Protein AF-A0AAV6NVT3-F1 (afdb_monomer_lite)

InterPro domains:
  IPR000823 Plant peroxidase [PTHR31235] (463-742)
  IPR001969 Aspartic peptidase, active site [PS00141] (114-125)
  IPR002016 Haem peroxidase [PF00141] (477-721)
  IPR002016 Haem peroxidase [PS50873] (460-754)
  IPR019793 Peroxidases heam-ligand binding site [PS00435] (618-628)
  IPR032799 Xylanase inhibitor, C-terminal [PF14541] (305-409)
  IPR032861 Xylanase inhibitor, N-terminal [PF14543] (99-278)
  IPR033121 Peptidase family A1 domain [PS51767] (99-484)
  IPR033905 Secretory peroxidase [cd00693] (464-753)
  IPR034164 Pepsin-like domain [cd05471] (99-384)

Organism: NCBI:txid37648

Sequence (754 aa):
MASTFTSAAQMLLFLSIFFLAGEVVSLKFNIHRRFSDSIKGILNSDGLLEKHTPGYYAAMVHRDRLLHARRLATSKSETPLTFSYDNHTYRYGGLGDFYYANISVGTPELGFLVALDTGSDLSWLPCECSKCRTSVGTSDGEDLTLNHYSPNASTTSKSVACSNSLCELADQCPSNKSSCPYKIHDASPNTSSSGYLVEDILHLATNDSQSKPVDAKITFGCGKVQTGIFSSIAINGLLGLGMGKISVPSLLASQELTPDSFSMCFGYDGYGNIDFGDIGPSDQRETSLNPHSSSYNVTIIQITVAGKPNNVEFTTIFDSGFSYTYLSDPIYTFVTQNIDAAMELDRAIFDSDYPFEYCYQLPLGTLFQQPHLNFTMDSGYIFGVISMFVAIPTDDKGGYAICLTIAKSTDINLFGRFDNGADNSPPSNSPPADAPSPSGDSPPAPSTPRTSNSTQSSPGIGTDYYEKTCPGVDFIVNKAVKSAAYKDKTVPAGLLRMHFHDCFIRGCDASVLLNSVGNNKAEKDGPPNLSLHSFFVIDNAKKELESYCPGVVSCADIVALAARDAVVLSGGPTWDVPKGRKDGRISKASETIQLPSPRFNISQLQQSFSQRGLSLDDLVALSGAHTLGFAHCSSFEGRIRNFCPASNVDPEMNPSFAASLRNTCPVNNKAKNAGAYMDTSSTTFDNNYYRLILQKKALFSSDQALLNFPKTKNLVYKFASSKEAFNRAFVNSMIKMSSITGGQEIRKNCRAVN

Foldseek 3Di:
DDDDDPDPVVVVVVVVVVVVVPDDDDDDDDDDDCPDVVNCVVDPPPPDDDPPDPVVVVVVQVVCCVPQVAHDDDPDPDFWKAALVFFKWFADDFLFRFIWDWWWWAVVTDIFTFTEKQPFQAWAFAAVAPPADQWDQDPVRDTHGADHDYLVVGPFKDFDFLLDPPQPVSVVDPDRRDRRKDKDDDPDPFFIFIDGKMWTWIWMFGPDPVRHIDTFIAIHGNTHDGTDSCSRNRRGIHAHLWSDCRHPLNSCSSVVNAGSDKDWAADQARMIGITHNDPDDPPDDDFDADPPDRARKFWFQWKAWLNRIDGDIDIEGEISPDSFWEDEPPVLVVRQVSQVVVDPFAFDDDPDDDQFPGKGWDDPPDADDGIWIWTQTPSRDIDTQPDQWAWDFDPPPGTIMITGRYHYDHPHTYDNDRHYYDDPDDDDDDDDDDDDDDDDDDDDDDDDDDDDDDDDDDPAQALCLCCNQFVCLLVLLLVLLVVVCVVPLQLLLLLLVLQVLCLLQFHLALQQLACADDPAHFQCNAPVNVPRDNSVSLQSSLVVCCVRRNFRAASSQSSLSSNQSSQVQQVADHDRARGDFHHAQDGHSVSSVLDDALADAPVSLQVSQVVSVHHLLLSLLSVLSLLAHWDACVRQVCQLACVDPVDGHNPLADPVLSVVLCVQPPPPDPDPRGTGRQHPSHSHRFLVLLVCLVVNNGRGPSSVNLCVDPVSVVSSVVSNVDRVSSRVSNRVSSNSSNSRHDHDGGDSGSHHDD

Secondary structure (DSSP, 8-state):
-----SSHHHHHHHHHHHHTTT-----------TTSHHHHTTS-STT-PPTTSHHHHHHHHHHHHHHT-PPPPPSS-PPPEEESS-SEEEE-TTS-S-EEEEEEETTTTEEEEEEEESS-S--EEEBS-TTS--EEE-TTS-EEEPP-B-TTT-TT-EEPBTTSTT-TTGGG-SSTTSBPEEEEE-SSTT-EEEEEEEEEEEEEEESSTT--EEEEEEEEEEEEEEEGGGGTSSBTBEEE-SSSTTSHHHHHHHTTSS-S-EEEEE-TTSEEEEEET----TT-------TT-SS-EEEEEEEEETTEEEEEEEEEEE-TT-SSEEEETTHHHHHHHHHHTT--SPBP---SS---S-EEEE-TT----PPPEEEEETTS-EEE-S--EEEEE-TTTS-EEEEESEEEESS--EE---S-PPP------PPPPPPP-------------------------BTTTTTTT-TTHHHHHHHHHHHHHHH-TTHHHHHHHHHHHHHTTTSBSSGGGPPPBTTB--GGGSGGGTT---HHHHHHHHHHHHHHSTTTS-HHHHHHHHHHHHHHHTT-------B---B-S---GGGGGGSPPTT--HHHHHHHHHTTT--HHHHHHHHGGGGSSEEEHHHHHHHHSS-BTTBSS-TTS-HHHHHHHHHHS-TT---TT-EEESSTTTTS-SSHHHHHHHTT--SSHHHHGGGGSHHHHHHHHHHHH-HHHHHHHHHHHHHHHHT-B---B--SSTTS--

pLDDT: mean 80.85, std 18.52, range [25.62, 98.75]

Structure (mmCIF, N/CA/C/O backbone):
data_AF-A0AAV6NVT3-F1
#
_entry.id   AF-A0AAV6NVT3-F1
#
loop_
_atom_site.group_PDB
_atom_site.id
_atom_site.type_symbol
_atom_site.label_atom_id
_atom_site.label_alt_id
_atom_site.label_comp_id
_atom_site.label_asym_id
_atom_site.label_entity_id
_atom_site.label_seq_id
_atom_site.pdbx_PDB_ins_code
_atom_site.Cartn_x
_atom_site.Cartn_y
_atom_site.Cartn_z
_atom_site.occupancy
_atom_site.B_iso_or_equiv
_atom_site.auth_seq_id
_atom_site.auth_comp_id
_atom_site.auth_asym_id
_atom_site.auth_atom_id
_atom_site.pdbx_PDB_model_num
ATOM 1 N N . MET A 1 1 ? 70.838 7.601 16.237 1.00 35.97 1 MET A N 1
ATOM 2 C CA . MET A 1 1 ? 70.668 8.770 15.343 1.00 35.97 1 MET A CA 1
ATOM 3 C C . MET A 1 1 ? 69.208 8.839 14.930 1.00 35.97 1 MET A C 1
ATOM 5 O O . MET A 1 1 ? 68.647 7.786 14.661 1.00 35.97 1 MET A O 1
ATOM 9 N N . ALA A 1 2 ? 68.592 10.022 14.918 1.00 39.03 2 ALA A N 1
ATOM 10 C CA . ALA A 1 2 ? 67.266 10.208 14.330 1.00 39.03 2 ALA A CA 1
ATOM 11 C C . ALA A 1 2 ? 67.448 10.693 12.886 1.00 39.03 2 ALA A C 1
ATOM 13 O O . ALA A 1 2 ? 68.116 11.699 12.660 1.00 39.03 2 ALA A O 1
ATOM 14 N N . SER A 1 3 ? 66.890 9.961 11.925 1.00 49.59 3 SER A N 1
ATOM 15 C CA . SER A 1 3 ? 67.025 10.242 10.494 1.00 49.59 3 SER A CA 1
ATOM 16 C C . SER A 1 3 ? 65.638 10.269 9.866 1.00 49.59 3 SER A C 1
ATOM 18 O O . SER A 1 3 ? 64.881 9.308 9.991 1.00 49.59 3 SER A O 1
ATOM 20 N N . THR A 1 4 ? 65.291 11.378 9.219 1.00 51.81 4 THR A N 1
ATOM 21 C CA . THR A 1 4 ? 64.018 11.558 8.518 1.00 51.81 4 THR A CA 1
ATOM 22 C C . THR A 1 4 ? 64.193 11.233 7.037 1.00 51.81 4 THR A C 1
ATOM 24 O O . THR A 1 4 ? 64.993 11.854 6.341 1.00 51.81 4 THR A O 1
ATOM 27 N N . PHE A 1 5 ? 63.437 10.252 6.542 1.00 56.41 5 PHE A N 1
ATOM 28 C CA . PHE A 1 5 ? 63.439 9.854 5.132 1.00 56.41 5 PHE A CA 1
ATOM 29 C C . PHE A 1 5 ? 62.161 10.348 4.461 1.00 56.41 5 PHE A C 1
ATOM 31 O O . PHE A 1 5 ? 61.064 10.083 4.951 1.00 56.41 5 PHE A O 1
ATOM 38 N N . THR A 1 6 ? 62.288 11.057 3.339 1.00 49.19 6 THR A N 1
ATOM 39 C CA . THR A 1 6 ? 61.139 11.614 2.603 1.00 49.19 6 THR A CA 1
ATOM 40 C C . THR A 1 6 ? 60.706 10.737 1.426 1.00 49.19 6 THR A C 1
ATOM 42 O O . THR A 1 6 ? 59.693 11.016 0.790 1.00 49.19 6 THR A O 1
ATOM 45 N N . SER A 1 7 ? 61.433 9.649 1.145 1.00 56.41 7 SER A N 1
ATOM 46 C CA . SER A 1 7 ? 61.079 8.661 0.120 1.00 56.41 7 SER A CA 1
ATOM 47 C C . SER A 1 7 ? 61.540 7.243 0.477 1.00 56.41 7 SER A C 1
ATOM 49 O O . SER A 1 7 ? 62.537 7.048 1.178 1.00 56.41 7 SER A O 1
ATOM 51 N N . ALA A 1 8 ? 60.850 6.238 -0.072 1.00 54.34 8 ALA A N 1
ATOM 52 C CA . ALA A 1 8 ? 61.198 4.826 0.105 1.00 54.34 8 ALA A CA 1
ATOM 53 C C . ALA A 1 8 ? 62.606 4.481 -0.424 1.00 54.34 8 ALA A C 1
ATOM 55 O O . ALA A 1 8 ? 63.296 3.653 0.163 1.00 54.34 8 ALA A O 1
ATOM 56 N N . ALA A 1 9 ? 63.066 5.153 -1.487 1.00 63.44 9 ALA A N 1
ATOM 57 C CA . ALA A 1 9 ? 64.401 4.946 -2.051 1.00 63.44 9 ALA A CA 1
ATOM 58 C C . ALA A 1 9 ? 65.522 5.349 -1.074 1.00 63.44 9 ALA A C 1
ATOM 60 O O . ALA A 1 9 ? 66.502 4.622 -0.934 1.00 63.44 9 ALA A O 1
ATOM 61 N N . GLN A 1 10 ? 65.362 6.463 -0.348 1.00 63.03 10 GLN A N 1
ATOM 62 C CA . GLN A 1 10 ? 66.319 6.875 0.687 1.00 63.03 10 GLN A CA 1
ATOM 63 C C . GLN A 1 10 ? 66.351 5.885 1.858 1.00 63.03 10 GLN A C 1
ATOM 65 O O . GLN A 1 10 ? 67.428 5.546 2.341 1.00 63.03 10 GLN A O 1
ATOM 70 N N . MET A 1 11 ? 65.183 5.390 2.284 1.00 60.56 11 MET A N 1
ATOM 71 C CA . MET A 1 11 ? 65.074 4.393 3.352 1.00 60.56 11 MET A CA 1
ATOM 72 C C . MET A 1 11 ? 65.729 3.059 2.957 1.00 60.56 11 MET A C 1
ATOM 74 O O . MET A 1 11 ? 66.467 2.488 3.755 1.00 60.56 11 MET A O 1
ATOM 78 N N . LEU A 1 12 ? 65.525 2.593 1.719 1.00 63.75 12 LEU A N 1
ATOM 79 C CA . LEU A 1 12 ? 66.179 1.395 1.176 1.00 63.75 12 LEU A CA 1
ATOM 80 C C . LEU A 1 12 ? 67.702 1.551 1.090 1.00 63.75 12 LEU A C 1
ATOM 82 O O . LEU A 1 12 ? 68.429 0.637 1.479 1.00 63.75 12 LEU A O 1
ATOM 86 N N . LEU A 1 13 ? 68.195 2.714 0.647 1.00 64.88 13 LEU A N 1
ATOM 87 C CA . LEU A 1 13 ? 69.631 2.991 0.606 1.00 64.88 13 LEU A CA 1
ATOM 88 C C . LEU A 1 13 ? 70.238 2.952 2.019 1.00 64.88 13 LEU A C 1
ATOM 90 O O . LEU A 1 13 ? 71.252 2.292 2.239 1.00 64.88 13 LEU A O 1
ATOM 94 N N . PHE A 1 14 ? 69.581 3.585 2.995 1.00 64.75 14 PHE A N 1
ATOM 95 C CA . PHE A 1 14 ? 70.038 3.603 4.387 1.00 64.75 14 PHE A CA 1
ATOM 96 C C . PHE A 1 14 ? 70.020 2.201 5.017 1.00 64.75 14 PHE A C 1
ATOM 98 O O . PHE A 1 14 ? 70.991 1.805 5.657 1.00 64.75 14 PHE A O 1
ATOM 105 N N . LEU A 1 15 ? 68.968 1.412 4.769 1.00 61.19 15 LEU A N 1
ATOM 106 C CA . LEU A 1 15 ? 68.902 0.006 5.182 1.00 61.19 15 LEU A CA 1
ATOM 107 C C . LEU A 1 15 ? 70.042 -0.819 4.572 1.00 61.19 15 LEU A C 1
ATOM 109 O O . LEU A 1 15 ? 70.675 -1.586 5.291 1.00 61.19 15 LEU A O 1
ATOM 113 N N . SER A 1 16 ? 70.358 -0.635 3.285 1.00 62.25 16 SER A N 1
ATOM 114 C CA . SER A 1 16 ? 71.445 -1.381 2.632 1.00 62.25 16 SER A CA 1
ATOM 115 C C . SER A 1 16 ? 72.826 -1.088 3.236 1.00 62.25 16 SER A C 1
ATOM 117 O O . SER A 1 16 ? 73.641 -1.998 3.371 1.00 62.25 16 SER A O 1
ATOM 119 N N . ILE A 1 17 ? 73.061 0.152 3.683 1.00 62.22 17 ILE A N 1
ATOM 120 C CA . ILE A 1 17 ? 74.296 0.556 4.372 1.00 62.22 17 ILE A CA 1
ATOM 121 C C . ILE A 1 17 ? 74.388 -0.099 5.760 1.00 62.22 17 ILE A C 1
ATOM 123 O O . ILE A 1 17 ? 75.462 -0.548 6.151 1.00 62.22 17 ILE A O 1
ATOM 127 N N . PHE A 1 18 ? 73.273 -0.212 6.491 1.00 58.31 18 PHE A N 1
ATOM 128 C CA . PHE A 1 18 ? 73.256 -0.838 7.820 1.00 58.31 18 PHE A CA 1
ATOM 129 C C . PHE A 1 18 ? 73.329 -2.372 7.780 1.00 58.31 18 PHE A C 1
ATOM 131 O O . PHE A 1 18 ? 74.010 -2.964 8.615 1.00 58.31 18 PHE A O 1
ATOM 138 N N . PHE A 1 19 ? 72.721 -3.033 6.789 1.00 56.69 19 PHE A N 1
ATOM 139 C CA . PHE A 1 19 ? 72.842 -4.491 6.628 1.00 56.69 19 PHE A CA 1
ATOM 140 C C . PHE A 1 19 ? 74.278 -4.949 6.318 1.00 56.69 19 PHE A C 1
ATOM 142 O O . PHE A 1 19 ? 74.648 -6.064 6.679 1.00 56.69 19 PHE A O 1
ATOM 149 N N . LEU A 1 20 ? 75.110 -4.089 5.719 1.00 54.72 20 LEU A N 1
ATOM 150 C CA . LEU A 1 20 ? 76.542 -4.345 5.517 1.00 54.72 20 LEU A CA 1
ATOM 151 C C . LEU A 1 20 ? 77.384 -4.207 6.803 1.00 54.72 20 LEU A C 1
ATOM 153 O O . LEU A 1 20 ? 78.527 -4.659 6.818 1.00 54.72 20 LEU A O 1
ATOM 157 N N . ALA A 1 21 ? 76.844 -3.607 7.871 1.00 57.47 21 ALA A N 1
ATOM 158 C CA . ALA A 1 21 ? 77.558 -3.348 9.126 1.00 57.47 21 ALA A CA 1
ATOM 159 C C . ALA A 1 21 ? 77.332 -4.414 10.221 1.00 57.47 21 ALA A C 1
ATOM 161 O O . ALA A 1 21 ? 78.009 -4.386 11.244 1.00 57.47 21 ALA A O 1
ATOM 162 N N . GLY A 1 22 ? 76.413 -5.366 10.019 1.00 52.97 22 GLY A N 1
ATOM 163 C CA . GLY A 1 22 ? 76.273 -6.559 10.869 1.00 52.97 22 GLY A CA 1
ATOM 164 C C . GLY A 1 22 ? 75.619 -6.372 12.248 1.00 52.97 22 GLY A C 1
ATOM 165 O O . GLY A 1 22 ? 75.526 -7.345 12.994 1.00 52.97 22 GLY A O 1
ATOM 166 N N . GLU A 1 23 ? 75.136 -5.177 12.603 1.00 51.78 23 GLU A N 1
ATOM 167 C CA . GLU A 1 23 ? 74.431 -4.945 13.873 1.00 51.78 23 GLU A CA 1
ATOM 168 C C . GLU A 1 23 ? 72.922 -5.234 13.779 1.00 51.78 23 GLU A C 1
ATOM 170 O O . GLU A 1 23 ? 72.214 -4.718 12.911 1.00 51.78 23 GLU A O 1
ATOM 175 N N . VAL A 1 24 ? 72.398 -6.016 14.730 1.00 52.88 24 VAL A N 1
ATOM 176 C CA . VAL A 1 24 ? 70.956 -6.276 14.869 1.00 52.88 24 VAL A CA 1
ATOM 177 C C . VAL A 1 24 ? 70.305 -5.140 15.662 1.00 52.88 24 VAL A C 1
ATOM 179 O O . VAL A 1 24 ? 70.345 -5.119 16.891 1.00 52.88 24 VAL A O 1
ATOM 182 N N . VAL A 1 25 ? 69.677 -4.197 14.957 1.00 54.25 25 VAL A N 1
ATOM 183 C CA . VAL A 1 25 ? 68.959 -3.064 15.565 1.00 54.25 25 VAL A CA 1
ATOM 184 C C . VAL A 1 25 ? 67.450 -3.313 15.567 1.00 54.25 25 VAL A C 1
ATOM 186 O O . VAL A 1 25 ? 66.844 -3.553 14.524 1.00 54.25 25 VAL A O 1
ATOM 189 N N . SER A 1 26 ? 66.817 -3.191 16.737 1.00 47.22 26 SER A N 1
ATOM 190 C CA . SER A 1 26 ? 65.354 -3.202 16.855 1.00 47.22 26 SER A CA 1
ATOM 191 C C . SER A 1 26 ? 64.769 -1.875 16.358 1.00 47.22 26 SER A C 1
ATOM 193 O O . SER A 1 26 ? 64.903 -0.835 17.007 1.00 47.22 26 SER A O 1
ATOM 195 N N . LEU A 1 27 ? 64.137 -1.899 15.182 1.00 51.38 27 LEU A N 1
ATOM 196 C CA . LEU A 1 27 ? 63.488 -0.736 14.576 1.00 51.38 27 LEU A CA 1
ATOM 197 C C . LEU A 1 27 ? 62.061 -0.570 15.110 1.00 51.38 27 LEU A C 1
ATOM 199 O O . LEU A 1 27 ? 61.171 -1.362 14.805 1.00 51.38 27 LEU A O 1
ATOM 203 N N . LYS A 1 28 ? 61.830 0.502 15.874 1.00 42.94 28 LYS A N 1
ATOM 204 C CA . LYS A 1 28 ? 60.499 0.888 16.359 1.00 42.94 28 LYS A CA 1
ATOM 205 C C . LYS A 1 28 ? 59.930 2.008 15.486 1.00 42.94 28 LYS A C 1
ATOM 207 O O . LYS A 1 28 ? 60.414 3.136 15.533 1.00 42.94 28 LYS A O 1
ATOM 212 N N . PHE A 1 29 ? 58.902 1.698 14.700 1.00 50.81 29 PHE A N 1
ATOM 213 C CA . PHE A 1 29 ? 58.212 2.667 13.847 1.00 50.81 29 PHE A CA 1
ATOM 214 C C . PHE A 1 29 ? 56.975 3.233 14.552 1.00 50.81 29 PHE A C 1
ATOM 216 O O . PHE A 1 29 ? 56.127 2.474 15.014 1.00 50.81 29 PHE A O 1
ATOM 223 N N . ASN A 1 30 ? 56.837 4.560 14.569 1.00 48.31 30 ASN A N 1
ATOM 224 C CA . ASN A 1 30 ? 55.594 5.232 14.943 1.00 48.31 30 ASN A CA 1
ATOM 225 C C . ASN A 1 30 ? 54.904 5.732 13.667 1.00 48.31 30 ASN A C 1
ATOM 227 O O . ASN A 1 30 ? 55.442 6.580 12.955 1.00 48.31 30 ASN A O 1
ATOM 231 N N . ILE A 1 31 ? 53.715 5.206 13.365 1.00 51.56 31 ILE A N 1
ATOM 232 C CA . ILE A 1 31 ? 52.926 5.620 12.199 1.00 51.56 31 ILE A CA 1
ATOM 233 C C . ILE A 1 31 ? 52.008 6.771 12.616 1.00 51.56 31 ILE A C 1
ATOM 235 O O . ILE A 1 31 ? 51.036 6.576 13.343 1.00 51.56 31 ILE A O 1
ATOM 239 N N . HIS A 1 32 ? 52.298 7.979 12.135 1.00 54.72 32 HIS A N 1
ATOM 240 C CA . HIS A 1 32 ? 51.489 9.168 12.402 1.00 54.72 32 HIS A CA 1
ATOM 241 C C . HIS A 1 32 ? 50.567 9.480 11.209 1.00 54.72 32 HIS A C 1
ATOM 243 O O . HIS A 1 32 ? 50.987 9.413 10.052 1.00 54.72 32 HIS A O 1
ATOM 249 N N . ARG A 1 33 ? 49.298 9.848 11.460 1.00 55.72 33 ARG A N 1
ATOM 250 C CA . ARG A 1 33 ? 48.367 10.264 10.385 1.00 55.72 33 ARG A CA 1
ATOM 251 C C . ARG A 1 33 ? 48.922 11.524 9.692 1.00 55.72 33 ARG A C 1
ATOM 253 O O . ARG A 1 33 ? 49.372 12.437 10.380 1.00 55.72 33 ARG A O 1
ATOM 260 N N . ARG A 1 34 ? 48.820 11.633 8.359 1.00 58.44 34 ARG A N 1
ATOM 261 C CA . ARG A 1 34 ? 49.373 12.753 7.549 1.00 58.44 34 ARG A CA 1
ATOM 262 C C . ARG A 1 34 ? 48.948 14.161 8.004 1.00 58.44 34 ARG A C 1
ATOM 264 O O . ARG A 1 34 ? 49.674 15.114 7.769 1.00 58.44 34 ARG A O 1
ATOM 271 N N . PHE A 1 35 ? 47.795 14.279 8.663 1.00 60.03 35 PHE A N 1
ATOM 272 C CA . PHE A 1 35 ? 47.250 15.533 9.201 1.00 60.03 35 PHE A CA 1
ATOM 273 C C . PHE A 1 35 ? 47.255 15.595 10.743 1.00 60.03 35 PHE A C 1
ATOM 275 O O . PHE A 1 35 ? 46.596 16.455 11.322 1.00 60.03 35 PHE A O 1
ATOM 282 N N . SER A 1 36 ? 47.949 14.668 11.415 1.00 61.38 36 SER A N 1
ATOM 283 C CA . SER A 1 36 ? 48.121 14.695 12.876 1.00 61.38 36 SER A CA 1
ATOM 284 C C . SER A 1 36 ? 49.039 15.839 13.292 1.00 61.38 36 SER A C 1
ATOM 286 O O . SER A 1 36 ? 49.930 16.232 12.538 1.00 61.38 36 SER A O 1
ATOM 288 N N . ASP A 1 37 ? 48.860 16.350 14.507 1.00 63.78 37 ASP A N 1
ATOM 289 C CA . ASP A 1 37 ? 49.640 17.493 14.993 1.00 63.78 37 ASP A CA 1
ATOM 290 C C . ASP A 1 37 ? 51.136 17.159 15.125 1.00 63.78 37 ASP A C 1
ATOM 292 O O . ASP A 1 37 ? 51.984 18.010 14.865 1.00 63.78 37 ASP A O 1
ATOM 296 N N . SER A 1 38 ? 51.474 15.883 15.360 1.00 63.12 38 SER A N 1
ATOM 297 C CA . SER A 1 38 ? 52.849 15.370 15.268 1.00 63.12 38 SER A CA 1
ATOM 298 C C . SER A 1 38 ? 53.479 15.556 13.882 1.00 63.12 38 SER A C 1
ATOM 300 O O . SER A 1 38 ? 54.676 15.793 13.797 1.00 63.12 38 SER A O 1
ATOM 302 N N . ILE A 1 39 ? 52.702 15.458 12.796 1.00 61.72 39 ILE A N 1
ATOM 303 C CA . ILE A 1 39 ? 53.195 15.680 11.426 1.00 61.72 39 ILE A CA 1
ATOM 304 C C . ILE A 1 39 ? 53.212 17.173 11.073 1.00 61.72 39 ILE A C 1
ATOM 306 O O . ILE A 1 39 ? 54.158 17.616 10.423 1.00 61.72 39 ILE A O 1
ATOM 310 N N . LYS A 1 40 ? 52.245 17.969 11.554 1.00 59.81 40 LYS A N 1
ATOM 311 C CA . LYS A 1 40 ? 52.254 19.439 11.392 1.00 59.81 40 LYS A CA 1
ATOM 312 C C . LYS A 1 40 ? 53.466 20.105 12.054 1.00 59.81 40 LYS A C 1
ATOM 314 O O . LYS A 1 40 ? 53.950 21.107 11.553 1.00 59.81 40 LYS A O 1
ATOM 319 N N . GLY A 1 41 ? 53.967 19.551 13.161 1.00 59.69 41 GLY A N 1
ATOM 320 C CA . GLY A 1 41 ? 55.194 20.030 13.810 1.00 59.69 41 GLY A CA 1
ATOM 321 C C . GLY A 1 41 ? 56.498 19.629 13.102 1.00 59.69 41 GLY A C 1
ATOM 322 O O . GLY A 1 41 ? 57.555 20.135 13.464 1.00 59.69 41 GLY A O 1
ATOM 323 N N . ILE A 1 42 ? 56.443 18.715 12.124 1.00 62.88 42 ILE A N 1
ATOM 324 C CA . ILE A 1 42 ? 57.611 18.207 11.376 1.00 62.88 42 ILE A CA 1
ATOM 325 C C . ILE A 1 42 ? 57.658 18.793 9.960 1.00 62.88 42 ILE A C 1
ATOM 327 O O . ILE A 1 42 ? 58.734 19.083 9.438 1.00 62.88 42 ILE A O 1
ATOM 331 N N . LEU A 1 43 ? 56.496 18.955 9.327 1.00 55.38 43 LEU A N 1
ATOM 332 C CA . LEU A 1 43 ? 56.348 19.601 8.031 1.00 55.38 43 LEU A CA 1
ATOM 333 C C . LEU A 1 43 ? 55.883 21.040 8.256 1.00 55.38 43 LEU A C 1
ATOM 335 O O . LEU A 1 43 ? 54.708 21.257 8.553 1.00 55.38 43 LEU A O 1
ATOM 339 N N . ASN A 1 44 ? 56.790 22.006 8.069 1.00 51.47 44 ASN A N 1
ATOM 340 C CA . ASN A 1 44 ? 56.418 23.419 7.949 1.00 51.47 44 ASN A CA 1
ATOM 341 C C . ASN A 1 44 ? 55.245 23.561 6.961 1.00 51.47 44 ASN A C 1
ATOM 343 O O . ASN A 1 44 ? 55.160 22.822 5.978 1.00 51.47 44 ASN A O 1
ATOM 347 N N . SER A 1 45 ? 54.341 24.497 7.248 1.00 52.91 45 SER A N 1
ATOM 348 C CA . SER A 1 45 ? 52.953 24.564 6.754 1.00 52.91 45 SER A CA 1
ATOM 349 C C . SER A 1 45 ? 52.738 24.536 5.233 1.00 52.91 45 SER A C 1
ATOM 351 O O . SER A 1 45 ? 51.621 24.281 4.789 1.00 52.91 45 SER A O 1
ATOM 353 N N . ASP A 1 46 ? 53.782 24.721 4.430 1.00 49.84 46 ASP A N 1
ATOM 354 C CA . ASP A 1 46 ? 53.740 24.953 2.979 1.00 49.84 46 ASP A CA 1
ATOM 355 C C . ASP A 1 46 ? 53.369 23.717 2.123 1.00 49.84 46 ASP A C 1
ATOM 357 O O . ASP A 1 46 ? 53.526 23.723 0.902 1.00 49.84 46 ASP A O 1
ATOM 361 N N . GLY A 1 47 ? 52.875 22.635 2.738 1.00 55.00 47 GLY A N 1
ATOM 362 C CA . GLY A 1 47 ? 52.495 21.396 2.044 1.00 55.00 47 GLY A CA 1
ATOM 363 C C . GLY A 1 47 ? 51.351 20.589 2.670 1.00 55.00 47 GLY A C 1
ATOM 364 O O . GLY A 1 47 ? 51.086 19.470 2.220 1.00 55.00 47 GLY A O 1
ATOM 365 N N . LEU A 1 48 ? 50.672 21.108 3.701 1.00 57.31 48 LEU A N 1
ATOM 366 C CA . LEU A 1 48 ? 49.558 20.427 4.371 1.00 57.31 48 LEU A CA 1
ATOM 367 C C . LEU A 1 48 ? 48.274 21.255 4.275 1.00 57.31 48 LEU A C 1
ATOM 369 O O . LEU A 1 48 ? 48.204 22.379 4.755 1.00 57.31 48 LEU A O 1
ATOM 373 N N . LEU A 1 49 ? 47.239 20.662 3.680 1.00 65.00 49 LEU A N 1
ATOM 374 C CA . LEU A 1 49 ? 45.914 21.269 3.555 1.00 65.00 49 LEU A CA 1
ATOM 375 C C . LEU A 1 49 ? 45.266 21.432 4.938 1.00 65.00 49 LEU A C 1
ATOM 377 O O . LEU A 1 49 ? 45.168 20.458 5.691 1.00 65.00 49 LEU A O 1
ATOM 381 N N . GLU A 1 50 ? 44.797 22.641 5.254 1.00 63.41 50 GLU A N 1
ATOM 382 C CA . GLU A 1 50 ? 44.120 22.924 6.521 1.00 63.41 50 GLU A CA 1
ATOM 383 C C . GLU A 1 50 ? 42.834 22.108 6.678 1.00 63.41 50 GLU A C 1
ATOM 385 O O . GLU A 1 50 ? 42.018 21.996 5.755 1.00 63.41 50 GLU A O 1
ATOM 390 N N . LYS A 1 51 ? 42.634 21.566 7.884 1.00 55.44 51 LYS A N 1
ATOM 391 C CA . LYS A 1 51 ? 41.425 20.823 8.251 1.00 55.44 51 LYS A CA 1
ATOM 392 C C . LYS A 1 51 ? 40.195 21.710 8.021 1.00 55.44 51 LYS A C 1
ATOM 394 O O . LYS A 1 51 ? 40.215 22.884 8.363 1.00 55.44 51 LYS A O 1
ATOM 399 N N . HIS A 1 52 ? 39.128 21.127 7.480 1.00 55.78 52 HIS A N 1
ATOM 400 C CA . HIS A 1 52 ? 37.877 21.803 7.095 1.00 55.78 52 HIS A CA 1
ATOM 401 C C . HIS A 1 52 ? 37.928 22.687 5.830 1.00 55.78 52 HIS A C 1
ATOM 403 O O . HIS A 1 52 ? 36.899 23.241 5.450 1.00 55.78 52 HIS A O 1
ATOM 409 N N . THR A 1 53 ? 39.049 22.756 5.101 1.00 64.19 53 THR A N 1
ATOM 410 C CA . THR A 1 53 ? 39.065 23.375 3.759 1.00 64.19 53 THR A CA 1
ATOM 411 C C . THR A 1 53 ? 38.493 22.445 2.674 1.00 64.19 53 THR A C 1
ATOM 413 O O . THR A 1 53 ? 38.607 21.220 2.794 1.00 64.19 53 THR A O 1
ATOM 416 N N . PRO A 1 54 ? 37.958 22.980 1.554 1.00 59.03 54 PRO A N 1
ATOM 417 C CA . PRO A 1 54 ? 37.528 22.165 0.413 1.00 59.03 54 PRO A CA 1
ATOM 418 C C . PRO A 1 54 ? 38.639 21.262 -0.139 1.00 59.03 54 PRO A C 1
ATOM 420 O O . PRO A 1 54 ? 38.380 20.119 -0.504 1.00 59.03 54 PRO A O 1
ATOM 423 N N . GLY A 1 55 ? 39.891 21.737 -0.140 1.00 63.59 55 GLY A N 1
ATOM 424 C CA . GLY A 1 55 ? 41.051 20.942 -0.548 1.00 63.59 55 GLY A CA 1
ATOM 425 C C . GLY A 1 55 ? 41.319 19.761 0.390 1.00 63.59 55 GLY A C 1
ATOM 426 O O . GLY A 1 55 ? 41.562 18.650 -0.078 1.00 63.59 55 GLY A O 1
ATOM 427 N N . TYR A 1 56 ? 41.219 19.963 1.708 1.00 67.38 56 TYR A N 1
ATOM 428 C CA . TYR A 1 56 ? 41.340 18.888 2.697 1.00 67.38 56 TYR A CA 1
ATOM 429 C C . TYR A 1 56 ? 40.256 17.818 2.522 1.00 67.38 56 TYR A C 1
ATOM 431 O O . TYR A 1 56 ? 40.579 16.629 2.480 1.00 67.38 56 TYR A O 1
ATOM 439 N N . TYR A 1 57 ? 38.995 18.219 2.333 1.00 61.53 57 TYR A N 1
ATOM 440 C CA . TYR A 1 57 ? 37.923 17.268 2.029 1.00 61.53 57 TYR A CA 1
ATOM 441 C C . TYR A 1 57 ? 38.154 16.556 0.691 1.00 61.53 57 TYR A C 1
ATOM 443 O O . TYR A 1 57 ? 38.053 15.335 0.647 1.00 61.53 57 TYR A O 1
ATOM 451 N N . ALA A 1 58 ? 38.574 17.256 -0.368 1.00 63.50 58 ALA A N 1
ATOM 452 C CA . ALA A 1 58 ? 38.922 16.630 -1.647 1.00 63.50 58 ALA A CA 1
ATOM 453 C C . ALA A 1 58 ? 40.057 15.593 -1.513 1.00 63.50 58 ALA A C 1
ATOM 455 O O . ALA A 1 58 ? 39.992 14.524 -2.119 1.00 63.50 58 ALA A O 1
ATOM 456 N N . ALA A 1 59 ? 41.065 15.856 -0.674 1.00 63.34 59 ALA A N 1
ATOM 457 C CA . ALA A 1 59 ? 42.138 14.907 -0.383 1.00 63.34 59 ALA A CA 1
ATOM 458 C C . ALA A 1 59 ? 41.655 13.686 0.426 1.00 63.34 59 ALA A C 1
ATOM 460 O O . ALA A 1 59 ? 42.121 12.570 0.181 1.00 63.34 59 ALA A O 1
ATOM 461 N N . MET A 1 60 ? 40.710 13.865 1.358 1.00 61.38 60 MET A N 1
ATOM 462 C CA . MET A 1 60 ? 40.072 12.742 2.057 1.00 61.38 60 MET A CA 1
ATOM 463 C C . MET A 1 60 ? 39.201 11.910 1.112 1.00 61.38 60 MET A C 1
ATOM 465 O O . MET A 1 60 ? 39.364 10.698 1.074 1.00 61.38 60 MET A O 1
ATOM 469 N N . VAL A 1 61 ? 38.374 12.546 0.280 1.00 57.91 61 VAL A N 1
ATOM 470 C CA . VAL A 1 61 ? 37.534 11.889 -0.739 1.00 57.91 61 VAL A CA 1
ATOM 471 C C . VAL A 1 61 ? 38.379 11.116 -1.749 1.00 57.91 61 VAL A C 1
ATOM 473 O O . VAL A 1 61 ? 38.038 9.994 -2.111 1.00 57.91 61 VAL A O 1
ATOM 476 N N . HIS A 1 62 ? 39.508 11.673 -2.194 1.00 57.31 62 HIS A N 1
ATOM 477 C CA . HIS A 1 62 ? 40.407 10.965 -3.102 1.00 57.31 62 HIS A CA 1
ATOM 478 C C . HIS A 1 62 ? 41.017 9.719 -2.442 1.00 57.31 62 HIS A C 1
ATOM 480 O O . HIS A 1 62 ? 41.127 8.677 -3.092 1.00 57.31 62 HIS A O 1
ATOM 486 N N . ARG A 1 63 ? 41.372 9.800 -1.153 1.00 59.53 63 ARG A N 1
ATOM 487 C CA . ARG A 1 63 ? 41.838 8.648 -0.370 1.00 59.53 63 ARG A CA 1
ATOM 488 C C . ARG A 1 63 ? 40.731 7.610 -0.166 1.00 59.53 63 ARG A C 1
ATOM 490 O O . ARG A 1 63 ? 41.022 6.422 -0.246 1.00 59.53 63 ARG A O 1
ATOM 497 N N . ASP A 1 64 ? 39.498 8.038 0.077 1.00 54.38 64 ASP A N 1
ATOM 498 C CA . ASP A 1 64 ? 38.370 7.136 0.326 1.00 54.38 64 ASP A CA 1
ATOM 499 C C . ASP A 1 64 ? 37.978 6.358 -0.939 1.00 54.38 64 ASP A C 1
ATOM 501 O O . ASP A 1 64 ? 37.884 5.130 -0.908 1.00 54.38 64 ASP A O 1
ATOM 505 N N . ARG A 1 65 ? 37.952 7.043 -2.093 1.00 53.97 65 ARG A N 1
ATOM 506 C CA . ARG A 1 65 ? 37.856 6.421 -3.426 1.00 53.97 65 ARG A CA 1
ATOM 507 C C . ARG A 1 65 ? 38.950 5.378 -3.681 1.00 53.97 65 ARG A C 1
ATOM 509 O O . ARG A 1 65 ? 38.683 4.369 -4.318 1.00 53.97 65 ARG A O 1
ATOM 516 N N . LEU A 1 66 ? 40.176 5.607 -3.198 1.00 52.00 66 LEU A N 1
ATOM 517 C CA . LEU A 1 66 ? 41.312 4.694 -3.397 1.00 52.00 66 LEU A CA 1
ATOM 518 C C . LEU A 1 66 ? 41.326 3.480 -2.451 1.00 52.00 66 LEU A C 1
ATOM 520 O O . LEU A 1 66 ? 41.920 2.466 -2.802 1.00 52.00 66 LEU A O 1
ATOM 524 N N . LEU A 1 67 ? 40.730 3.570 -1.255 1.00 49.72 67 LEU A N 1
ATOM 525 C CA . LEU A 1 67 ? 40.788 2.504 -0.237 1.00 49.72 67 LEU A CA 1
ATOM 526 C C . LEU A 1 67 ? 39.482 1.703 -0.119 1.00 49.72 67 LEU A C 1
ATOM 528 O O . LEU A 1 67 ? 39.510 0.474 0.024 1.00 49.72 67 LEU A O 1
ATOM 532 N N . HIS A 1 68 ? 38.347 2.396 -0.205 1.00 48.84 68 HIS A N 1
ATOM 533 C CA . HIS A 1 68 ? 37.011 1.843 0.013 1.00 48.84 68 HIS A CA 1
ATOM 534 C C . HIS A 1 68 ? 36.157 1.805 -1.262 1.00 48.84 68 HIS A C 1
ATOM 536 O O . HIS A 1 68 ? 35.030 1.343 -1.197 1.00 48.84 68 HIS A O 1
ATOM 542 N N . ALA A 1 69 ? 36.663 2.295 -2.403 1.00 48.91 69 ALA A N 1
ATOM 543 C CA . ALA A 1 69 ? 35.906 2.505 -3.649 1.00 48.91 69 ALA A CA 1
ATOM 544 C C . ALA A 1 69 ? 34.697 3.465 -3.526 1.00 48.91 69 ALA A C 1
ATOM 546 O O . ALA A 1 69 ? 34.000 3.719 -4.507 1.00 48.91 69 ALA A O 1
ATOM 547 N N . ARG A 1 70 ? 34.496 4.081 -2.353 1.00 49.66 70 ARG A N 1
ATOM 548 C CA . ARG A 1 70 ? 33.384 4.992 -2.066 1.00 49.66 70 ARG A CA 1
ATOM 549 C C . ARG A 1 70 ? 33.480 6.274 -2.882 1.00 49.66 70 ARG A C 1
ATOM 551 O O . ARG A 1 70 ? 34.437 7.048 -2.782 1.00 49.66 70 ARG A O 1
ATOM 558 N N . ARG A 1 71 ? 32.457 6.521 -3.698 1.00 50.81 71 ARG A N 1
ATOM 559 C CA . ARG A 1 71 ? 32.305 7.729 -4.511 1.00 50.81 71 ARG A CA 1
ATOM 560 C C . ARG A 1 71 ? 31.325 8.670 -3.811 1.00 50.81 71 ARG A C 1
ATOM 562 O O . ARG A 1 71 ? 30.175 8.305 -3.621 1.00 50.81 71 ARG A O 1
ATOM 569 N N . LEU A 1 72 ? 31.750 9.902 -3.498 1.00 46.94 72 LEU A N 1
ATOM 570 C CA . LEU A 1 72 ? 30.791 10.976 -3.193 1.00 46.94 72 LEU A CA 1
ATOM 571 C C . LEU A 1 72 ? 29.758 11.068 -4.320 1.00 46.94 72 LEU A C 1
ATOM 573 O O . LEU A 1 72 ? 30.164 11.195 -5.483 1.00 46.94 72 LEU A O 1
ATOM 577 N N . ALA A 1 73 ? 28.474 11.056 -3.953 1.00 45.66 73 ALA A N 1
ATOM 578 C CA . ALA A 1 73 ? 27.359 11.261 -4.866 1.00 45.66 73 ALA A CA 1
ATOM 579 C C . ALA A 1 73 ? 27.636 12.471 -5.769 1.00 45.66 73 ALA A C 1
ATOM 581 O O . ALA A 1 73 ? 27.953 13.571 -5.307 1.00 45.66 73 ALA A O 1
ATOM 582 N N . THR A 1 74 ? 27.591 12.257 -7.082 1.00 43.47 74 THR A N 1
ATOM 583 C CA . THR A 1 74 ? 27.686 13.363 -8.036 1.00 43.47 74 THR A CA 1
ATOM 584 C C . THR A 1 74 ? 26.346 14.079 -8.106 1.00 43.47 74 THR A C 1
ATOM 586 O O . THR A 1 74 ? 25.314 13.433 -8.023 1.00 43.47 74 THR A O 1
ATOM 589 N N . SER A 1 75 ? 26.339 15.392 -8.351 1.00 42.38 75 SER A N 1
ATOM 590 C CA . SER A 1 75 ? 25.121 16.214 -8.489 1.00 42.38 75 SER A CA 1
ATOM 591 C C . SER A 1 75 ? 24.262 15.904 -9.732 1.00 42.38 75 SER A C 1
ATOM 593 O O . SER A 1 75 ? 23.481 16.741 -10.186 1.00 42.38 75 SER A O 1
ATOM 595 N N . LYS A 1 76 ? 24.414 14.711 -10.312 1.00 46.31 76 LYS A N 1
ATOM 596 C CA . LYS A 1 76 ? 23.494 14.150 -11.292 1.00 46.31 76 LYS A CA 1
ATOM 597 C C . LYS A 1 76 ? 22.389 13.425 -10.534 1.00 46.31 76 LYS A C 1
ATOM 599 O O . LYS A 1 76 ? 22.675 12.576 -9.702 1.00 46.31 76 LYS A O 1
ATOM 604 N N . SER A 1 77 ? 21.146 13.744 -10.874 1.00 51.31 77 SER A N 1
ATOM 605 C CA . SER A 1 77 ? 19.970 12.980 -10.462 1.00 51.31 77 SER A CA 1
ATOM 606 C C . SER A 1 77 ? 19.975 11.636 -11.199 1.00 51.31 77 SER A C 1
ATOM 608 O O . SER A 1 77 ? 19.380 11.504 -12.265 1.00 51.31 77 SER A O 1
ATOM 610 N N . GLU A 1 78 ? 20.723 10.672 -10.673 1.00 67.38 78 GLU A N 1
ATOM 611 C CA . GLU A 1 78 ? 20.627 9.264 -11.060 1.00 67.38 78 GLU A CA 1
ATOM 612 C C . GLU A 1 78 ? 19.409 8.671 -10.327 1.00 67.38 78 GLU A C 1
ATOM 614 O O . GLU A 1 78 ? 19.208 8.940 -9.144 1.00 67.38 78 GLU A O 1
ATOM 619 N N . THR A 1 79 ? 18.529 7.968 -11.050 1.00 80.88 79 THR A N 1
ATOM 620 C CA . THR A 1 79 ? 17.340 7.340 -10.451 1.00 80.88 79 THR A CA 1
ATOM 621 C C . THR A 1 79 ? 17.794 6.218 -9.508 1.00 80.88 79 THR A C 1
ATOM 623 O O . THR A 1 79 ? 18.598 5.397 -9.957 1.00 80.88 79 THR A O 1
ATOM 626 N N . PRO A 1 80 ? 17.274 6.120 -8.267 1.00 88.06 80 PRO A N 1
ATOM 627 C CA . PRO A 1 80 ? 17.527 4.971 -7.401 1.00 88.06 80 PRO A CA 1
ATOM 628 C C . PRO A 1 80 ? 17.169 3.644 -8.082 1.00 88.06 80 PRO A C 1
ATOM 630 O O . PRO A 1 80 ? 16.312 3.590 -8.971 1.00 88.06 80 PRO A O 1
ATOM 633 N N . LEU A 1 81 ? 17.826 2.568 -7.664 1.00 92.56 81 LEU A N 1
ATOM 634 C CA . LEU A 1 81 ? 17.548 1.214 -8.137 1.00 92.56 81 LEU A CA 1
ATOM 635 C C . LEU A 1 81 ? 16.747 0.445 -7.093 1.00 92.56 81 LEU A C 1
ATOM 637 O O . LEU A 1 81 ? 16.959 0.607 -5.900 1.00 92.56 81 LEU A O 1
ATOM 641 N N . THR A 1 82 ? 15.885 -0.454 -7.537 1.00 92.25 82 THR A N 1
ATOM 642 C CA . THR A 1 82 ? 15.142 -1.367 -6.665 1.00 92.25 82 THR A CA 1
ATOM 643 C C . THR A 1 82 ? 15.024 -2.746 -7.317 1.00 92.25 82 THR A C 1
ATOM 645 O O . THR A 1 82 ? 15.562 -2.940 -8.407 1.00 92.25 82 THR A O 1
ATOM 648 N N . PHE A 1 83 ? 14.395 -3.735 -6.683 1.00 92.56 83 PHE A N 1
ATOM 649 C CA . PHE A 1 83 ? 14.282 -5.074 -7.274 1.00 92.56 83 PHE A CA 1
ATOM 650 C C . PHE A 1 83 ? 13.346 -5.082 -8.491 1.00 92.56 83 PHE A C 1
ATOM 652 O O . PHE A 1 83 ? 12.436 -4.263 -8.606 1.00 92.56 83 PHE A O 1
ATOM 659 N N . SER A 1 84 ? 13.572 -6.001 -9.438 1.00 83.94 84 SER A N 1
ATOM 660 C CA . SER A 1 84 ? 12.838 -5.997 -10.714 1.00 83.94 84 SER A CA 1
ATOM 661 C C . SER A 1 84 ? 11.344 -6.340 -10.602 1.00 83.94 84 SER A C 1
ATOM 663 O O . SER A 1 84 ? 10.594 -6.061 -11.536 1.00 83.94 84 SER A O 1
ATOM 665 N N . TYR A 1 85 ? 10.905 -6.936 -9.486 1.00 72.31 85 TYR A N 1
ATOM 666 C CA . TYR A 1 85 ? 9.493 -7.229 -9.210 1.00 72.31 85 TYR A CA 1
ATOM 667 C C . TYR A 1 85 ? 8.749 -6.012 -8.649 1.00 72.31 85 TYR A C 1
ATOM 669 O O . TYR A 1 85 ? 7.766 -5.559 -9.235 1.00 72.31 85 TYR A O 1
ATOM 677 N N . ASP A 1 86 ? 9.203 -5.517 -7.500 1.00 71.56 86 ASP A N 1
ATOM 678 C CA . ASP A 1 86 ? 8.746 -4.296 -6.847 1.00 71.56 86 ASP A CA 1
ATOM 679 C C . ASP A 1 86 ? 9.799 -3.810 -5.835 1.00 71.56 86 ASP A C 1
ATOM 681 O O . ASP A 1 86 ? 10.815 -4.470 -5.612 1.00 71.56 86 ASP A O 1
ATOM 685 N N . ASN A 1 87 ? 9.560 -2.641 -5.237 1.00 80.50 87 ASN A N 1
ATOM 686 C CA . ASN A 1 87 ? 10.412 -2.085 -4.190 1.00 80.50 87 ASN A CA 1
ATOM 687 C C . ASN A 1 87 ? 9.953 -2.431 -2.771 1.00 80.50 87 ASN A C 1
ATOM 689 O O . ASN A 1 87 ? 10.496 -1.870 -1.821 1.00 80.50 87 ASN A O 1
ATOM 693 N N . HIS A 1 88 ? 8.959 -3.308 -2.606 1.00 81.56 88 HIS A N 1
ATOM 694 C CA . HIS A 1 88 ? 8.314 -3.517 -1.317 1.00 81.56 88 HIS A CA 1
ATOM 695 C C . HIS A 1 88 ? 9.170 -4.368 -0.376 1.00 81.56 88 HIS A C 1
ATOM 697 O O . HIS A 1 88 ? 9.805 -5.351 -0.767 1.00 81.56 88 HIS A O 1
ATOM 703 N N . THR A 1 89 ? 9.094 -4.040 0.911 1.00 85.25 89 THR A N 1
ATOM 704 C CA . THR A 1 89 ? 9.560 -4.901 1.996 1.00 85.25 89 THR A CA 1
ATOM 705 C C . THR A 1 89 ? 8.386 -5.359 2.857 1.00 85.25 89 THR A C 1
ATOM 707 O O . THR A 1 89 ? 7.367 -4.675 2.986 1.00 85.25 89 THR A O 1
ATOM 710 N N . TYR A 1 90 ? 8.504 -6.559 3.416 1.00 78.06 90 TYR A N 1
ATOM 711 C CA . TYR A 1 90 ? 7.407 -7.287 4.050 1.00 78.06 90 TYR A CA 1
ATOM 712 C C . TYR A 1 90 ? 7.838 -7.853 5.397 1.00 78.06 90 TYR A C 1
ATOM 714 O O . TYR A 1 90 ? 8.878 -8.501 5.472 1.00 78.06 90 TYR A O 1
ATOM 722 N N . ARG A 1 91 ? 7.018 -7.705 6.438 1.00 74.50 91 ARG A N 1
ATOM 723 C CA . ARG A 1 91 ? 7.177 -8.436 7.703 1.00 74.50 91 ARG A CA 1
ATOM 724 C C . ARG A 1 91 ? 6.174 -9.586 7.793 1.00 74.50 91 ARG A C 1
ATOM 726 O O . ARG A 1 91 ? 4.966 -9.366 7.697 1.00 74.50 91 ARG A O 1
ATOM 733 N N . TYR A 1 92 ? 6.661 -10.801 8.041 1.00 64.31 92 TYR A N 1
ATOM 734 C CA . TYR A 1 92 ? 5.828 -12.000 8.180 1.00 64.31 92 TYR A CA 1
ATOM 735 C C . TYR A 1 92 ? 5.718 -12.442 9.642 1.00 64.31 92 TYR A C 1
ATOM 737 O O . TYR A 1 92 ? 6.647 -13.026 10.199 1.00 64.31 92 TYR A O 1
ATOM 745 N N . GLY A 1 93 ? 4.547 -12.227 10.250 1.00 52.06 93 GLY A N 1
ATOM 746 C CA . GLY A 1 93 ? 4.238 -12.740 11.587 1.00 52.06 93 GLY A CA 1
ATOM 747 C C . GLY A 1 93 ? 4.297 -14.271 11.618 1.00 52.06 93 GLY A C 1
ATOM 748 O O . GLY A 1 93 ? 3.366 -14.932 11.165 1.00 52.06 93 GLY A O 1
ATOM 749 N N . GLY A 1 94 ? 5.405 -14.818 12.125 1.00 52.94 94 GLY A N 1
ATOM 750 C CA . GLY A 1 94 ? 5.687 -16.259 12.164 1.00 52.94 94 GLY A CA 1
ATOM 751 C C . GLY A 1 94 ? 7.068 -16.675 11.636 1.00 52.94 94 GLY A C 1
ATOM 752 O O . GLY A 1 94 ? 7.450 -17.825 11.835 1.00 52.94 94 GLY A O 1
ATOM 753 N N . LEU A 1 95 ? 7.833 -15.769 11.012 1.00 55.34 95 LEU A N 1
ATOM 754 C CA . LEU A 1 95 ? 9.205 -16.022 10.527 1.00 55.34 95 LEU A CA 1
ATOM 755 C C . LEU A 1 95 ? 10.265 -15.205 11.298 1.00 55.34 95 LEU A C 1
ATOM 757 O O . LEU A 1 95 ? 11.340 -14.915 10.787 1.00 55.34 95 LEU A O 1
ATOM 761 N N . GLY A 1 96 ? 9.959 -14.821 12.541 1.00 58.00 96 GLY A N 1
ATOM 762 C CA . GLY A 1 96 ? 10.656 -13.736 13.240 1.00 58.00 96 GLY A CA 1
ATOM 763 C C . GLY A 1 96 ? 10.243 -12.363 12.692 1.00 58.00 96 GLY A C 1
ATOM 764 O O . GLY A 1 96 ? 9.705 -12.258 11.592 1.00 58.00 96 GLY A O 1
ATOM 765 N N . ASP A 1 97 ? 10.482 -11.291 13.448 1.00 65.75 97 ASP A N 1
ATOM 766 C CA . ASP A 1 97 ? 10.060 -9.925 13.078 1.00 65.75 97 ASP A CA 1
ATOM 767 C C . ASP A 1 97 ? 10.994 -9.261 12.034 1.00 65.75 97 ASP A C 1
ATOM 769 O O . ASP A 1 97 ? 11.215 -8.052 12.051 1.00 65.75 97 ASP A O 1
ATOM 773 N N . PHE A 1 98 ? 11.549 -10.059 11.117 1.00 75.75 98 PHE A N 1
ATOM 774 C CA . PHE A 1 98 ? 12.434 -9.621 10.036 1.00 75.75 98 PHE A CA 1
ATOM 775 C C . PHE A 1 98 ? 11.661 -8.929 8.908 1.00 75.75 98 PHE A C 1
ATOM 777 O O . PHE A 1 98 ? 10.489 -9.227 8.652 1.00 75.75 98 PHE A O 1
ATOM 784 N N . TYR A 1 99 ? 12.361 -8.063 8.175 1.00 82.44 99 TYR A N 1
ATOM 785 C CA . TYR A 1 99 ? 11.906 -7.552 6.885 1.00 82.44 99 TYR A CA 1
ATOM 786 C C . TYR A 1 99 ? 12.424 -8.435 5.755 1.00 82.44 99 TYR A C 1
ATOM 788 O O . TYR A 1 99 ? 13.573 -8.865 5.769 1.00 82.44 99 TYR A O 1
ATOM 796 N N . TYR A 1 100 ? 11.577 -8.674 4.761 1.00 87.25 100 TYR A N 1
ATOM 797 C CA . TYR A 1 100 ? 11.861 -9.512 3.603 1.00 87.25 100 TYR A CA 1
ATOM 798 C C . TYR A 1 100 ? 11.610 -8.751 2.307 1.00 87.25 100 TYR A C 1
ATOM 800 O O . TYR A 1 100 ? 10.712 -7.912 2.264 1.00 87.25 100 TYR A O 1
ATOM 808 N N . ALA A 1 101 ? 12.322 -9.099 1.238 1.00 90.69 101 ALA A N 1
ATOM 809 C CA . ALA A 1 101 ? 12.029 -8.637 -0.120 1.00 90.69 101 ALA A CA 1
ATOM 810 C C . ALA A 1 101 ? 12.070 -9.796 -1.125 1.00 90.69 101 ALA A C 1
ATOM 812 O O . ALA A 1 101 ? 12.715 -10.819 -0.885 1.00 90.69 101 ALA A O 1
ATOM 813 N N . ASN A 1 102 ? 11.389 -9.622 -2.260 1.00 90.50 102 ASN A N 1
ATOM 814 C CA . ASN A 1 102 ? 11.483 -10.539 -3.393 1.00 90.50 102 ASN A CA 1
ATOM 815 C C . ASN A 1 102 ? 12.612 -10.091 -4.326 1.00 90.50 102 ASN A C 1
ATOM 817 O O . ASN A 1 102 ? 12.555 -9.000 -4.887 1.00 90.50 102 ASN A O 1
ATOM 821 N N . ILE A 1 103 ? 13.609 -10.951 -4.530 1.00 94.88 103 ILE A N 1
ATOM 822 C CA . ILE A 1 103 ? 14.716 -10.719 -5.469 1.00 94.88 103 ILE A CA 1
ATOM 823 C C . ILE A 1 103 ? 14.708 -11.767 -6.583 1.00 94.88 103 ILE A C 1
ATOM 825 O O . ILE A 1 103 ? 14.232 -12.880 -6.375 1.00 94.88 103 ILE A O 1
ATOM 829 N N . SER A 1 104 ? 15.284 -11.455 -7.741 1.00 95.38 104 SER A N 1
ATOM 830 C CA . SER A 1 104 ? 15.478 -12.394 -8.859 1.00 95.38 104 SER A CA 1
ATOM 831 C C . SER A 1 104 ? 16.962 -12.562 -9.155 1.00 95.38 104 SER A C 1
ATOM 833 O O . SER A 1 104 ? 17.675 -11.575 -9.336 1.00 95.38 104 SER A O 1
ATOM 835 N N . VAL A 1 105 ? 17.428 -13.813 -9.223 1.00 97.06 105 VAL A N 1
ATOM 836 C CA . VAL A 1 105 ? 18.842 -14.141 -9.456 1.00 97.06 105 VAL A CA 1
ATOM 837 C C . VAL A 1 105 ? 19.002 -15.205 -10.547 1.00 97.06 105 VAL A C 1
ATOM 839 O O . VAL A 1 105 ? 18.296 -16.215 -10.538 1.00 97.06 105 VAL A O 1
ATOM 842 N N . GLY A 1 106 ? 19.976 -15.003 -11.439 1.00 96.69 106 GLY A N 1
ATOM 843 C CA . GLY A 1 106 ? 20.413 -15.952 -12.473 1.00 96.69 106 GLY A CA 1
ATOM 844 C C . GLY A 1 106 ? 19.756 -15.794 -13.847 1.00 96.69 106 GLY A C 1
ATOM 845 O O . GLY A 1 106 ? 18.816 -15.036 -14.014 1.00 96.69 106 GLY A O 1
ATOM 846 N N . THR A 1 107 ? 20.262 -16.508 -14.861 1.00 96.19 107 THR A N 1
ATOM 847 C CA . THR A 1 107 ? 19.720 -16.473 -16.237 1.00 96.19 107 THR A CA 1
ATOM 848 C C . THR A 1 107 ? 19.361 -17.884 -16.729 1.00 96.19 107 THR A C 1
ATOM 850 O O . THR A 1 107 ? 20.273 -18.634 -17.099 1.00 96.19 107 THR A O 1
ATOM 853 N N . PRO A 1 108 ? 18.070 -18.267 -16.821 1.00 95.38 108 PRO A N 1
ATOM 854 C CA . PRO A 1 108 ? 16.876 -17.443 -16.594 1.00 95.38 108 PRO A CA 1
ATOM 855 C C . PRO A 1 108 ? 16.679 -17.047 -15.125 1.00 95.38 108 PRO A C 1
ATOM 857 O O . PRO A 1 108 ? 17.167 -17.737 -14.230 1.00 95.38 108 PRO A O 1
ATOM 860 N N . GLU A 1 109 ? 15.942 -15.957 -14.905 1.00 92.25 109 GLU A N 1
ATOM 861 C CA . GLU A 1 109 ? 15.697 -15.411 -13.569 1.00 92.25 109 GLU A CA 1
ATOM 862 C C . GLU A 1 109 ? 14.906 -16.376 -12.677 1.00 92.25 109 GLU A C 1
ATOM 864 O O . GLU A 1 109 ? 13.934 -17.006 -13.103 1.00 92.25 109 GLU A O 1
ATOM 869 N N . LEU A 1 110 ? 15.321 -16.478 -11.414 1.00 93.94 110 LEU A N 1
ATOM 870 C CA . LEU A 1 110 ? 14.656 -17.275 -10.389 1.00 93.94 110 LEU A CA 1
ATOM 871 C C . LEU A 1 110 ? 14.396 -16.404 -9.155 1.00 93.94 110 LEU A C 1
ATOM 873 O O . LEU A 1 110 ? 15.309 -15.742 -8.666 1.00 93.94 110 LEU A O 1
ATOM 877 N N . GLY A 1 111 ? 13.148 -16.376 -8.682 1.00 92.88 111 GLY A N 1
ATOM 878 C CA . GLY A 1 111 ? 12.721 -15.526 -7.565 1.00 92.88 111 GLY A CA 1
ATOM 879 C C . GLY A 1 111 ? 13.027 -16.123 -6.186 1.00 92.88 111 GLY A C 1
ATOM 880 O O . GLY A 1 111 ? 12.835 -17.322 -5.989 1.00 92.88 111 GLY A O 1
ATOM 881 N N . PHE A 1 112 ? 13.438 -15.292 -5.227 1.00 92.88 112 PHE A N 1
ATOM 882 C CA . PHE A 1 112 ? 13.738 -15.666 -3.840 1.00 92.88 112 PHE A CA 1
ATOM 883 C C . PHE A 1 112 ? 13.157 -14.650 -2.850 1.00 92.88 112 PHE A C 1
ATOM 885 O O . PHE A 1 112 ? 13.277 -13.445 -3.067 1.00 92.88 112 PHE A O 1
ATOM 892 N N . LEU A 1 113 ? 12.585 -15.133 -1.742 1.00 90.12 113 LEU A N 1
ATOM 893 C CA . LEU A 1 113 ? 12.125 -14.300 -0.625 1.00 90.12 113 LEU A CA 1
ATOM 894 C C . LEU A 1 113 ? 13.222 -14.217 0.448 1.00 90.12 113 LEU A C 1
ATOM 896 O O . LEU A 1 113 ? 13.349 -15.103 1.294 1.00 90.12 113 LEU A O 1
ATOM 900 N N . VAL A 1 114 ? 14.033 -13.165 0.405 1.00 91.88 114 VAL A N 1
ATOM 901 C CA . VAL A 1 114 ? 15.223 -13.023 1.259 1.00 91.88 114 VAL A CA 1
ATOM 902 C C . VAL A 1 114 ? 14.959 -12.123 2.459 1.00 91.88 114 VAL A C 1
ATOM 904 O O . VAL A 1 114 ? 14.294 -11.098 2.322 1.00 91.88 114 VAL A O 1
ATOM 907 N N . ALA A 1 115 ? 15.495 -12.491 3.625 1.00 89.75 115 ALA A N 1
ATOM 908 C CA . ALA A 1 115 ? 15.536 -11.609 4.793 1.00 89.75 115 ALA A CA 1
ATOM 909 C C . ALA A 1 115 ? 16.551 -10.474 4.562 1.00 89.75 115 ALA A C 1
ATOM 911 O O . ALA A 1 115 ? 17.618 -10.715 4.002 1.00 89.75 115 ALA A O 1
ATOM 912 N N . LEU A 1 116 ? 16.229 -9.251 4.979 1.00 91.56 116 LEU A N 1
ATOM 913 C CA . LEU A 1 116 ? 17.064 -8.060 4.816 1.00 91.56 116 LEU A CA 1
ATOM 914 C C . LEU A 1 116 ? 17.865 -7.806 6.094 1.00 91.56 116 LEU A C 1
ATOM 916 O O . LEU A 1 116 ? 17.280 -7.588 7.156 1.00 91.56 116 LEU A O 1
ATOM 920 N N . ASP A 1 117 ? 19.191 -7.814 5.991 1.00 89.94 117 ASP A N 1
ATOM 921 C CA . ASP A 1 117 ? 20.095 -7.801 7.143 1.00 89.94 117 ASP A CA 1
ATOM 922 C C . ASP A 1 117 ? 21.204 -6.749 6.959 1.00 89.94 117 ASP A C 1
ATOM 924 O O . ASP A 1 117 ? 22.084 -6.895 6.107 1.00 89.94 117 ASP A O 1
ATOM 928 N N . THR A 1 118 ? 21.154 -5.676 7.756 1.00 90.31 118 THR A N 1
ATOM 929 C CA . THR A 1 118 ? 22.167 -4.606 7.774 1.00 90.31 118 THR A CA 1
ATOM 930 C C . THR A 1 118 ? 23.384 -4.908 8.658 1.00 90.31 118 THR A C 1
ATOM 932 O O . THR A 1 118 ? 24.364 -4.161 8.600 1.00 90.31 118 THR A O 1
ATOM 935 N N . GLY A 1 119 ? 23.358 -5.982 9.452 1.00 84.25 119 GLY A N 1
ATOM 936 C CA . GLY A 1 119 ? 24.506 -6.524 10.181 1.00 84.25 119 GLY A CA 1
ATOM 937 C C . GLY A 1 119 ? 25.387 -7.450 9.333 1.00 84.25 119 GLY A C 1
ATOM 938 O O . GLY A 1 119 ? 26.598 -7.520 9.554 1.00 84.25 119 GLY A O 1
ATOM 939 N N . SER A 1 120 ? 24.815 -8.117 8.325 1.00 87.06 120 SER A N 1
ATOM 940 C CA . SER A 1 120 ? 25.538 -9.017 7.416 1.00 87.06 120 SER A CA 1
ATOM 941 C C . SER A 1 120 ? 26.079 -8.330 6.161 1.00 87.06 120 SER A C 1
ATOM 943 O O . SER A 1 120 ? 25.338 -7.753 5.367 1.00 87.06 120 SER A O 1
ATOM 945 N N . ASP A 1 121 ? 27.371 -8.516 5.883 1.00 90.56 121 ASP A N 1
ATOM 946 C CA . ASP A 1 121 ? 27.965 -8.136 4.595 1.00 90.56 121 ASP A CA 1
ATOM 947 C C . ASP A 1 121 ? 27.613 -9.129 3.473 1.00 90.56 121 ASP A C 1
ATOM 949 O O . ASP A 1 121 ? 27.312 -8.727 2.354 1.00 90.56 121 ASP A O 1
ATOM 953 N N . LEU A 1 122 ? 27.650 -10.439 3.735 1.00 93.25 122 LEU A N 1
ATOM 954 C CA . LEU A 1 122 ? 27.508 -11.463 2.693 1.00 93.25 122 LEU A CA 1
ATOM 955 C C . LEU A 1 122 ? 26.059 -11.949 2.541 1.00 93.25 122 LEU A C 1
ATOM 957 O O . LEU A 1 122 ? 25.533 -12.664 3.393 1.00 93.25 122 LEU A O 1
ATOM 961 N N . SER A 1 123 ? 25.461 -11.660 1.382 1.00 95.75 123 SER A N 1
ATOM 962 C CA . SER A 1 123 ? 24.206 -12.294 0.948 1.00 95.75 123 SER A CA 1
ATOM 963 C C . SER A 1 123 ? 24.381 -13.799 0.725 1.00 95.75 123 SER A C 1
ATOM 965 O O . SER A 1 123 ? 25.439 -14.238 0.268 1.00 95.75 123 SER A O 1
ATOM 967 N N . TRP A 1 124 ? 23.341 -14.602 0.946 1.00 95.06 124 TRP A N 1
ATOM 968 C CA . TRP A 1 124 ? 23.346 -16.027 0.600 1.00 95.06 124 TRP A CA 1
ATOM 969 C C . TRP A 1 124 ? 21.967 -16.565 0.204 1.00 95.06 124 TRP A C 1
ATOM 971 O O . TRP A 1 124 ? 20.935 -16.103 0.684 1.00 95.06 124 TRP A O 1
ATOM 981 N N . LEU A 1 125 ? 21.964 -17.594 -0.648 1.00 95.88 125 LEU A N 1
ATOM 982 C CA . LEU A 1 125 ? 20.765 -18.296 -1.120 1.00 95.88 125 LEU A CA 1
ATOM 983 C C . LEU A 1 125 ? 20.875 -19.809 -0.862 1.00 95.88 125 LEU A C 1
ATOM 985 O O . LEU A 1 125 ? 21.980 -20.359 -0.929 1.00 95.88 125 LEU A O 1
ATOM 989 N N . PRO A 1 126 ? 19.764 -20.520 -0.588 1.00 93.69 126 PRO A N 1
ATOM 990 C CA . PRO A 1 126 ? 19.770 -21.977 -0.479 1.00 93.69 126 PRO A CA 1
ATOM 991 C C . PRO A 1 126 ? 20.083 -22.608 -1.843 1.00 93.69 126 PRO A C 1
ATOM 993 O O . PRO A 1 126 ? 19.385 -22.364 -2.826 1.00 93.69 126 PRO A O 1
ATOM 996 N N . CYS A 1 127 ? 21.126 -23.439 -1.904 1.00 92.62 127 CYS A N 1
ATOM 997 C CA . CYS A 1 127 ? 21.672 -23.970 -3.152 1.00 92.62 127 CYS A CA 1
ATOM 998 C C . CYS A 1 127 ? 21.607 -25.495 -3.233 1.00 92.62 127 CYS A C 1
ATOM 1000 O O . CYS A 1 127 ? 22.480 -26.170 -2.686 1.00 92.62 127 CYS A O 1
ATOM 1002 N N . GLU A 1 128 ? 20.646 -26.062 -3.966 1.00 85.94 128 GLU A N 1
ATOM 1003 C CA . GLU A 1 128 ? 20.457 -27.527 -4.078 1.00 85.94 128 GLU A CA 1
ATOM 1004 C C . GLU A 1 128 ? 20.496 -28.198 -2.679 1.00 85.94 128 GLU A C 1
ATOM 1006 O O . GLU A 1 128 ? 21.166 -29.209 -2.452 1.00 85.94 128 GLU A O 1
ATOM 1011 N N . CYS A 1 129 ? 19.877 -27.543 -1.692 1.00 82.06 129 CYS A N 1
ATOM 1012 C CA . CYS A 1 129 ? 20.130 -27.773 -0.275 1.00 82.06 129 CYS A CA 1
ATOM 1013 C C . CYS A 1 129 ? 19.132 -28.790 0.289 1.00 82.06 129 CYS A C 1
ATOM 1015 O O . CYS A 1 129 ? 18.006 -28.451 0.647 1.00 82.06 129 CYS A O 1
ATOM 1017 N N . SER A 1 130 ? 19.560 -30.044 0.442 1.00 75.56 130 SER A N 1
ATOM 1018 C CA . SER A 1 130 ? 18.684 -31.161 0.840 1.00 75.56 130 SER A CA 1
ATOM 1019 C C . SER A 1 130 ? 18.084 -31.067 2.252 1.00 75.56 130 SER A C 1
ATOM 1021 O O . SER A 1 130 ? 17.247 -31.890 2.609 1.00 75.56 130 SER A O 1
ATOM 1023 N N . LYS A 1 131 ? 18.549 -30.122 3.081 1.00 77.56 131 LYS A N 1
ATOM 1024 C CA . LYS A 1 131 ? 18.022 -29.839 4.430 1.00 77.56 131 LYS A CA 1
ATOM 1025 C C . LYS A 1 131 ? 17.304 -28.490 4.531 1.00 77.56 131 LYS A C 1
ATOM 1027 O O . LYS A 1 131 ? 16.774 -28.177 5.591 1.00 77.56 131 LYS A O 1
ATOM 1032 N N . CYS A 1 132 ? 17.317 -27.686 3.470 1.00 80.25 132 CYS A N 1
ATOM 1033 C CA . CYS A 1 132 ? 16.634 -26.401 3.451 1.00 80.25 132 CYS A CA 1
ATOM 1034 C C . CYS A 1 132 ? 15.146 -26.606 3.165 1.00 80.25 132 CYS A C 1
ATOM 1036 O O . CYS A 1 132 ? 14.748 -27.543 2.470 1.00 80.25 132 CYS A O 1
ATOM 1038 N N . ARG A 1 133 ? 14.323 -25.705 3.697 1.00 76.75 133 ARG A N 1
ATOM 1039 C CA . ARG A 1 133 ? 12.874 -25.733 3.524 1.00 76.75 133 ARG A CA 1
ATOM 1040 C C . ARG A 1 133 ? 12.505 -25.508 2.049 1.00 76.75 133 ARG A C 1
ATOM 1042 O O . ARG A 1 133 ? 13.167 -24.741 1.352 1.00 76.75 133 ARG A O 1
ATOM 1049 N N . THR A 1 134 ? 11.476 -26.202 1.570 1.00 79.88 134 THR A N 1
ATOM 1050 C CA . THR A 1 134 ? 10.975 -26.111 0.182 1.00 79.88 134 THR A CA 1
ATOM 1051 C C . THR A 1 134 ? 9.576 -25.504 0.091 1.00 79.88 134 THR A C 1
ATOM 1053 O O . THR A 1 134 ? 9.198 -25.027 -0.975 1.00 79.88 134 THR A O 1
ATOM 1056 N N . SER A 1 135 ? 8.821 -25.465 1.194 1.00 75.38 135 SER A N 1
ATOM 1057 C CA . SER A 1 135 ? 7.579 -24.696 1.298 1.00 75.38 135 SER A CA 1
ATOM 1058 C C . SER A 1 135 ? 7.330 -24.143 2.704 1.00 75.38 135 SER A C 1
ATOM 1060 O O . SER A 1 135 ? 7.777 -24.704 3.713 1.00 75.38 135 SER A O 1
ATOM 1062 N N . VAL A 1 136 ? 6.590 -23.036 2.780 1.00 70.31 136 VAL A N 1
ATOM 1063 C CA . VAL A 1 136 ? 6.022 -22.501 4.026 1.00 70.31 136 VAL A CA 1
ATOM 1064 C C . VAL A 1 136 ? 4.511 -22.433 3.891 1.00 70.31 136 VAL A C 1
ATOM 1066 O O . VAL A 1 136 ? 4.000 -21.748 3.008 1.00 70.31 136 VAL A O 1
ATOM 1069 N N . GLY A 1 137 ? 3.800 -23.114 4.788 1.00 58.59 137 GLY A N 1
ATOM 1070 C CA . GLY A 1 137 ? 2.350 -22.994 4.882 1.00 58.59 137 GLY A CA 1
ATOM 1071 C C . GLY A 1 137 ? 1.959 -21.579 5.283 1.00 58.59 137 GLY A C 1
ATOM 1072 O O . GLY A 1 137 ? 2.400 -21.083 6.322 1.00 58.59 137 GLY A O 1
ATOM 1073 N N . THR A 1 138 ? 1.146 -20.930 4.454 1.00 52.66 138 THR A N 1
ATOM 1074 C CA . THR A 1 138 ? 0.546 -19.634 4.778 1.00 52.66 138 THR A CA 1
ATOM 1075 C C . THR A 1 138 ? -0.765 -19.826 5.541 1.00 52.66 138 THR A C 1
ATOM 1077 O O . THR A 1 138 ? -1.411 -20.872 5.448 1.00 52.66 138 THR A O 1
ATOM 1080 N N . SER A 1 139 ? -1.201 -18.791 6.260 1.00 41.84 139 SER A N 1
ATOM 1081 C CA . SER A 1 139 ? -2.475 -18.760 6.999 1.00 41.84 139 SER A CA 1
ATOM 1082 C C . SER A 1 139 ? -3.714 -19.009 6.123 1.00 41.84 139 SER A C 1
ATOM 1084 O O . SER A 1 139 ? -4.780 -19.324 6.648 1.00 41.84 139 SER A O 1
ATOM 1086 N N . ASP A 1 140 ? -3.570 -18.864 4.802 1.00 39.56 140 ASP A N 1
ATOM 1087 C CA . ASP A 1 140 ? -4.629 -19.024 3.803 1.00 39.56 140 ASP A CA 1
ATOM 1088 C C . ASP A 1 140 ? -4.688 -20.452 3.210 1.00 39.56 140 ASP A C 1
ATOM 1090 O O . ASP A 1 140 ? -5.583 -20.758 2.421 1.00 39.56 140 ASP A O 1
ATOM 1094 N N . GLY A 1 141 ? -3.766 -21.347 3.594 1.00 36.84 141 GLY A N 1
ATOM 1095 C CA . GLY A 1 141 ? -3.756 -22.758 3.182 1.00 36.84 141 GLY A CA 1
ATOM 1096 C C . GLY A 1 141 ? -3.129 -23.053 1.812 1.00 36.84 141 GLY A C 1
ATOM 1097 O O . GLY A 1 141 ? -3.147 -24.205 1.382 1.00 36.84 141 GLY A O 1
ATOM 1098 N N . GLU A 1 142 ? -2.557 -22.050 1.137 1.00 45.25 142 GLU A N 1
ATOM 1099 C CA . GLU A 1 142 ? -1.658 -22.244 -0.011 1.00 45.25 142 GLU A CA 1
ATOM 1100 C C . GLU A 1 142 ? -0.195 -22.227 0.485 1.00 45.25 142 GLU A C 1
ATOM 1102 O O . GLU A 1 142 ? 0.233 -21.291 1.165 1.00 45.25 142 GLU A O 1
ATOM 1107 N N . ASP A 1 143 ? 0.575 -23.271 0.172 1.00 61.66 143 ASP A N 1
ATOM 1108 C CA . ASP A 1 143 ? 1.995 -23.389 0.534 1.00 61.66 143 ASP A CA 1
ATOM 1109 C C . ASP A 1 143 ? 2.855 -22.480 -0.366 1.00 61.66 143 ASP A C 1
ATOM 1111 O O . ASP A 1 143 ? 2.955 -22.700 -1.578 1.00 61.66 143 ASP A O 1
ATOM 1115 N N . LEU A 1 144 ? 3.531 -21.483 0.217 1.00 70.06 144 LEU A N 1
ATOM 1116 C CA . LEU A 1 144 ? 4.516 -20.672 -0.498 1.00 70.06 144 LEU A CA 1
ATOM 1117 C C . LEU A 1 144 ? 5.721 -21.553 -0.842 1.00 70.06 144 LEU A C 1
ATOM 1119 O O . LEU A 1 144 ? 6.449 -21.986 0.051 1.00 70.06 144 LEU A O 1
ATOM 1123 N N . THR A 1 145 ? 5.935 -21.818 -2.130 1.00 80.44 145 THR A N 1
ATOM 1124 C CA . THR A 1 145 ? 7.065 -22.625 -2.613 1.00 80.44 145 THR A CA 1
ATOM 1125 C C . THR A 1 145 ? 8.356 -21.808 -2.576 1.00 80.44 145 THR A C 1
ATOM 1127 O O . THR A 1 145 ? 8.399 -20.692 -3.088 1.00 80.44 145 THR A O 1
ATOM 1130 N N . LEU A 1 146 ? 9.412 -22.370 -1.985 1.00 87.19 146 LEU A N 1
ATOM 1131 C CA . LEU A 1 146 ? 10.715 -21.727 -1.825 1.00 87.19 146 LEU A CA 1
ATOM 1132 C C . LEU A 1 146 ? 11.706 -22.269 -2.861 1.00 87.19 146 LEU A C 1
ATOM 1134 O O . LEU A 1 146 ? 12.050 -23.453 -2.841 1.00 87.19 146 LEU A O 1
ATOM 1138 N N . ASN A 1 147 ? 12.191 -21.405 -3.751 1.00 91.50 147 ASN A N 1
ATOM 1139 C CA . ASN A 1 147 ? 13.132 -21.800 -4.799 1.00 91.50 147 ASN A CA 1
ATOM 1140 C C . ASN A 1 147 ? 14.529 -22.073 -4.232 1.00 91.50 147 ASN A C 1
ATOM 1142 O O . ASN A 1 147 ? 14.994 -21.373 -3.338 1.00 91.50 147 ASN A O 1
ATOM 1146 N N . HIS A 1 148 ? 15.233 -23.074 -4.761 1.00 92.75 148 HIS A N 1
ATOM 1147 C CA . HIS A 1 148 ? 16.648 -23.309 -4.446 1.00 92.75 148 HIS A CA 1
ATOM 1148 C C . HIS A 1 148 ? 17.477 -22.990 -5.686 1.00 92.75 148 HIS A C 1
ATOM 1150 O O . HIS A 1 148 ? 17.187 -23.486 -6.773 1.00 92.75 148 HIS A O 1
ATOM 1156 N N . TYR A 1 149 ? 18.522 -22.184 -5.526 1.00 95.69 149 TYR A N 1
ATOM 1157 C CA . TYR A 1 149 ? 19.420 -21.835 -6.619 1.00 95.69 149 TYR A CA 1
ATOM 1158 C C . TYR A 1 149 ? 20.234 -23.064 -7.061 1.00 95.69 149 TYR A C 1
ATOM 1160 O O . TYR A 1 149 ? 20.681 -23.861 -6.233 1.00 95.69 149 TYR A O 1
ATOM 1168 N N . SER A 1 150 ? 20.473 -23.210 -8.365 1.00 94.94 150 SER A N 1
ATOM 1169 C CA . SER A 1 150 ? 21.438 -24.174 -8.903 1.00 94.94 150 SER A CA 1
ATOM 1170 C C . SER A 1 150 ? 22.384 -23.455 -9.866 1.00 94.94 150 SER A C 1
ATOM 1172 O O . SER A 1 150 ? 21.918 -22.943 -10.887 1.00 94.94 150 SER A O 1
ATOM 1174 N N . PRO A 1 151 ? 23.708 -23.465 -9.610 1.00 94.56 151 PRO A N 1
ATOM 1175 C CA . PRO A 1 151 ? 24.691 -22.910 -10.540 1.00 94.56 151 PRO A CA 1
ATOM 1176 C C . PRO A 1 151 ? 24.610 -23.524 -11.944 1.00 94.56 151 PRO A C 1
ATOM 1178 O O . PRO A 1 151 ? 24.929 -22.868 -12.925 1.00 94.56 151 PRO A O 1
ATOM 1181 N N . ASN A 1 152 ? 24.159 -24.779 -12.052 1.00 94.81 152 ASN A N 1
ATOM 1182 C CA . ASN A 1 152 ? 24.040 -25.485 -13.329 1.00 94.81 152 ASN A CA 1
ATOM 1183 C C . ASN A 1 152 ? 22.792 -25.079 -14.135 1.00 94.81 152 ASN A C 1
ATOM 1185 O O . ASN A 1 152 ? 22.725 -25.364 -15.329 1.00 94.81 152 ASN A O 1
ATOM 1189 N N . ALA A 1 153 ? 21.799 -24.457 -13.490 1.00 95.50 153 ALA A N 1
ATOM 1190 C CA . ALA A 1 153 ? 20.571 -23.993 -14.136 1.00 95.50 153 ALA A CA 1
ATOM 1191 C C . ALA A 1 153 ? 20.692 -22.559 -14.682 1.00 95.50 153 ALA A C 1
ATOM 1193 O O . ALA A 1 153 ? 19.964 -22.203 -15.607 1.00 95.50 153 ALA A O 1
ATOM 1194 N N . SER A 1 154 ? 21.612 -21.754 -14.137 1.00 97.31 154 SER A N 1
ATOM 1195 C CA . SER A 1 154 ? 21.862 -20.381 -14.581 1.00 97.31 154 SER A CA 1
ATOM 1196 C C . SER A 1 154 ? 23.049 -20.308 -15.544 1.00 97.31 154 SER A C 1
ATOM 1198 O O . SER A 1 154 ? 24.185 -20.633 -15.206 1.00 97.31 154 SER A O 1
ATOM 1200 N N . THR A 1 155 ? 22.790 -19.819 -16.754 1.00 97.50 155 THR A N 1
ATOM 1201 C CA . THR A 1 155 ? 23.788 -19.630 -17.821 1.00 97.50 155 THR A CA 1
ATOM 1202 C C . THR A 1 155 ? 24.807 -18.524 -17.527 1.00 97.50 155 THR A C 1
ATOM 1204 O O . THR A 1 155 ? 25.866 -18.489 -18.154 1.00 97.50 155 THR A O 1
ATOM 1207 N N . THR A 1 156 ? 24.514 -17.639 -16.570 1.00 97.69 156 THR A N 1
ATOM 1208 C CA . THR A 1 156 ? 25.391 -16.542 -16.130 1.00 97.69 156 THR A CA 1
ATOM 1209 C C . THR A 1 156 ? 26.198 -16.861 -14.867 1.00 97.69 156 THR A C 1
ATOM 1211 O O . THR A 1 156 ? 27.137 -16.122 -14.558 1.00 97.69 156 THR A O 1
ATOM 1214 N N . SER A 1 157 ? 25.900 -17.981 -14.197 1.00 97.69 157 SER A N 1
ATOM 1215 C CA . SER A 1 157 ? 26.564 -18.423 -12.967 1.00 97.69 157 SER A CA 1
ATOM 1216 C C . SER A 1 157 ? 28.059 -18.687 -13.143 1.00 97.69 157 SER A C 1
ATOM 1218 O O . SER A 1 157 ? 28.495 -19.316 -14.114 1.00 97.69 157 SER A O 1
ATOM 1220 N N . LYS A 1 158 ? 28.863 -18.274 -12.159 1.00 97.12 158 LYS A N 1
ATOM 1221 C CA . LYS A 1 158 ? 30.291 -18.604 -12.070 1.00 97.12 158 LYS A CA 1
ATOM 1222 C C . LYS A 1 158 ? 30.702 -18.918 -10.642 1.00 97.12 158 LYS A C 1
ATOM 1224 O O . LYS A 1 158 ? 30.390 -18.183 -9.712 1.00 97.12 158 LYS A O 1
ATOM 1229 N N . SER A 1 159 ? 31.505 -19.965 -10.473 1.00 95.44 159 SER A N 1
ATOM 1230 C CA . SER A 1 159 ? 32.192 -20.206 -9.201 1.00 95.44 159 SER A CA 1
ATOM 1231 C C . SER A 1 159 ? 33.241 -19.122 -8.939 1.00 95.44 159 SER A C 1
ATOM 1233 O O . SER A 1 159 ? 34.071 -18.832 -9.807 1.00 95.44 159 SER A O 1
ATOM 1235 N N . VAL A 1 160 ? 33.239 -18.555 -7.733 1.00 96.06 160 VAL A N 1
ATOM 1236 C CA . VAL A 1 160 ? 34.286 -17.633 -7.282 1.00 96.06 160 VAL A CA 1
ATOM 1237 C C . VAL A 1 160 ? 35.481 -18.448 -6.795 1.00 96.06 160 VAL A C 1
ATOM 1239 O O . VAL A 1 160 ? 35.357 -19.264 -5.887 1.00 96.06 160 VAL A O 1
ATOM 1242 N N . ALA A 1 161 ? 36.654 -18.232 -7.391 1.00 95.06 161 ALA A N 1
ATOM 1243 C CA . ALA A 1 161 ? 37.878 -18.940 -7.015 1.00 95.06 161 ALA A CA 1
ATOM 1244 C C . ALA A 1 161 ? 38.497 -18.396 -5.715 1.00 95.06 161 ALA A C 1
ATOM 1246 O O . ALA A 1 161 ? 38.403 -17.204 -5.428 1.00 95.06 161 ALA A O 1
ATOM 1247 N N . CYS A 1 162 ? 39.219 -19.240 -4.976 1.00 93.56 162 CYS A N 1
ATOM 1248 C CA . CYS A 1 162 ? 39.908 -18.851 -3.740 1.00 93.56 162 CYS A CA 1
ATOM 1249 C C . CYS A 1 162 ? 40.963 -17.744 -3.898 1.00 93.56 162 CYS A C 1
ATOM 1251 O O . CYS A 1 162 ? 41.289 -17.072 -2.929 1.00 93.56 162 CYS A O 1
ATOM 1253 N N . SER A 1 163 ? 41.499 -17.525 -5.103 1.00 92.31 163 SER A N 1
ATOM 1254 C CA . SER A 1 163 ? 42.381 -16.383 -5.385 1.00 92.31 163 SER A CA 1
ATOM 1255 C C . SER A 1 163 ? 41.653 -15.043 -5.575 1.00 92.31 163 SER A C 1
ATOM 1257 O O . SER A 1 163 ? 42.305 -14.051 -5.896 1.00 92.31 163 SER A O 1
ATOM 1259 N N . ASN A 1 164 ? 40.321 -15.001 -5.481 1.00 92.75 164 ASN A N 1
ATOM 1260 C CA . ASN A 1 164 ? 39.551 -13.762 -5.574 1.00 92.75 164 ASN A CA 1
ATOM 1261 C C . ASN A 1 164 ? 39.708 -12.944 -4.277 1.00 92.75 164 ASN A C 1
ATOM 1263 O O . ASN A 1 164 ? 39.661 -13.498 -3.183 1.00 92.75 164 ASN A O 1
ATOM 1267 N N . SER A 1 165 ? 39.846 -11.621 -4.390 1.00 90.12 165 SER A N 1
ATOM 1268 C CA . SER A 1 165 ? 39.950 -10.697 -3.250 1.00 90.12 165 SER A CA 1
ATOM 1269 C C . SER A 1 165 ? 38.726 -10.664 -2.328 1.00 90.12 165 SER A C 1
ATOM 1271 O O . SER A 1 165 ? 38.831 -10.150 -1.221 1.00 90.12 165 SER A O 1
ATOM 1273 N N . LEU A 1 166 ? 37.579 -11.181 -2.779 1.00 88.81 166 LEU A N 1
ATOM 1274 C CA . LEU A 1 166 ? 36.364 -11.367 -1.980 1.00 88.81 166 LEU A CA 1
ATOM 1275 C C . LEU A 1 166 ? 36.355 -12.694 -1.190 1.00 88.81 166 LEU A C 1
ATOM 1277 O O . LEU A 1 166 ? 35.401 -12.969 -0.469 1.00 88.81 166 LEU A O 1
ATOM 1281 N N . CYS A 1 167 ? 37.384 -13.541 -1.327 1.00 90.50 167 CYS A N 1
ATOM 1282 C CA . CYS A 1 167 ? 37.467 -14.812 -0.614 1.00 90.50 167 CYS A CA 1
ATOM 1283 C C . CYS A 1 167 ? 38.135 -14.660 0.760 1.00 90.50 167 CYS A C 1
ATOM 1285 O O . CYS A 1 167 ? 39.348 -14.809 0.893 1.00 90.50 167 CYS A O 1
ATOM 1287 N N . GLU A 1 168 ? 37.342 -14.411 1.802 1.00 88.38 168 GLU A N 1
ATOM 1288 C CA . GLU A 1 168 ? 37.856 -14.266 3.175 1.00 88.38 168 GLU A CA 1
ATOM 1289 C C . GLU A 1 168 ? 38.451 -15.566 3.740 1.00 88.38 168 GLU A C 1
ATOM 1291 O O . GLU A 1 168 ? 39.389 -15.534 4.533 1.00 88.38 168 GLU A O 1
ATOM 1296 N N . LEU A 1 169 ? 37.947 -16.725 3.302 1.00 88.00 169 LEU A N 1
ATOM 1297 C CA . LEU A 1 169 ? 38.410 -18.046 3.741 1.00 88.00 169 LEU A CA 1
ATOM 1298 C C . LEU A 1 169 ? 39.431 -18.677 2.776 1.00 88.00 169 LEU A C 1
ATOM 1300 O O . LEU A 1 169 ? 39.536 -19.904 2.706 1.00 88.00 169 LEU A O 1
ATOM 1304 N N . ALA A 1 170 ? 40.198 -17.863 2.041 1.00 87.06 170 ALA A N 1
ATOM 1305 C CA . ALA A 1 170 ? 41.208 -18.334 1.087 1.00 87.06 170 ALA A CA 1
ATOM 1306 C C . ALA A 1 170 ? 42.232 -19.304 1.716 1.00 87.06 170 ALA A C 1
ATOM 1308 O O . ALA A 1 170 ? 42.609 -20.292 1.084 1.00 87.06 170 ALA A O 1
ATOM 1309 N N . ASP A 1 171 ? 42.610 -19.089 2.981 1.00 88.19 171 ASP A N 1
ATOM 1310 C CA . ASP A 1 171 ? 43.534 -19.956 3.733 1.00 88.19 171 ASP A CA 1
ATOM 1311 C C . ASP A 1 171 ? 42.967 -21.361 4.027 1.00 88.19 171 ASP A C 1
ATOM 1313 O O . ASP A 1 171 ? 43.719 -22.287 4.332 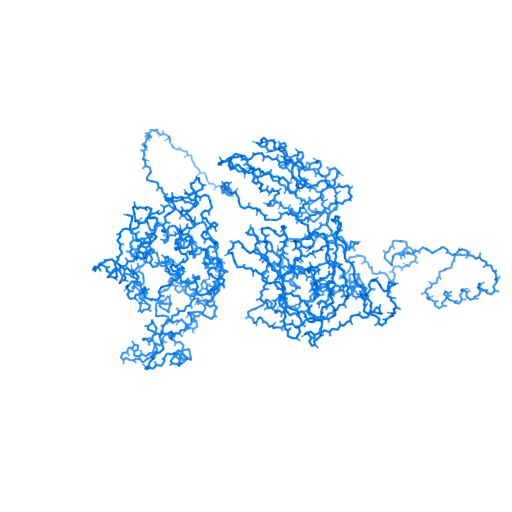1.00 88.19 171 ASP A O 1
ATOM 1317 N N . GLN A 1 172 ? 41.646 -21.549 3.927 1.00 89.00 172 GLN A N 1
ATOM 1318 C CA . GLN A 1 172 ? 40.978 -22.846 4.111 1.00 89.00 172 GLN A CA 1
ATOM 1319 C C . GLN A 1 172 ? 40.818 -23.619 2.789 1.00 89.00 172 GLN A C 1
ATOM 1321 O O . GLN A 1 172 ? 40.255 -24.716 2.767 1.00 89.00 172 GLN A O 1
ATOM 1326 N N . CYS A 1 173 ? 41.299 -23.067 1.672 1.00 88.62 173 CYS A N 1
ATOM 1327 C CA . CYS A 1 173 ? 41.141 -23.672 0.358 1.00 88.62 173 CYS A CA 1
ATOM 1328 C C . CYS A 1 173 ? 42.187 -24.756 0.049 1.00 88.62 173 CYS A C 1
ATOM 1330 O O . CYS A 1 173 ? 43.384 -24.519 0.204 1.00 88.62 173 CYS A O 1
ATOM 1332 N N . PRO A 1 174 ? 41.790 -25.896 -0.554 1.00 88.12 174 PRO A N 1
ATOM 1333 C CA . PRO A 1 174 ? 42.738 -26.899 -1.055 1.00 88.12 174 PRO A CA 1
ATOM 1334 C C . PRO A 1 174 ? 43.667 -26.389 -2.170 1.00 88.12 174 PRO A C 1
ATOM 1336 O O . PRO A 1 174 ? 44.729 -26.956 -2.411 1.00 88.12 174 PRO A O 1
ATOM 1339 N N . SER A 1 175 ? 43.248 -25.352 -2.902 1.00 90.19 175 SER A N 1
ATOM 1340 C CA . SER A 1 175 ? 44.049 -24.672 -3.926 1.00 90.19 175 SER A CA 1
ATOM 1341 C C . SER A 1 175 ? 43.441 -23.319 -4.300 1.00 90.19 175 SER A C 1
ATOM 1343 O O . SER A 1 175 ? 42.220 -23.158 -4.234 1.00 90.19 175 SER A O 1
ATOM 1345 N N . ASN A 1 176 ? 44.260 -22.408 -4.832 1.00 87.56 176 ASN A N 1
ATOM 1346 C CA . ASN A 1 176 ? 43.840 -21.093 -5.344 1.00 87.56 176 ASN A CA 1
ATOM 1347 C C . ASN A 1 176 ? 42.750 -21.148 -6.436 1.00 87.56 176 ASN A C 1
ATOM 1349 O O . ASN A 1 176 ? 42.062 -20.156 -6.656 1.00 87.56 176 ASN A O 1
ATOM 1353 N N . LYS A 1 177 ? 42.600 -22.288 -7.131 1.00 87.81 177 LYS A N 1
ATOM 1354 C CA . LYS A 1 177 ? 41.592 -22.508 -8.187 1.00 87.81 177 LYS A CA 1
ATOM 1355 C C . LYS A 1 177 ? 40.307 -23.176 -7.687 1.00 87.81 177 LYS A C 1
ATOM 1357 O O . LYS A 1 177 ? 39.382 -23.352 -8.473 1.00 87.81 177 LYS A O 1
ATOM 1362 N N . SER A 1 178 ? 40.265 -23.595 -6.425 1.00 91.88 178 SER A N 1
ATOM 1363 C CA . SER A 1 178 ? 39.066 -24.194 -5.827 1.00 91.88 178 SER A CA 1
ATOM 1364 C C . SER A 1 178 ? 37.978 -23.131 -5.683 1.00 91.88 178 SER A C 1
ATOM 1366 O O . SER A 1 178 ? 38.296 -21.944 -5.590 1.00 91.88 178 SER A O 1
ATOM 1368 N N . SER A 1 179 ? 36.712 -23.546 -5.627 1.00 93.44 179 SER A N 1
ATOM 1369 C CA . SER A 1 179 ? 35.622 -22.655 -5.224 1.00 93.44 179 SER A CA 1
ATOM 1370 C C . SER A 1 179 ? 35.889 -22.128 -3.813 1.00 93.44 179 SER A C 1
ATOM 1372 O O . SER A 1 179 ? 36.186 -22.918 -2.915 1.00 93.44 179 SER A O 1
ATOM 1374 N N . CYS A 1 180 ? 35.783 -20.817 -3.618 1.00 95.56 180 CYS A N 1
ATOM 1375 C CA . CYS A 1 180 ? 35.957 -20.183 -2.320 1.00 95.56 180 CYS A CA 1
ATOM 1376 C C . CYS A 1 180 ? 34.877 -20.677 -1.346 1.00 95.56 180 CYS A C 1
ATOM 1378 O O . CYS A 1 180 ? 33.694 -20.495 -1.646 1.00 95.56 180 CYS A O 1
ATOM 1380 N N . PRO A 1 181 ? 35.230 -21.293 -0.205 1.00 95.12 181 PRO A N 1
ATOM 1381 C CA . PRO A 1 181 ? 34.259 -21.624 0.821 1.00 95.12 181 PRO A CA 1
ATOM 1382 C C . PRO A 1 181 ? 33.781 -20.342 1.509 1.00 95.12 181 PRO A C 1
ATOM 1384 O O . PRO A 1 181 ? 34.546 -19.396 1.677 1.00 95.12 181 PRO A O 1
ATOM 1387 N N . TYR A 1 182 ? 32.532 -20.330 1.964 1.00 93.56 182 TYR A N 1
ATOM 1388 C CA . TYR A 1 182 ? 32.044 -19.297 2.876 1.00 93.56 182 TYR A CA 1
ATOM 1389 C C . TYR A 1 182 ? 31.382 -19.932 4.092 1.00 93.56 182 TYR A C 1
ATOM 1391 O O . TYR A 1 182 ? 30.836 -21.043 4.028 1.00 93.56 182 TYR A O 1
ATOM 1399 N N . LYS A 1 183 ? 31.420 -19.198 5.203 1.00 88.88 183 LYS A N 1
ATOM 1400 C CA . LYS A 1 183 ? 30.725 -19.559 6.429 1.00 88.88 183 LYS A CA 1
ATOM 1401 C C . LYS A 1 183 ? 30.321 -18.298 7.182 1.00 88.88 183 LYS A C 1
ATOM 1403 O O . LYS A 1 183 ? 31.188 -17.563 7.635 1.00 88.88 183 LYS A O 1
ATOM 1408 N N . ILE A 1 184 ? 29.019 -18.092 7.324 1.00 83.12 184 ILE A N 1
ATOM 1409 C CA . ILE A 1 184 ? 28.435 -17.055 8.177 1.00 83.12 184 ILE A CA 1
ATOM 1410 C C . ILE A 1 184 ? 28.001 -17.728 9.474 1.00 83.12 184 ILE A C 1
ATOM 1412 O O . ILE A 1 184 ? 27.409 -18.811 9.441 1.00 83.12 184 ILE A O 1
ATOM 1416 N N . HIS A 1 185 ? 28.296 -17.083 10.597 1.00 73.75 185 HIS A N 1
ATOM 1417 C CA . HIS A 1 185 ? 27.784 -17.438 11.915 1.00 73.75 185 HIS A CA 1
ATOM 1418 C C . HIS A 1 185 ? 27.007 -16.254 12.466 1.00 73.75 185 HIS A C 1
ATOM 1420 O O . HIS A 1 185 ? 27.498 -15.130 12.421 1.00 73.75 185 HIS A O 1
ATOM 1426 N N . ASP A 1 186 ? 25.823 -16.535 12.986 1.00 65.50 186 ASP A N 1
ATOM 1427 C CA . ASP A 1 186 ? 25.019 -15.576 13.738 1.00 65.50 186 ASP A CA 1
ATOM 1428 C C . ASP A 1 186 ? 25.473 -15.564 15.212 1.00 65.50 186 ASP A C 1
ATOM 1430 O O . ASP A 1 186 ? 26.145 -16.494 15.672 1.00 65.50 186 ASP A O 1
ATOM 1434 N N . ALA A 1 187 ? 25.081 -14.546 15.981 1.00 57.28 187 ALA A N 1
ATOM 1435 C CA . ALA A 1 187 ? 25.275 -14.539 17.434 1.00 57.28 187 ALA A CA 1
ATOM 1436 C C . ALA A 1 187 ? 24.456 -15.643 18.144 1.00 57.28 187 ALA A C 1
ATOM 1438 O O . ALA A 1 187 ? 24.785 -16.068 19.254 1.00 57.28 187 ALA A O 1
ATOM 1439 N N . SER A 1 188 ? 23.394 -16.126 17.498 1.00 59.56 188 SER A N 1
ATOM 1440 C CA . SER A 1 188 ? 22.462 -17.128 18.008 1.00 59.56 188 SER A CA 1
ATOM 1441 C C . SER A 1 188 ? 23.066 -18.545 18.023 1.00 59.56 188 SER A C 1
ATOM 1443 O O . SER A 1 188 ? 23.622 -18.995 17.014 1.00 59.56 188 SER A O 1
ATOM 1445 N N . PRO A 1 189 ? 22.908 -19.328 19.111 1.00 62.19 189 PRO A N 1
ATOM 1446 C CA . PRO A 1 189 ? 23.507 -20.658 19.233 1.00 62.19 189 PRO A CA 1
ATOM 1447 C C . PRO A 1 189 ? 23.225 -21.587 18.044 1.00 62.19 189 PRO A C 1
ATOM 1449 O O . PRO A 1 189 ? 22.092 -21.718 17.583 1.00 62.19 189 PRO A O 1
ATOM 1452 N N . ASN A 1 190 ? 24.271 -22.270 17.566 1.00 69.19 190 ASN A N 1
ATOM 1453 C CA . ASN A 1 190 ? 24.235 -23.208 16.434 1.00 69.19 190 ASN A CA 1
ATOM 1454 C C . ASN A 1 190 ? 23.685 -22.635 15.111 1.00 69.19 190 ASN A C 1
ATOM 1456 O O . ASN A 1 190 ? 23.355 -23.411 14.208 1.00 69.19 190 ASN A O 1
ATOM 1460 N N . THR A 1 191 ? 23.598 -21.313 14.960 1.00 76.06 191 THR A N 1
ATOM 1461 C CA . THR A 1 191 ? 23.051 -20.679 13.756 1.00 76.06 191 THR A CA 1
ATOM 1462 C C . THR A 1 191 ? 24.160 -20.345 12.769 1.00 76.06 191 THR A C 1
ATOM 1464 O O . THR A 1 191 ? 25.081 -19.592 13.078 1.00 76.06 191 THR A O 1
ATOM 1467 N N . SER A 1 192 ? 24.106 -20.956 11.584 1.00 84.50 192 SER A N 1
ATOM 1468 C CA . SER A 1 192 ? 25.130 -20.756 10.559 1.00 84.50 192 SER A CA 1
ATOM 1469 C C . SER A 1 192 ? 24.634 -21.078 9.154 1.00 84.50 192 SER A C 1
ATOM 1471 O O . SER A 1 192 ? 23.792 -21.960 8.966 1.00 84.50 192 SER A O 1
ATOM 1473 N N . SER A 1 193 ? 25.224 -20.394 8.175 1.00 89.50 193 SER A N 1
ATOM 1474 C CA . SER A 1 193 ? 25.094 -20.684 6.747 1.00 89.50 193 SER A CA 1
ATOM 1475 C C . SER A 1 193 ? 26.465 -21.038 6.186 1.00 89.50 193 SER A C 1
ATOM 1477 O O . SER A 1 193 ? 27.428 -20.304 6.404 1.00 89.50 193 SER A O 1
ATOM 1479 N N . SER A 1 194 ? 26.578 -22.126 5.420 1.00 91.69 194 SER A N 1
ATOM 1480 C CA . SER A 1 194 ? 27.855 -22.521 4.807 1.00 91.69 194 SER A CA 1
ATOM 1481 C C . SER A 1 194 ? 27.719 -23.173 3.434 1.00 91.69 194 SER A C 1
ATOM 1483 O O . SER A 1 194 ? 26.722 -23.828 3.116 1.00 91.69 194 SER A O 1
ATOM 1485 N N . GLY A 1 195 ? 28.752 -22.994 2.612 1.00 93.81 195 GLY A N 1
ATOM 1486 C CA . GLY A 1 195 ? 28.803 -23.464 1.230 1.00 93.81 195 GLY A CA 1
ATOM 1487 C C . GLY A 1 195 ? 30.005 -22.873 0.498 1.00 93.81 195 GLY A C 1
ATOM 1488 O O . GLY A 1 195 ? 31.094 -22.794 1.065 1.00 93.81 195 GLY A O 1
ATOM 1489 N N . TYR A 1 196 ? 29.808 -22.437 -0.746 1.00 94.88 196 TYR A N 1
ATOM 1490 C CA . TYR A 1 196 ? 30.832 -21.759 -1.553 1.00 94.88 196 TYR A CA 1
ATOM 1491 C C . TYR A 1 196 ? 30.295 -20.478 -2.202 1.00 94.88 196 TYR A C 1
ATOM 1493 O O . TYR A 1 196 ? 29.090 -20.348 -2.395 1.00 94.88 196 TYR A O 1
ATOM 1501 N N . LEU A 1 197 ? 31.174 -19.534 -2.535 1.00 96.94 197 LEU A N 1
ATOM 1502 C CA . LEU A 1 197 ? 30.804 -18.284 -3.202 1.00 96.94 197 LEU A CA 1
ATOM 1503 C C . LEU A 1 197 ? 30.531 -18.488 -4.702 1.00 96.94 197 LEU A C 1
ATOM 1505 O O . LEU A 1 197 ? 31.263 -19.200 -5.399 1.00 96.94 197 LEU A O 1
ATOM 1509 N N . VAL A 1 198 ? 29.493 -17.816 -5.199 1.00 97.12 198 VAL A N 1
ATOM 1510 C CA . VAL A 1 198 ? 29.078 -17.776 -6.609 1.00 97.12 198 VAL A CA 1
ATOM 1511 C C . VAL A 1 198 ? 28.892 -16.319 -7.037 1.00 97.12 198 VAL A C 1
ATOM 1513 O O . VAL A 1 198 ? 28.380 -15.512 -6.267 1.00 97.12 198 VAL A O 1
ATOM 1516 N N . GLU A 1 199 ? 29.315 -15.994 -8.259 1.00 97.94 199 GLU A N 1
ATOM 1517 C CA . GLU A 1 199 ? 28.966 -14.762 -8.975 1.00 97.94 199 GLU A CA 1
ATOM 1518 C C . GLU A 1 199 ? 27.799 -15.067 -9.924 1.00 97.94 199 GLU A C 1
ATOM 1520 O O . GLU A 1 199 ? 27.883 -16.008 -10.717 1.00 97.94 199 GLU A O 1
ATOM 1525 N N . ASP A 1 200 ? 26.730 -14.274 -9.870 1.00 98.31 200 ASP A N 1
ATOM 1526 C CA . ASP A 1 200 ? 25.644 -14.304 -10.858 1.00 98.31 200 ASP A CA 1
ATOM 1527 C C . ASP A 1 200 ? 24.941 -12.935 -10.953 1.00 98.31 200 ASP A C 1
ATOM 1529 O O . ASP A 1 200 ? 25.325 -11.984 -10.271 1.00 98.31 200 ASP A O 1
ATOM 1533 N N . ILE A 1 201 ? 23.934 -12.817 -11.816 1.00 98.25 201 ILE A N 1
ATOM 1534 C CA . ILE A 1 201 ? 23.131 -11.606 -12.004 1.00 98.25 201 ILE A CA 1
ATOM 1535 C C . ILE A 1 201 ? 22.019 -11.515 -10.955 1.00 98.25 201 ILE A C 1
ATOM 1537 O O . ILE A 1 201 ? 21.249 -12.458 -10.801 1.00 98.25 201 ILE A O 1
ATOM 1541 N N . LEU A 1 202 ? 21.921 -10.366 -10.286 1.00 98.12 202 LEU A N 1
ATOM 1542 C CA . LEU A 1 202 ? 20.738 -9.867 -9.586 1.00 98.12 202 LEU A CA 1
ATOM 1543 C C . LEU A 1 202 ? 19.986 -8.921 -10.529 1.00 98.12 202 LEU A C 1
ATOM 1545 O O . LEU A 1 202 ? 20.584 -7.981 -11.064 1.00 98.12 202 LEU A O 1
ATOM 1549 N N . HIS A 1 203 ? 18.688 -9.153 -10.709 1.00 97.19 203 HIS A N 1
ATOM 1550 C CA . HIS A 1 203 ? 17.840 -8.325 -11.563 1.00 97.19 203 HIS A CA 1
ATOM 1551 C C . HIS A 1 203 ? 17.189 -7.193 -10.761 1.00 97.19 203 HIS A C 1
ATOM 1553 O O . HIS A 1 203 ? 16.432 -7.412 -9.811 1.00 97.19 203 HIS A O 1
ATOM 1559 N N . LEU A 1 204 ? 17.498 -5.963 -11.161 1.00 96.25 204 LEU A N 1
ATOM 1560 C CA . LEU A 1 204 ? 16.990 -4.720 -10.590 1.00 96.25 204 LEU A CA 1
ATOM 1561 C C . LEU A 1 204 ? 16.163 -3.954 -11.631 1.00 96.25 204 LEU A C 1
ATOM 1563 O O . LEU A 1 204 ? 16.151 -4.287 -12.818 1.00 96.25 204 LEU A O 1
ATOM 1567 N N . ALA A 1 205 ? 15.502 -2.887 -11.196 1.00 91.19 205 ALA A N 1
ATOM 1568 C CA . ALA A 1 205 ? 14.888 -1.890 -12.058 1.00 91.19 205 ALA A CA 1
ATOM 1569 C C . ALA A 1 205 ? 15.146 -0.466 -11.541 1.00 91.19 205 ALA A C 1
ATOM 1571 O O . ALA A 1 205 ? 15.414 -0.262 -10.358 1.00 91.19 205 ALA A O 1
ATOM 1572 N N . THR A 1 206 ? 15.046 0.543 -12.410 1.00 89.69 206 THR A N 1
ATOM 1573 C CA . THR A 1 206 ? 15.019 1.948 -11.967 1.00 89.69 206 THR A CA 1
ATOM 1574 C C . THR A 1 206 ? 13.722 2.238 -11.212 1.00 89.69 206 THR A C 1
ATOM 1576 O O . THR A 1 206 ? 12.642 1.975 -11.744 1.00 89.69 206 THR A O 1
ATOM 1579 N N . ASN A 1 207 ? 13.792 2.839 -10.020 1.00 80.06 207 ASN A N 1
ATOM 1580 C CA . ASN A 1 207 ? 12.609 3.322 -9.302 1.00 80.06 207 ASN A CA 1
ATOM 1581 C C . ASN A 1 207 ? 12.110 4.649 -9.910 1.00 80.06 207 ASN A C 1
ATOM 1583 O O . ASN A 1 207 ? 12.208 5.735 -9.339 1.00 80.06 207 ASN A O 1
ATOM 1587 N N . ASP A 1 208 ? 11.613 4.557 -11.142 1.00 77.50 208 ASP A N 1
ATOM 1588 C CA . ASP A 1 208 ? 10.880 5.608 -11.831 1.00 77.50 208 ASP A CA 1
ATOM 1589 C C . ASP A 1 208 ? 9.732 5.017 -12.661 1.00 77.50 208 ASP A C 1
ATOM 1591 O O . ASP A 1 208 ? 9.603 3.809 -12.849 1.00 77.50 208 ASP A O 1
ATOM 1595 N N . SER A 1 209 ? 8.900 5.898 -13.222 1.00 67.06 209 SER A N 1
ATOM 1596 C CA . SER A 1 209 ? 7.766 5.534 -14.087 1.00 67.06 209 SER A CA 1
ATOM 1597 C C . SER A 1 209 ? 8.107 4.689 -15.328 1.00 67.06 209 SER A C 1
ATOM 1599 O O . SER A 1 209 ? 7.189 4.265 -16.027 1.00 67.06 209 SER A O 1
ATOM 1601 N N . GLN A 1 210 ? 9.390 4.501 -15.659 1.00 71.75 210 GLN A N 1
ATOM 1602 C CA . GLN A 1 210 ? 9.833 3.708 -16.807 1.00 71.75 210 GLN A CA 1
ATOM 1603 C C . GLN A 1 210 ? 10.321 2.312 -16.403 1.00 71.75 210 GLN A C 1
ATOM 1605 O O . GLN A 1 210 ? 10.406 1.471 -17.294 1.00 71.75 210 GLN A O 1
ATOM 1610 N N . SER A 1 211 ? 10.618 2.077 -15.114 1.00 80.38 211 SER A N 1
ATOM 1611 C CA . SER A 1 211 ? 11.026 0.786 -14.532 1.00 80.38 211 SER A CA 1
ATOM 1612 C C . SER A 1 211 ? 11.981 0.002 -15.441 1.00 80.38 211 SER A C 1
ATOM 1614 O O . SER A 1 211 ? 11.700 -1.099 -15.914 1.00 80.38 211 SER A O 1
ATOM 1616 N N . LYS A 1 212 ? 13.104 0.638 -15.796 1.00 88.44 212 LYS A N 1
ATOM 1617 C CA . LYS A 1 212 ? 14.064 0.064 -16.743 1.00 88.44 212 LYS A CA 1
ATOM 1618 C C . LYS A 1 212 ? 14.817 -1.073 -16.063 1.00 88.44 212 LYS A C 1
ATOM 1620 O O . LYS A 1 212 ? 15.372 -0.808 -15.000 1.00 88.44 212 LYS A O 1
ATOM 1625 N N . PRO A 1 213 ? 14.912 -2.270 -16.667 1.00 91.38 213 PRO A N 1
ATOM 1626 C CA . PRO A 1 213 ? 15.690 -3.361 -16.096 1.00 91.38 213 PRO A CA 1
ATOM 1627 C C . PRO A 1 213 ? 17.175 -2.989 -16.025 1.00 91.38 213 PRO A C 1
ATOM 1629 O O . PRO A 1 213 ? 17.725 -2.388 -16.954 1.00 91.38 213 PRO A O 1
ATOM 1632 N N . VAL A 1 214 ? 17.812 -3.355 -14.916 1.00 94.69 214 VAL A N 1
ATOM 1633 C CA . VAL A 1 214 ? 19.234 -3.155 -14.632 1.00 94.69 214 VAL A CA 1
ATOM 1634 C C . VAL A 1 214 ? 19.794 -4.459 -14.076 1.00 94.69 214 VAL A C 1
ATOM 1636 O O . VAL A 1 214 ? 19.423 -4.891 -12.990 1.00 94.69 214 VAL A O 1
ATOM 1639 N N . ASP A 1 215 ? 20.711 -5.077 -14.813 1.00 96.50 215 ASP A N 1
ATOM 1640 C CA . ASP A 1 215 ? 21.368 -6.315 -14.396 1.00 96.50 215 ASP A CA 1
ATOM 1641 C C . ASP A 1 215 ? 22.663 -5.995 -13.645 1.00 96.50 215 ASP A C 1
ATOM 1643 O O . ASP A 1 215 ? 23.564 -5.346 -14.188 1.00 96.50 215 ASP A O 1
ATOM 1647 N N . ALA A 1 216 ? 22.784 -6.480 -12.411 1.00 97.19 216 ALA A N 1
ATOM 1648 C CA . ALA A 1 216 ? 23.961 -6.284 -11.573 1.00 97.19 216 ALA A CA 1
ATOM 1649 C C . ALA A 1 216 ? 24.637 -7.616 -11.251 1.00 97.19 216 ALA A C 1
ATOM 1651 O O . ALA A 1 216 ? 23.972 -8.559 -10.836 1.00 97.19 216 ALA A O 1
ATOM 1652 N N . LYS A 1 217 ? 25.966 -7.715 -11.365 1.00 97.81 217 LYS A N 1
ATOM 1653 C CA . LYS A 1 217 ? 26.673 -8.905 -10.866 1.00 97.81 217 LYS A CA 1
ATOM 1654 C C . LYS A 1 217 ? 26.779 -8.824 -9.354 1.00 97.81 217 LYS A C 1
ATOM 1656 O O . LYS A 1 217 ? 27.334 -7.859 -8.833 1.00 97.81 217 LYS A O 1
ATOM 1661 N N . ILE A 1 218 ? 26.307 -9.847 -8.661 1.00 97.62 218 ILE A N 1
ATOM 1662 C CA . ILE A 1 218 ? 26.493 -10.001 -7.221 1.00 97.62 218 ILE A CA 1
ATOM 1663 C C . ILE A 1 218 ? 27.337 -11.237 -6.929 1.00 97.62 218 ILE A C 1
ATOM 1665 O O . ILE A 1 218 ? 27.274 -12.231 -7.650 1.00 97.62 218 ILE A O 1
ATOM 1669 N N . THR A 1 219 ? 28.128 -11.175 -5.859 1.00 97.44 219 THR A N 1
ATOM 1670 C CA . THR A 1 219 ? 28.757 -12.354 -5.261 1.00 97.44 219 THR A CA 1
ATOM 1671 C C . THR A 1 219 ? 27.958 -12.728 -4.024 1.00 97.44 219 THR A C 1
ATOM 1673 O O . THR A 1 219 ? 27.755 -11.887 -3.155 1.00 97.44 219 THR A O 1
ATOM 1676 N N . PHE A 1 220 ? 27.507 -13.976 -3.938 1.00 97.38 220 PHE A N 1
ATOM 1677 C CA . PHE A 1 220 ? 26.711 -14.463 -2.814 1.00 97.38 220 PHE A CA 1
ATOM 1678 C C . PHE A 1 220 ? 27.123 -15.877 -2.401 1.00 97.38 220 PHE A C 1
ATOM 1680 O O . PHE A 1 220 ? 27.721 -16.645 -3.162 1.00 97.38 220 PHE A O 1
ATOM 1687 N N . GLY A 1 221 ? 26.800 -16.223 -1.161 1.00 96.69 221 GLY A N 1
ATOM 1688 C CA . GLY A 1 221 ? 26.978 -17.552 -0.612 1.00 96.69 221 GLY A CA 1
ATOM 1689 C C . GLY A 1 221 ? 25.969 -18.539 -1.194 1.00 96.69 221 GLY A C 1
ATOM 1690 O O . GLY A 1 221 ? 24.762 -18.407 -1.001 1.00 96.69 221 GLY A O 1
ATOM 1691 N N . CYS A 1 222 ? 26.462 -19.566 -1.877 1.00 95.62 222 CYS A N 1
ATOM 1692 C CA . CYS A 1 222 ? 25.654 -20.666 -2.377 1.00 95.62 222 CYS A CA 1
ATOM 1693 C C . CYS A 1 222 ? 25.516 -21.733 -1.279 1.00 95.62 222 CYS A C 1
ATOM 1695 O O . CYS A 1 222 ? 26.357 -22.628 -1.134 1.00 95.62 222 CYS A O 1
ATOM 1697 N N . GLY A 1 223 ? 24.487 -21.581 -0.444 1.00 93.50 223 GLY A N 1
ATOM 1698 C CA . GLY A 1 223 ? 24.336 -22.271 0.835 1.00 93.50 223 GLY A CA 1
ATOM 1699 C C . GLY A 1 223 ? 23.967 -23.741 0.700 1.00 93.50 223 GLY A C 1
ATOM 1700 O O . GLY A 1 223 ? 22.859 -24.080 0.287 1.00 93.50 223 GLY A O 1
ATOM 1701 N N . LYS A 1 224 ? 24.893 -24.619 1.092 1.00 90.62 224 LYS A N 1
ATOM 1702 C CA . LYS A 1 224 ? 24.722 -26.080 1.100 1.00 90.62 224 LYS A CA 1
ATOM 1703 C C . LYS A 1 224 ? 24.217 -26.614 2.437 1.00 90.62 224 LYS A C 1
ATOM 1705 O O . LYS A 1 224 ? 23.545 -27.643 2.461 1.00 90.62 224 LYS A O 1
ATOM 1710 N N . 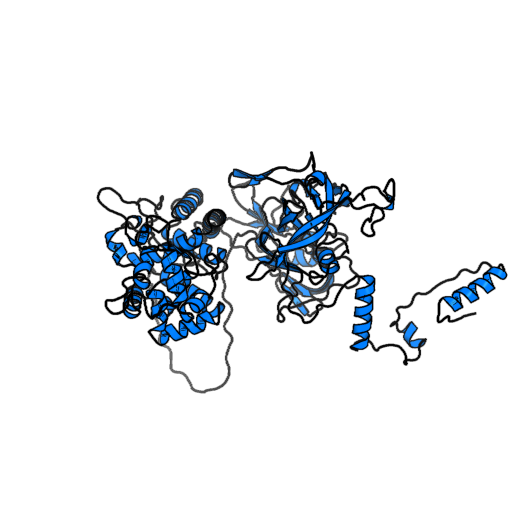VAL A 1 225 ? 24.542 -25.940 3.540 1.00 87.81 225 VAL A N 1
ATOM 1711 C CA . VAL A 1 225 ? 24.124 -26.332 4.891 1.00 87.81 225 VAL A CA 1
ATOM 1712 C C . VAL A 1 225 ? 23.680 -25.098 5.664 1.00 87.81 225 VAL A C 1
ATOM 1714 O O . VAL A 1 225 ? 24.456 -24.155 5.814 1.00 87.81 225 VAL A O 1
ATOM 1717 N N . GLN A 1 226 ? 22.448 -25.158 6.171 1.00 85.88 226 GLN A N 1
ATOM 1718 C CA . GLN A 1 226 ? 21.835 -24.166 7.051 1.00 85.88 226 GLN A CA 1
ATOM 1719 C C . GLN A 1 226 ? 21.549 -24.803 8.412 1.00 85.88 226 GLN A C 1
ATOM 1721 O O . GLN A 1 226 ? 21.066 -25.938 8.474 1.00 85.88 226 GLN A O 1
ATOM 1726 N N . THR A 1 227 ? 21.867 -24.099 9.497 1.00 80.25 227 THR A N 1
ATOM 1727 C CA . THR A 1 227 ? 21.659 -24.561 10.877 1.00 80.25 227 THR A CA 1
ATOM 1728 C C . THR A 1 227 ? 21.080 -23.452 11.753 1.00 80.25 227 THR A C 1
ATOM 1730 O O . THR A 1 227 ? 21.225 -22.272 11.441 1.00 80.25 227 THR A O 1
ATOM 1733 N N . GLY A 1 228 ? 20.439 -23.834 12.862 1.00 76.38 228 GLY A N 1
ATOM 1734 C CA . GLY A 1 228 ? 19.865 -22.895 13.829 1.00 76.38 228 GLY A CA 1
ATOM 1735 C C . GLY A 1 228 ? 18.734 -22.045 13.245 1.00 76.38 228 GLY A C 1
ATOM 1736 O O . GLY A 1 228 ? 17.979 -22.517 12.388 1.00 76.38 228 GLY A O 1
ATOM 1737 N N . ILE A 1 229 ? 18.597 -20.802 13.711 1.00 68.75 229 ILE A N 1
ATOM 1738 C CA . ILE A 1 229 ? 17.416 -19.970 13.430 1.00 68.75 229 ILE A CA 1
ATOM 1739 C C . ILE A 1 229 ? 17.287 -19.557 11.954 1.00 68.75 229 ILE A C 1
ATOM 1741 O O . ILE A 1 229 ? 16.169 -19.347 11.491 1.00 68.75 229 ILE A O 1
ATOM 1745 N N . PHE A 1 230 ? 18.368 -19.583 11.163 1.00 73.94 230 PHE A N 1
ATOM 1746 C CA . PHE A 1 230 ? 18.320 -19.404 9.700 1.00 73.94 230 PHE A CA 1
ATOM 1747 C C . PHE A 1 230 ? 17.422 -20.426 8.981 1.00 73.94 230 PHE A C 1
ATOM 1749 O O . PHE A 1 230 ? 16.901 -20.126 7.912 1.00 73.94 230 PHE A O 1
ATOM 1756 N N . SER A 1 231 ? 17.176 -21.603 9.570 1.00 66.38 231 SER A N 1
ATOM 1757 C CA . SER A 1 231 ? 16.206 -22.572 9.032 1.00 66.38 231 SER A CA 1
ATOM 1758 C C . SER A 1 231 ? 14.732 -22.164 9.222 1.00 66.38 231 SER A C 1
ATOM 1760 O O . SER A 1 231 ? 13.857 -22.707 8.542 1.00 66.38 231 SER A O 1
ATOM 1762 N N . SER A 1 232 ? 14.469 -21.190 10.101 1.00 65.50 232 SER A N 1
ATOM 1763 C CA . SER A 1 232 ? 13.134 -20.694 10.465 1.00 65.50 232 SER A CA 1
ATOM 1764 C C . SER A 1 232 ? 12.871 -19.249 10.034 1.00 65.50 232 SER A C 1
ATOM 1766 O O . SER A 1 232 ? 11.716 -18.921 9.782 1.00 65.50 232 SER A O 1
ATOM 1768 N N . ILE A 1 233 ? 13.909 -18.406 9.942 1.00 69.19 233 ILE A N 1
ATOM 1769 C CA . ILE A 1 233 ? 13.790 -16.969 9.627 1.00 69.19 233 ILE A CA 1
ATOM 1770 C C . ILE A 1 233 ? 14.257 -16.666 8.193 1.00 69.19 233 ILE A C 1
ATOM 1772 O O . ILE A 1 233 ? 13.444 -16.309 7.345 1.00 69.19 233 ILE A O 1
ATOM 1776 N N . ALA A 1 234 ? 15.520 -16.935 7.848 1.00 76.12 234 ALA A N 1
ATOM 1777 C CA . ALA A 1 234 ? 16.101 -16.752 6.512 1.00 76.12 234 ALA A CA 1
ATOM 1778 C C . ALA A 1 234 ? 15.734 -17.911 5.557 1.00 76.12 234 ALA A C 1
ATOM 1780 O O . ALA A 1 234 ? 16.567 -18.451 4.827 1.00 76.12 234 ALA A O 1
ATOM 1781 N N . ILE A 1 235 ? 14.459 -18.314 5.582 1.00 77.44 235 ILE A N 1
ATOM 1782 C CA . ILE A 1 235 ? 13.902 -19.534 4.978 1.00 77.44 235 ILE A CA 1
ATOM 1783 C C . ILE A 1 235 ? 14.266 -19.747 3.505 1.00 77.44 235 ILE A C 1
ATOM 1785 O O . ILE A 1 235 ? 14.371 -20.891 3.061 1.00 77.44 235 ILE A O 1
ATOM 1789 N N . ASN A 1 236 ? 14.448 -18.663 2.748 1.00 89.69 236 ASN A N 1
ATOM 1790 C CA . ASN A 1 236 ? 14.747 -18.694 1.323 1.00 89.69 236 ASN A CA 1
ATOM 1791 C C . ASN A 1 236 ? 15.956 -17.820 0.942 1.00 89.69 236 ASN A C 1
ATOM 1793 O O . ASN A 1 236 ? 16.178 -17.538 -0.232 1.00 89.69 236 ASN A O 1
ATOM 1797 N N . GLY A 1 237 ? 16.786 -17.484 1.934 1.00 92.00 237 GLY A N 1
ATOM 1798 C CA . GLY A 1 237 ? 18.008 -16.704 1.783 1.00 92.00 237 GLY A CA 1
ATOM 1799 C C . GLY A 1 237 ? 18.019 -15.432 2.626 1.00 92.00 237 GLY A C 1
ATOM 1800 O O . GLY A 1 237 ? 17.054 -15.098 3.319 1.00 92.00 237 GLY A O 1
ATOM 1801 N N . LEU A 1 238 ? 19.140 -14.728 2.543 1.00 92.56 238 LEU A N 1
ATOM 1802 C CA . LEU A 1 238 ? 19.430 -13.498 3.269 1.00 92.56 238 LEU A CA 1
ATOM 1803 C C . LEU A 1 238 ? 20.186 -12.540 2.347 1.00 92.56 238 LEU A C 1
ATOM 1805 O O . LEU A 1 238 ? 21.097 -12.953 1.624 1.00 92.56 238 LEU A O 1
ATOM 1809 N N . LEU A 1 239 ? 19.804 -11.268 2.375 1.00 94.88 239 LEU A N 1
ATOM 1810 C CA . LEU A 1 239 ? 20.427 -10.184 1.635 1.00 94.88 239 LEU A CA 1
ATOM 1811 C C . LEU A 1 239 ? 21.307 -9.369 2.583 1.00 94.88 239 LEU A C 1
ATOM 1813 O O . LEU A 1 239 ? 20.804 -8.700 3.484 1.00 94.88 239 LEU A O 1
ATOM 1817 N N . GLY A 1 240 ? 22.615 -9.430 2.352 1.00 93.75 240 GLY A N 1
ATOM 1818 C CA . GLY A 1 240 ? 23.602 -8.656 3.088 1.00 93.75 240 GLY A CA 1
ATOM 1819 C C . GLY A 1 240 ? 23.607 -7.198 2.636 1.00 93.75 240 GLY A C 1
ATOM 1820 O O . GLY A 1 240 ? 23.973 -6.889 1.493 1.00 93.75 240 GLY A O 1
ATOM 1821 N N . LEU A 1 241 ? 23.196 -6.319 3.546 1.00 94.00 241 LEU A N 1
ATOM 1822 C CA . LEU A 1 241 ? 23.147 -4.864 3.404 1.00 94.00 241 LEU A CA 1
ATOM 1823 C C . LEU A 1 241 ? 24.232 -4.161 4.240 1.00 94.00 241 LEU A C 1
ATOM 1825 O O . LEU A 1 241 ? 24.182 -2.946 4.398 1.00 94.00 241 LEU A O 1
ATOM 1829 N N . GLY A 1 242 ? 25.201 -4.910 4.776 1.00 90.12 242 GLY A N 1
ATOM 1830 C CA . GLY A 1 242 ? 26.325 -4.398 5.559 1.00 90.12 242 GLY A CA 1
ATOM 1831 C C . GLY A 1 242 ? 27.286 -3.469 4.798 1.00 90.12 242 GLY A C 1
ATOM 1832 O O . GLY A 1 242 ? 27.141 -3.188 3.605 1.00 90.12 242 GLY A O 1
ATOM 1833 N N . MET A 1 243 ? 28.302 -2.968 5.504 1.00 88.62 243 MET A N 1
ATOM 1834 C CA . MET A 1 243 ? 29.222 -1.934 5.005 1.00 88.62 243 MET A CA 1
ATOM 1835 C C . MET A 1 243 ? 30.477 -2.479 4.292 1.00 88.62 243 MET A C 1
ATOM 1837 O O . MET A 1 243 ? 31.338 -1.688 3.883 1.00 88.62 243 MET A O 1
ATOM 1841 N N . GLY A 1 244 ? 30.629 -3.800 4.197 1.00 88.25 244 GLY A N 1
ATOM 1842 C CA . GLY A 1 244 ? 31.763 -4.488 3.587 1.00 88.25 244 GLY A CA 1
ATOM 1843 C C . GLY A 1 244 ? 31.662 -4.646 2.069 1.00 88.25 244 GLY A C 1
ATOM 1844 O O . GLY A 1 244 ? 30.598 -4.618 1.464 1.00 88.25 244 GLY A O 1
ATOM 1845 N N . LYS A 1 245 ? 32.812 -4.878 1.422 1.00 90.50 245 LYS A N 1
ATOM 1846 C CA . LYS A 1 245 ? 32.968 -4.851 -0.051 1.00 90.50 245 LYS A CA 1
ATOM 1847 C C . LYS A 1 245 ? 32.170 -5.913 -0.823 1.00 90.50 245 LYS A C 1
ATOM 1849 O O . LYS A 1 245 ? 32.128 -5.849 -2.048 1.00 90.50 245 LYS A O 1
ATOM 1854 N N . ILE A 1 246 ? 31.620 -6.902 -0.123 1.00 91.69 246 ILE A N 1
ATOM 1855 C CA . ILE A 1 246 ? 30.838 -8.013 -0.679 1.00 91.69 246 ILE A CA 1
ATOM 1856 C C . ILE A 1 246 ? 29.320 -7.807 -0.514 1.00 91.69 246 ILE A C 1
ATOM 1858 O O . ILE A 1 246 ? 28.547 -8.603 -1.045 1.00 91.69 246 ILE A O 1
ATOM 1862 N N . SER A 1 247 ? 28.890 -6.743 0.177 1.00 94.69 247 SER A N 1
ATOM 1863 C CA . SER A 1 247 ? 27.473 -6.410 0.333 1.00 94.69 247 SER A CA 1
ATOM 1864 C C . SER A 1 247 ? 26.862 -5.897 -0.960 1.00 94.69 247 SER A C 1
ATOM 1866 O O . SER A 1 247 ? 27.556 -5.396 -1.849 1.00 94.69 247 SER A O 1
ATOM 1868 N N . VAL A 1 248 ? 25.540 -6.028 -1.083 1.00 96.56 248 VAL A N 1
ATOM 1869 C CA . VAL A 1 248 ? 24.841 -5.625 -2.309 1.00 96.56 248 VAL A CA 1
ATOM 1870 C C . VAL A 1 248 ? 25.041 -4.133 -2.609 1.00 96.56 248 VAL A C 1
ATOM 1872 O O . VAL A 1 248 ? 25.497 -3.855 -3.718 1.00 96.56 248 VAL A O 1
ATOM 1875 N N . PRO A 1 249 ? 24.837 -3.178 -1.674 1.00 94.75 249 PRO A N 1
ATOM 1876 C CA . PRO A 1 249 ? 25.083 -1.755 -1.936 1.00 94.75 249 PRO A CA 1
ATOM 1877 C C . PRO A 1 249 ? 26.493 -1.476 -2.483 1.00 94.75 249 PRO A C 1
ATOM 1879 O O . PRO A 1 249 ? 26.642 -0.842 -3.532 1.00 94.75 249 PRO A O 1
ATOM 1882 N N . SER A 1 250 ? 27.527 -2.042 -1.851 1.00 93.38 250 SER A N 1
ATOM 1883 C CA . SER A 1 250 ? 28.916 -1.851 -2.276 1.00 93.38 250 SER A CA 1
ATOM 1884 C C . SER A 1 250 ? 29.245 -2.539 -3.605 1.00 93.38 250 SER A C 1
ATOM 1886 O O . SER A 1 250 ? 30.012 -1.993 -4.403 1.00 93.38 250 SER A O 1
ATOM 1888 N N . LEU A 1 251 ? 28.641 -3.693 -3.911 1.00 95.25 251 LEU A N 1
ATOM 1889 C CA . LEU A 1 251 ? 28.789 -4.347 -5.214 1.00 95.25 251 LEU A CA 1
ATOM 1890 C C . LEU A 1 251 ? 28.104 -3.559 -6.341 1.00 95.25 251 LEU A C 1
ATOM 1892 O O . LEU A 1 251 ? 28.693 -3.438 -7.420 1.00 95.25 251 LEU A O 1
ATOM 1896 N N . LEU A 1 252 ? 26.924 -2.972 -6.106 1.00 95.31 252 LEU A N 1
ATOM 1897 C CA . LEU A 1 252 ? 26.258 -2.082 -7.070 1.00 95.31 252 LEU A CA 1
ATOM 1898 C C . LEU A 1 252 ? 27.093 -0.819 -7.326 1.00 95.31 252 LEU A C 1
ATOM 1900 O O . LEU A 1 252 ? 27.326 -0.449 -8.481 1.00 95.31 252 LEU A O 1
ATOM 1904 N N . ALA A 1 253 ? 27.622 -0.208 -6.264 1.00 91.56 253 ALA A N 1
ATOM 1905 C CA . ALA A 1 253 ? 28.484 0.965 -6.363 1.00 91.56 253 ALA A CA 1
ATOM 1906 C C . ALA A 1 253 ? 29.816 0.675 -7.070 1.00 91.56 253 ALA A C 1
ATOM 1908 O O . ALA A 1 253 ? 30.272 1.480 -7.885 1.00 91.56 253 ALA A O 1
ATOM 1909 N N . SER A 1 254 ? 30.415 -0.499 -6.837 1.00 91.88 254 SER A N 1
ATOM 1910 C CA . SER A 1 254 ? 31.646 -0.930 -7.520 1.00 91.88 254 SER A CA 1
ATOM 1911 C C . SER A 1 254 ? 31.485 -1.113 -9.036 1.00 91.88 254 SER A C 1
ATOM 1913 O O . SER A 1 254 ? 32.469 -1.042 -9.771 1.00 91.88 254 SER A O 1
ATOM 1915 N N . GLN A 1 255 ? 30.249 -1.319 -9.505 1.00 92.94 255 GLN A N 1
ATOM 1916 C CA . GLN A 1 255 ? 29.883 -1.445 -10.919 1.00 92.94 255 GLN A CA 1
ATOM 1917 C C . GLN A 1 255 ? 29.407 -0.119 -11.538 1.00 92.94 255 GLN A C 1
ATOM 1919 O O . GLN A 1 255 ? 28.949 -0.111 -12.677 1.00 92.94 255 GLN A O 1
ATOM 1924 N N . GLU A 1 256 ? 29.521 0.993 -10.803 1.00 88.19 256 GLU A N 1
ATOM 1925 C CA . GLU A 1 256 ? 29.043 2.326 -11.198 1.00 88.19 256 GLU A CA 1
ATOM 1926 C C . GLU A 1 256 ? 27.527 2.393 -11.488 1.00 88.19 256 GLU A C 1
ATOM 1928 O O . GLU A 1 256 ? 27.079 3.275 -12.218 1.00 88.19 256 GLU A O 1
ATOM 1933 N N . LEU A 1 257 ? 26.731 1.482 -10.909 1.00 89.56 257 LEU A N 1
ATOM 1934 C CA . LEU A 1 257 ? 25.279 1.428 -11.125 1.00 89.56 257 LEU A CA 1
ATOM 1935 C C . LEU A 1 257 ? 24.505 2.430 -10.261 1.00 89.56 257 LEU A C 1
ATOM 1937 O O . LEU A 1 257 ? 23.466 2.924 -10.689 1.00 89.56 257 LEU A O 1
ATOM 1941 N N . THR A 1 258 ? 24.982 2.692 -9.041 1.00 89.44 258 THR A N 1
ATOM 1942 C CA . THR A 1 258 ? 24.305 3.536 -8.046 1.00 89.44 258 THR A CA 1
ATOM 1943 C C . THR A 1 258 ? 25.298 3.977 -6.946 1.00 89.44 258 THR A C 1
ATOM 1945 O O . THR A 1 258 ? 26.365 3.365 -6.840 1.00 89.44 258 THR A O 1
ATOM 1948 N N . PRO A 1 259 ? 25.055 5.037 -6.149 1.00 87.38 259 PRO A N 1
ATOM 1949 C CA . PRO A 1 259 ? 25.874 5.353 -4.969 1.00 87.38 259 PRO A CA 1
ATOM 1950 C C . PRO A 1 259 ? 25.982 4.198 -3.948 1.00 87.38 259 PRO A C 1
ATOM 1952 O O . PRO A 1 259 ? 25.104 3.346 -3.876 1.00 87.38 259 PRO A O 1
ATOM 1955 N N . ASP A 1 260 ? 27.035 4.190 -3.116 1.00 89.06 260 ASP A N 1
ATOM 1956 C CA . ASP A 1 260 ? 27.206 3.243 -1.985 1.00 89.06 260 ASP A CA 1
ATOM 1957 C C . ASP A 1 260 ? 26.296 3.649 -0.806 1.00 89.06 260 ASP A C 1
ATOM 1959 O O . ASP A 1 260 ? 26.759 4.036 0.267 1.00 89.06 260 ASP A O 1
ATOM 1963 N N . SER A 1 261 ? 24.988 3.665 -1.063 1.00 88.12 261 SER A N 1
ATOM 1964 C CA . SER A 1 261 ? 23.915 3.986 -0.122 1.00 88.12 261 SER A CA 1
ATOM 1965 C C . SER A 1 261 ? 22.660 3.178 -0.450 1.00 88.12 261 SER A C 1
ATOM 1967 O O . SER A 1 261 ? 22.510 2.630 -1.543 1.00 88.12 261 SER A O 1
ATOM 1969 N N . PHE A 1 262 ? 21.740 3.112 0.502 1.00 91.94 262 PHE A N 1
ATOM 1970 C CA . PHE A 1 262 ? 20.372 2.663 0.286 1.00 91.94 262 PHE A CA 1
ATOM 1971 C C . PHE A 1 262 ? 19.467 3.314 1.333 1.00 91.94 262 PHE A C 1
ATOM 1973 O O . PHE A 1 262 ? 19.947 3.756 2.381 1.00 91.94 262 PHE A O 1
ATOM 1980 N N . SER A 1 263 ? 18.166 3.338 1.072 1.00 89.69 263 SER A N 1
ATOM 1981 C CA . SER A 1 263 ? 17.143 3.629 2.069 1.00 89.69 263 SER A CA 1
ATOM 1982 C C . SER A 1 263 ? 16.291 2.389 2.328 1.00 89.69 263 SER A C 1
ATOM 1984 O O . SER A 1 263 ? 16.077 1.553 1.448 1.00 89.69 263 SER A O 1
ATOM 1986 N N . MET A 1 264 ? 15.817 2.260 3.566 1.00 87.31 264 MET A N 1
ATOM 1987 C CA . MET A 1 264 ? 14.764 1.326 3.949 1.00 87.31 264 MET A CA 1
ATOM 1988 C C . MET A 1 264 ? 13.696 2.119 4.692 1.00 87.31 264 MET A C 1
ATOM 1990 O O . MET A 1 264 ? 13.980 2.771 5.696 1.00 87.31 264 MET A O 1
ATOM 1994 N N . CYS A 1 265 ? 12.471 2.076 4.184 1.00 79.25 265 CYS A N 1
ATOM 1995 C CA . CYS A 1 265 ? 11.313 2.708 4.802 1.00 79.25 265 CYS A CA 1
ATOM 1996 C C . CYS A 1 265 ? 10.492 1.641 5.520 1.00 79.25 265 CYS A C 1
ATOM 1998 O O . CYS A 1 265 ? 10.100 0.664 4.888 1.00 79.25 265 CYS A O 1
ATOM 2000 N N . PHE A 1 266 ? 10.178 1.848 6.798 1.00 75.38 266 PHE A N 1
ATOM 2001 C CA . PHE A 1 266 ? 9.337 0.951 7.591 1.00 75.38 266 PHE A CA 1
ATOM 2002 C C . PHE A 1 266 ? 7.965 1.597 7.827 1.00 75.38 266 PHE A C 1
ATOM 2004 O O . PHE A 1 266 ? 7.860 2.632 8.481 1.00 75.38 266 PHE A O 1
ATOM 2011 N N . GLY A 1 267 ? 6.906 1.022 7.257 1.00 58.78 267 GLY A N 1
ATOM 2012 C CA . GLY A 1 267 ? 5.526 1.468 7.456 1.00 58.78 267 GLY A CA 1
ATOM 2013 C C . GLY A 1 267 ? 4.852 0.729 8.609 1.00 58.78 267 GLY A C 1
ATOM 2014 O O . GLY A 1 267 ? 5.042 -0.476 8.768 1.00 58.78 267 GLY A O 1
ATOM 2015 N N . TYR A 1 268 ? 4.038 1.456 9.383 1.00 53.66 268 TYR A N 1
ATOM 2016 C CA . TYR A 1 268 ? 3.384 1.018 10.630 1.00 53.66 268 TYR A CA 1
ATOM 2017 C C . TYR A 1 268 ? 2.616 -0.317 10.554 1.00 53.66 268 TYR A C 1
ATOM 2019 O O . TYR A 1 268 ? 2.417 -0.968 11.578 1.00 53.66 268 TYR A O 1
ATOM 2027 N N . ASP A 1 269 ? 2.189 -0.731 9.360 1.00 55.84 269 ASP A N 1
ATOM 2028 C CA . ASP A 1 269 ? 1.461 -1.973 9.079 1.00 55.84 269 ASP A CA 1
ATOM 2029 C C . ASP A 1 269 ? 2.379 -3.192 8.833 1.00 55.84 269 ASP A C 1
ATOM 2031 O O . ASP A 1 269 ? 1.896 -4.295 8.572 1.00 55.84 269 ASP A O 1
ATOM 2035 N N . GLY A 1 270 ? 3.702 -3.023 8.933 1.00 61.03 270 GLY A N 1
ATOM 2036 C CA . GLY A 1 270 ? 4.694 -4.056 8.628 1.00 61.03 270 GLY A CA 1
ATOM 2037 C C . GLY A 1 270 ? 5.049 -4.165 7.142 1.00 61.03 270 GLY A C 1
ATOM 2038 O O . GLY A 1 270 ? 5.716 -5.127 6.760 1.00 61.03 270 GLY A O 1
ATOM 2039 N N . TYR A 1 271 ? 4.619 -3.208 6.316 1.00 67.19 271 TYR A N 1
ATOM 2040 C CA . TYR A 1 271 ? 5.029 -3.079 4.920 1.00 67.19 271 TYR A CA 1
ATOM 2041 C C . TYR A 1 271 ? 5.967 -1.884 4.785 1.00 67.19 271 TYR A C 1
ATOM 2043 O O . TYR A 1 271 ? 5.826 -0.876 5.471 1.00 67.19 271 TYR A O 1
ATOM 2051 N N . GLY A 1 272 ? 6.954 -1.997 3.913 1.00 80.12 272 GLY A N 1
ATOM 2052 C CA . GLY A 1 272 ? 7.978 -0.984 3.726 1.00 80.12 272 GLY A CA 1
ATOM 2053 C C . GLY A 1 272 ? 8.448 -0.917 2.285 1.00 80.12 272 GLY A C 1
ATOM 2054 O O . GLY A 1 272 ? 7.847 -1.543 1.415 1.00 80.12 272 GLY A O 1
ATOM 2055 N N . ASN A 1 273 ? 9.526 -0.173 2.043 1.00 85.12 273 ASN A N 1
ATOM 2056 C CA . ASN A 1 273 ? 10.214 -0.150 0.751 1.00 85.12 273 ASN A CA 1
ATOM 2057 C C . ASN A 1 273 ? 11.738 -0.175 0.928 1.00 85.12 273 ASN A C 1
ATOM 2059 O O . ASN A 1 273 ? 12.232 0.175 2.003 1.00 85.12 273 ASN A O 1
ATOM 2063 N N . ILE A 1 274 ? 12.466 -0.558 -0.122 1.00 91.25 274 ILE A N 1
ATOM 2064 C CA . ILE A 1 274 ? 13.932 -0.497 -0.198 1.00 91.25 274 ILE A CA 1
ATOM 2065 C C . ILE A 1 274 ? 14.403 0.026 -1.562 1.00 91.25 274 ILE A C 1
ATOM 2067 O O . ILE A 1 274 ? 13.946 -0.429 -2.613 1.00 91.25 274 ILE A O 1
ATOM 2071 N N . ASP A 1 275 ? 15.346 0.969 -1.529 1.00 92.25 275 ASP A N 1
ATOM 2072 C CA . ASP A 1 275 ? 15.886 1.651 -2.706 1.00 92.25 275 ASP A CA 1
ATOM 2073 C C . ASP A 1 275 ? 17.407 1.858 -2.581 1.00 92.25 275 ASP A C 1
ATOM 2075 O O . ASP A 1 275 ? 17.900 2.416 -1.604 1.00 92.25 275 ASP A O 1
ATOM 2079 N N . PHE A 1 276 ? 18.176 1.424 -3.581 1.00 93.69 276 PHE A N 1
ATOM 2080 C CA . PHE A 1 276 ? 19.638 1.523 -3.644 1.00 93.69 276 PHE A CA 1
ATOM 2081 C C . PHE A 1 276 ? 20.085 2.799 -4.361 1.00 93.69 276 PHE A C 1
ATOM 2083 O O . PHE A 1 276 ? 19.650 3.095 -5.478 1.00 93.69 276 PHE A O 1
ATOM 2090 N N . GLY A 1 277 ? 21.012 3.531 -3.748 1.00 88.25 277 GLY A N 1
ATOM 2091 C CA . GLY A 1 277 ? 21.444 4.857 -4.185 1.00 88.25 277 GLY A CA 1
ATOM 2092 C C . GLY A 1 277 ? 20.534 5.999 -3.767 1.00 88.25 277 GLY A C 1
ATOM 2093 O O . GLY A 1 277 ? 20.835 7.150 -4.085 1.00 88.25 277 GLY A O 1
ATOM 2094 N N . ASP A 1 278 ? 19.440 5.705 -3.061 1.00 83.44 278 ASP A N 1
ATOM 2095 C CA . ASP A 1 278 ? 18.686 6.745 -2.383 1.00 83.44 278 ASP A CA 1
ATOM 2096 C C . ASP A 1 278 ? 19.575 7.411 -1.317 1.00 83.44 278 ASP A C 1
ATOM 2098 O O . ASP A 1 278 ? 20.431 6.780 -0.683 1.00 83.44 278 ASP A O 1
ATOM 2102 N N . ILE A 1 279 ? 19.397 8.720 -1.187 1.00 73.06 279 ILE A N 1
ATOM 2103 C CA . ILE A 1 279 ? 20.102 9.607 -0.258 1.00 73.06 279 ILE A CA 1
ATOM 2104 C C . ILE A 1 279 ? 19.120 10.372 0.642 1.00 73.06 279 ILE A C 1
ATOM 2106 O O . ILE A 1 279 ? 19.552 11.212 1.425 1.00 73.06 279 ILE A O 1
ATOM 2110 N N . GLY A 1 280 ? 17.817 10.094 0.524 1.00 72.12 280 GLY A N 1
ATOM 2111 C CA . GLY A 1 280 ? 16.754 10.823 1.203 1.00 72.12 280 GLY A CA 1
ATOM 2112 C C . GLY A 1 280 ? 16.418 12.167 0.538 1.00 72.12 280 GLY A C 1
ATOM 2113 O O . GLY A 1 280 ? 17.183 12.699 -0.276 1.00 72.12 280 GLY A O 1
ATOM 2114 N N . PRO A 1 281 ? 15.249 12.756 0.849 1.00 67.88 281 PRO A N 1
ATOM 2115 C CA . PRO A 1 281 ? 14.934 14.119 0.450 1.00 67.88 281 PRO A CA 1
ATOM 2116 C C . PRO A 1 281 ? 15.758 15.126 1.270 1.00 67.88 281 PRO A C 1
ATOM 2118 O O . PRO A 1 281 ? 16.122 14.881 2.416 1.00 67.88 281 PRO A O 1
ATOM 2121 N N . SER A 1 282 ? 16.024 16.305 0.701 1.00 68.88 282 SER A N 1
ATOM 2122 C CA . SER A 1 282 ? 16.923 17.320 1.285 1.00 68.88 282 SER A CA 1
ATOM 2123 C C . SER A 1 282 ? 16.465 17.944 2.615 1.00 68.88 282 SER A C 1
ATOM 2125 O O . SER A 1 282 ? 17.177 18.774 3.175 1.00 68.88 282 SER A O 1
ATOM 2127 N N . ASP A 1 283 ? 15.253 17.631 3.069 1.00 71.25 283 ASP A N 1
ATOM 2128 C CA . ASP A 1 283 ? 14.665 18.035 4.348 1.00 71.25 283 ASP A CA 1
ATOM 2129 C C . ASP A 1 283 ? 14.617 16.895 5.387 1.00 71.25 283 ASP A C 1
ATOM 2131 O O . ASP A 1 283 ? 14.179 17.117 6.522 1.00 71.25 283 ASP A O 1
ATOM 2135 N N . GLN A 1 284 ? 15.105 15.696 5.042 1.00 75.75 284 GLN A N 1
ATOM 2136 C CA . GLN A 1 284 ? 15.316 14.614 6.000 1.00 75.75 284 GLN A CA 1
ATOM 2137 C C . GLN A 1 284 ? 16.363 15.015 7.052 1.00 75.75 284 GLN A C 1
ATOM 2139 O O . GLN A 1 284 ? 17.285 15.793 6.805 1.00 75.75 284 GLN A O 1
ATOM 2144 N N . ARG A 1 285 ? 16.199 14.496 8.273 1.00 79.62 285 ARG A N 1
ATOM 2145 C CA . ARG A 1 285 ? 17.159 14.685 9.367 1.00 79.62 285 ARG A CA 1
ATOM 2146 C C . ARG A 1 285 ? 18.130 13.514 9.420 1.00 79.62 285 ARG A C 1
ATOM 2148 O O . ARG A 1 285 ? 17.717 12.365 9.296 1.00 79.62 285 ARG A O 1
ATOM 2155 N N . GLU A 1 286 ? 19.393 13.824 9.678 1.00 83.62 286 GLU A N 1
ATOM 2156 C CA . GLU A 1 286 ? 20.505 12.875 9.619 1.00 83.62 286 GLU A CA 1
ATOM 2157 C C . GLU A 1 286 ? 21.306 12.845 10.939 1.00 83.62 286 GLU A C 1
ATOM 2159 O O . GLU A 1 286 ? 21.286 13.781 11.748 1.00 83.62 286 GLU A O 1
ATOM 2164 N N . THR A 1 287 ? 22.050 11.760 11.150 1.00 85.88 287 THR A N 1
ATOM 2165 C CA . THR A 1 287 ? 23.130 11.627 12.145 1.00 85.88 287 THR A CA 1
ATOM 2166 C C . THR A 1 287 ? 24.311 10.932 11.469 1.00 85.88 287 THR A C 1
ATOM 2168 O O . THR A 1 287 ? 24.142 10.233 10.469 1.00 85.88 287 THR A O 1
ATOM 2171 N N . SER A 1 288 ? 25.527 11.172 11.960 1.00 85.31 288 SER A N 1
ATOM 2172 C CA . SER A 1 288 ? 26.728 10.591 11.364 1.00 85.31 288 SER A CA 1
ATOM 2173 C C . SER A 1 288 ? 26.942 9.157 11.841 1.00 85.31 288 SER A C 1
ATOM 2175 O O . SER A 1 288 ? 27.016 8.895 13.040 1.00 85.31 288 SER A O 1
ATOM 2177 N N . LEU A 1 289 ? 27.144 8.235 10.898 1.00 85.31 289 LEU A N 1
ATOM 2178 C CA . LEU A 1 289 ? 27.707 6.925 11.216 1.00 85.31 289 LEU A CA 1
ATOM 2179 C C . LEU A 1 289 ? 29.142 7.085 11.736 1.00 85.31 289 LEU A C 1
ATOM 2181 O O . LEU A 1 289 ? 29.920 7.898 11.228 1.00 85.31 289 LEU A O 1
ATOM 2185 N N . ASN A 1 290 ? 29.521 6.261 12.708 1.00 81.06 290 ASN A N 1
ATOM 2186 C CA . ASN A 1 290 ? 30.873 6.206 13.241 1.00 81.06 290 ASN A CA 1
ATOM 2187 C C . ASN A 1 290 ? 31.857 5.724 12.148 1.00 81.06 290 ASN A C 1
ATOM 2189 O O . ASN A 1 290 ? 31.830 4.549 11.772 1.00 81.06 290 ASN A O 1
ATOM 2193 N N . PRO A 1 291 ? 32.782 6.575 11.656 1.00 67.69 291 PRO A N 1
ATOM 2194 C CA . PRO A 1 291 ? 33.608 6.290 10.477 1.00 67.69 291 PRO A CA 1
ATOM 2195 C C . PRO A 1 291 ? 34.730 5.268 10.733 1.00 67.69 291 PRO A C 1
ATOM 2197 O O . PRO A 1 291 ? 35.618 5.083 9.895 1.00 67.69 291 PRO A O 1
ATOM 2200 N N . HIS A 1 292 ? 34.768 4.667 11.923 1.00 71.00 292 HIS A N 1
ATOM 2201 C CA . HIS A 1 292 ? 35.705 3.613 12.308 1.00 71.00 292 HIS A CA 1
ATOM 2202 C C . HIS A 1 292 ? 35.001 2.280 12.625 1.00 71.00 292 HIS A C 1
ATOM 2204 O O . HIS A 1 292 ? 35.679 1.326 12.998 1.00 71.00 292 HIS A O 1
ATOM 2210 N N . SER A 1 293 ? 33.678 2.207 12.443 1.00 74.94 293 SER A N 1
ATOM 2211 C CA . SER A 1 293 ? 32.890 0.975 12.540 1.00 74.94 293 SER A CA 1
ATOM 2212 C C . SER A 1 293 ? 32.827 0.227 11.201 1.00 74.94 293 SER A C 1
ATOM 2214 O O . SER A 1 293 ? 32.882 0.844 10.136 1.00 74.94 293 SER A O 1
ATOM 2216 N N . SER A 1 294 ? 32.676 -1.098 11.258 1.00 78.62 294 SER A N 1
ATOM 2217 C CA . SER A 1 294 ? 32.303 -1.957 10.121 1.00 78.62 294 SER A CA 1
ATOM 2218 C C . SER A 1 294 ? 30.788 -2.190 10.012 1.00 78.62 294 SER A C 1
ATOM 2220 O O . SER A 1 294 ? 30.346 -2.927 9.141 1.00 78.62 294 SER A O 1
ATOM 2222 N N . SER A 1 295 ? 30.000 -1.578 10.895 1.00 84.44 295 SER A N 1
ATOM 2223 C CA . SER A 1 295 ? 28.537 -1.670 10.968 1.00 84.44 295 SER A CA 1
ATOM 2224 C C . SER A 1 295 ? 27.905 -0.287 11.145 1.00 84.44 295 SER A C 1
ATOM 2226 O O . SER A 1 295 ? 28.606 0.671 11.495 1.00 84.44 295 SER A O 1
ATOM 2228 N N . TYR A 1 296 ? 26.581 -0.193 10.966 1.00 89.44 296 TYR A N 1
ATOM 2229 C CA . TYR A 1 296 ? 25.769 1.023 11.119 1.00 89.44 296 TYR A CA 1
ATOM 2230 C C . TYR A 1 296 ? 25.697 1.509 12.577 1.00 89.44 296 TYR A C 1
ATOM 2232 O O . TYR A 1 296 ? 24.672 1.435 13.248 1.00 89.44 296 TYR A O 1
ATOM 2240 N N . ASN A 1 297 ? 26.831 1.982 13.086 1.00 90.00 297 ASN A N 1
ATOM 2241 C CA . ASN A 1 297 ? 27.021 2.414 14.461 1.00 90.00 297 ASN A CA 1
ATOM 2242 C C . ASN A 1 297 ? 26.825 3.931 14.578 1.00 90.00 297 ASN A C 1
ATOM 2244 O O . ASN A 1 297 ? 27.486 4.686 13.865 1.00 90.00 297 ASN A O 1
ATOM 2248 N N . VAL A 1 298 ? 25.960 4.372 15.491 1.00 91.19 298 VAL A N 1
ATOM 2249 C CA . VAL A 1 298 ? 25.687 5.794 15.777 1.00 91.19 298 VAL A CA 1
ATOM 2250 C C . VAL A 1 298 ? 25.894 6.111 17.255 1.00 91.19 298 VAL A C 1
ATOM 2252 O O . VAL A 1 298 ? 25.866 5.212 18.101 1.00 91.19 298 VAL A O 1
ATOM 2255 N N . THR A 1 299 ? 26.083 7.393 17.565 1.00 92.44 299 THR A N 1
ATOM 2256 C CA . THR A 1 299 ? 26.277 7.896 18.931 1.00 92.44 299 THR A CA 1
ATOM 2257 C C . THR A 1 299 ? 25.002 8.548 19.455 1.00 92.44 299 THR A C 1
ATOM 2259 O O . THR A 1 299 ? 24.476 9.488 18.857 1.00 92.44 299 THR A O 1
ATOM 2262 N N . ILE A 1 300 ? 24.541 8.085 20.614 1.00 92.81 300 ILE A N 1
ATOM 2263 C CA . ILE A 1 300 ? 23.440 8.666 21.385 1.00 92.81 300 ILE A CA 1
ATOM 2264 C C . ILE A 1 300 ? 24.043 9.415 22.573 1.00 92.81 300 ILE A C 1
ATOM 2266 O O . ILE A 1 300 ? 24.940 8.895 23.228 1.00 92.81 300 ILE A O 1
ATOM 2270 N N . ILE A 1 301 ? 23.550 10.626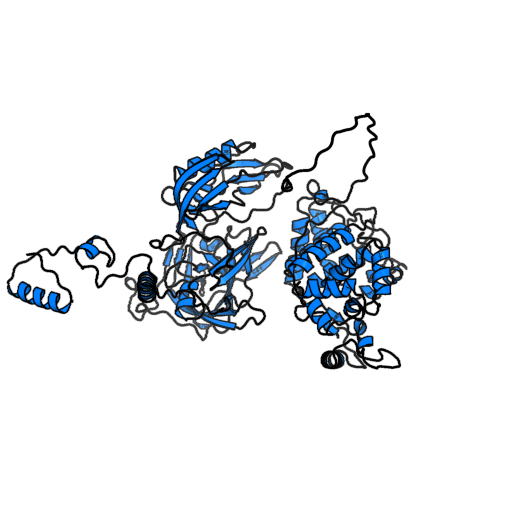 22.844 1.00 94.56 301 ILE A N 1
ATOM 2271 C CA . ILE A 1 301 ? 24.057 11.536 23.892 1.00 94.56 301 ILE A CA 1
ATOM 2272 C C . ILE A 1 301 ? 23.060 11.774 25.040 1.00 94.56 301 ILE A C 1
ATOM 2274 O O . ILE A 1 301 ? 23.425 12.280 26.103 1.00 94.56 301 ILE A O 1
ATOM 2278 N N . GLN A 1 302 ? 21.787 11.430 24.839 1.00 94.62 302 GLN A N 1
ATOM 2279 C CA . GLN A 1 302 ? 20.741 11.529 25.855 1.00 94.62 302 GLN A CA 1
ATOM 2280 C C . GLN A 1 302 ? 19.634 10.511 25.570 1.00 94.62 302 GLN A C 1
ATOM 2282 O O . GLN A 1 302 ? 19.276 10.264 24.420 1.00 94.62 302 GLN A O 1
ATOM 2287 N N . ILE A 1 303 ? 19.042 9.969 26.630 1.00 95.12 303 ILE A N 1
ATOM 2288 C CA . ILE A 1 303 ? 17.834 9.141 26.577 1.00 95.12 303 ILE A CA 1
ATOM 2289 C C . ILE A 1 303 ? 16.738 9.864 27.352 1.00 95.12 303 ILE A C 1
ATOM 2291 O O . ILE A 1 303 ? 17.006 10.443 28.401 1.00 95.12 303 ILE A O 1
ATOM 2295 N N . THR A 1 304 ? 15.500 9.832 26.871 1.00 94.00 304 THR A N 1
ATOM 2296 C CA . THR A 1 304 ? 14.337 10.324 27.620 1.00 94.00 304 THR A CA 1
ATOM 2297 C C . THR A 1 304 ? 13.282 9.231 27.698 1.00 94.00 304 THR A C 1
ATOM 2299 O O . THR A 1 304 ? 12.795 8.781 26.665 1.00 94.00 304 THR A O 1
ATOM 2302 N N . VAL A 1 305 ? 12.930 8.814 28.917 1.00 94.44 305 VAL A N 1
ATOM 2303 C CA . VAL A 1 305 ? 11.963 7.735 29.192 1.00 94.44 305 VAL A CA 1
ATOM 2304 C C . VAL A 1 305 ? 10.829 8.301 30.031 1.00 94.44 305 VAL A C 1
ATOM 2306 O O . VAL A 1 305 ? 11.090 8.865 31.091 1.00 94.44 305 VAL A O 1
ATOM 2309 N N . ALA A 1 306 ? 9.581 8.186 29.574 1.00 89.31 306 ALA A N 1
ATOM 2310 C CA . ALA A 1 306 ? 8.405 8.724 30.271 1.00 89.31 306 ALA A CA 1
ATOM 2311 C C . ALA A 1 306 ? 8.582 10.202 30.709 1.00 89.31 306 ALA A C 1
ATOM 2313 O O . ALA A 1 306 ? 8.223 10.597 31.816 1.00 89.31 306 ALA A O 1
ATOM 2314 N N . GLY A 1 307 ? 9.217 11.017 29.856 1.00 88.50 307 GLY A N 1
ATOM 2315 C CA . GLY A 1 307 ? 9.527 12.427 30.132 1.00 88.50 307 GLY A CA 1
ATOM 2316 C C . GLY A 1 307 ? 10.732 12.688 31.051 1.00 88.50 307 GLY A C 1
ATOM 2317 O O . GLY A 1 307 ? 11.083 13.847 31.256 1.00 88.50 307 GLY A O 1
ATOM 2318 N N . LYS A 1 308 ? 11.400 11.653 31.578 1.00 91.12 308 LYS A N 1
ATOM 2319 C CA . LYS A 1 308 ? 12.609 11.773 32.409 1.00 91.12 308 LYS A CA 1
ATOM 2320 C C . LYS A 1 308 ? 13.871 11.700 31.535 1.00 91.12 308 LYS A C 1
ATOM 2322 O O . LYS A 1 308 ? 14.136 10.634 30.971 1.00 91.12 308 LYS A O 1
ATOM 2327 N N . PRO A 1 309 ? 14.653 12.787 31.399 1.00 93.50 309 PRO A N 1
ATOM 2328 C CA . PRO A 1 309 ? 15.902 12.767 30.649 1.00 93.50 309 PRO A CA 1
ATOM 2329 C C . PRO A 1 309 ? 17.049 12.159 31.470 1.00 93.50 309 PRO A C 1
ATOM 2331 O O . PRO A 1 309 ? 17.132 12.343 32.684 1.00 93.50 309 PRO A O 1
ATOM 2334 N N . ASN A 1 310 ? 17.970 11.493 30.784 1.00 94.19 310 ASN A N 1
ATOM 2335 C CA . ASN A 1 310 ? 19.257 11.039 31.294 1.00 94.19 310 ASN A CA 1
ATOM 2336 C C . ASN A 1 310 ? 20.329 11.332 30.243 1.00 94.19 310 ASN A C 1
ATOM 2338 O O . ASN A 1 310 ? 20.256 10.836 29.117 1.00 94.19 310 ASN A O 1
ATOM 2342 N N . ASN A 1 311 ? 21.305 12.158 30.612 1.00 92.75 311 ASN A N 1
ATOM 2343 C CA . ASN A 1 311 ? 22.407 12.542 29.739 1.00 92.75 311 ASN A CA 1
ATOM 2344 C C . ASN A 1 311 ? 23.470 11.448 29.819 1.00 92.75 311 ASN A C 1
ATOM 2346 O O . ASN A 1 311 ? 24.171 11.332 30.825 1.00 92.75 311 ASN A O 1
ATOM 2350 N N . VAL A 1 312 ? 23.559 10.632 28.774 1.00 89.25 312 VAL A N 1
ATOM 2351 C CA . VAL A 1 312 ? 24.461 9.486 28.716 1.00 89.25 312 VAL A CA 1
ATOM 2352 C C . VAL A 1 312 ? 24.945 9.300 27.287 1.00 89.25 312 VAL A C 1
ATOM 2354 O O . VAL A 1 312 ? 24.143 9.223 26.359 1.00 89.25 312 VAL A O 1
ATOM 2357 N N . GLU A 1 313 ? 26.265 9.243 27.127 1.00 93.25 313 GLU A N 1
ATOM 2358 C CA . GLU A 1 313 ? 26.914 9.012 25.842 1.00 93.25 313 GLU A CA 1
ATOM 2359 C C . GLU A 1 313 ? 27.189 7.515 25.670 1.00 93.25 313 GLU A C 1
ATOM 2361 O O . GLU A 1 313 ? 27.902 6.913 26.474 1.00 93.25 313 GLU A O 1
ATOM 2366 N N . PHE A 1 314 ? 26.610 6.906 24.638 1.00 91.50 314 PHE A N 1
ATOM 2367 C CA . PHE A 1 314 ? 26.894 5.527 24.249 1.00 91.50 314 PHE A CA 1
ATOM 2368 C C . PHE A 1 314 ? 26.731 5.343 22.740 1.00 91.50 314 PHE A C 1
ATOM 2370 O O . PHE A 1 314 ? 26.021 6.101 22.077 1.00 91.50 314 PHE A O 1
ATOM 2377 N N . THR A 1 315 ? 27.382 4.322 22.187 1.00 91.44 315 THR A N 1
ATOM 2378 C CA . THR A 1 315 ? 27.190 3.932 20.788 1.00 91.44 315 THR A CA 1
ATOM 2379 C C . THR A 1 315 ? 26.273 2.723 20.683 1.00 91.44 315 THR A C 1
ATOM 2381 O O . THR A 1 315 ? 26.252 1.866 21.569 1.00 91.44 315 THR A O 1
ATOM 2384 N N . THR A 1 316 ? 25.518 2.652 19.588 1.00 90.94 316 THR A N 1
ATOM 2385 C CA . THR A 1 316 ? 24.611 1.542 19.278 1.00 90.94 316 THR A CA 1
ATOM 2386 C C . THR A 1 316 ? 24.682 1.177 17.800 1.00 90.94 316 THR A C 1
ATOM 2388 O O . THR A 1 316 ? 24.979 2.035 16.970 1.00 90.94 316 THR A O 1
ATOM 2391 N N . ILE A 1 317 ? 24.443 -0.092 17.470 1.00 88.94 317 ILE A N 1
ATOM 2392 C CA . ILE A 1 317 ? 24.429 -0.619 16.097 1.00 88.94 317 ILE A CA 1
ATOM 2393 C C . ILE A 1 317 ? 22.978 -0.722 15.618 1.00 88.94 317 ILE A C 1
ATOM 2395 O O . ILE A 1 317 ? 22.172 -1.324 16.314 1.00 88.94 317 ILE A O 1
ATOM 2399 N N . PHE A 1 318 ? 22.644 -0.176 14.451 1.00 87.56 318 PHE A N 1
ATOM 2400 C CA . PHE A 1 318 ? 21.355 -0.406 13.788 1.00 87.56 318 PHE A CA 1
ATOM 2401 C C . PHE A 1 318 ? 21.430 -1.676 12.937 1.00 87.56 318 PHE A C 1
ATOM 2403 O O . PHE A 1 318 ? 22.255 -1.764 12.025 1.00 87.56 318 PHE A O 1
ATOM 2410 N N . ASP A 1 319 ? 20.587 -2.661 13.247 1.00 87.06 319 ASP A N 1
ATOM 2411 C CA . ASP A 1 319 ? 20.692 -4.000 12.668 1.00 87.06 319 ASP A CA 1
ATOM 2412 C C . ASP A 1 319 ? 19.317 -4.633 12.396 1.00 87.06 319 ASP A C 1
ATOM 2414 O O . ASP A 1 319 ? 18.672 -5.171 13.296 1.00 87.06 319 ASP A O 1
ATOM 2418 N N . SER A 1 320 ? 18.868 -4.599 11.136 1.00 82.88 320 SER A N 1
ATOM 2419 C CA . SER A 1 320 ? 17.604 -5.230 10.725 1.00 82.88 320 SER A CA 1
ATOM 2420 C C . SER A 1 320 ? 17.618 -6.764 10.811 1.00 82.88 320 SER A C 1
ATOM 2422 O O . SER A 1 320 ? 16.562 -7.384 10.678 1.00 82.88 320 SER A O 1
ATOM 2424 N N . GLY A 1 321 ? 18.787 -7.373 11.049 1.00 75.69 321 GLY A N 1
ATOM 2425 C CA . GLY A 1 321 ? 18.973 -8.800 11.287 1.00 75.69 321 GLY A CA 1
ATOM 2426 C C . GLY A 1 321 ? 18.527 -9.281 12.677 1.00 75.69 321 GLY A C 1
ATOM 2427 O O . GLY A 1 321 ? 18.595 -10.477 12.953 1.00 75.69 321 GLY A O 1
ATOM 2428 N N . PHE A 1 322 ? 18.042 -8.398 13.561 1.00 75.62 322 PHE A N 1
ATOM 2429 C CA . PHE A 1 322 ? 17.586 -8.770 14.906 1.00 75.62 322 PHE A CA 1
ATOM 2430 C C . PHE A 1 322 ? 16.125 -8.392 15.166 1.00 75.62 322 PHE A C 1
ATOM 2432 O O . PHE A 1 322 ? 15.724 -7.235 15.074 1.00 75.62 322 PHE A O 1
ATOM 2439 N N . SER A 1 323 ? 15.326 -9.367 15.613 1.00 70.81 323 SER A N 1
ATOM 2440 C CA . SER A 1 323 ? 13.907 -9.155 15.953 1.00 70.81 323 SER A CA 1
ATOM 2441 C C . SER A 1 323 ? 13.670 -8.278 17.194 1.00 70.81 323 SER A C 1
ATOM 2443 O O . SER A 1 323 ? 12.547 -7.817 17.400 1.00 70.81 323 SER A O 1
ATOM 2445 N N . TYR A 1 324 ? 14.691 -8.059 18.033 1.00 78.06 324 TYR A N 1
ATOM 2446 C CA . TYR A 1 324 ? 14.595 -7.346 19.313 1.00 78.06 324 TYR A CA 1
ATOM 2447 C C . TYR A 1 324 ? 15.761 -6.375 19.507 1.00 78.06 324 TYR A C 1
ATOM 2449 O O . TYR A 1 324 ? 16.800 -6.480 18.858 1.00 78.06 324 TYR A O 1
ATOM 2457 N N . THR A 1 325 ? 15.593 -5.437 20.432 1.00 85.75 325 THR A N 1
ATOM 2458 C CA . THR A 1 325 ? 16.643 -4.498 20.833 1.00 85.75 325 THR A CA 1
ATOM 2459 C C . THR A 1 325 ? 17.418 -5.054 22.023 1.00 85.75 325 THR A C 1
ATOM 2461 O O . THR A 1 325 ? 16.829 -5.602 22.952 1.00 85.75 325 THR A O 1
ATOM 2464 N N . TYR A 1 326 ? 18.734 -4.865 22.024 1.00 86.19 326 TYR A N 1
ATOM 2465 C CA . TYR A 1 326 ? 19.644 -5.323 23.070 1.00 86.19 326 TYR A CA 1
ATOM 2466 C C . TYR A 1 326 ? 20.408 -4.130 23.640 1.00 86.19 326 TYR A C 1
ATOM 2468 O O . TYR A 1 326 ? 21.060 -3.403 22.894 1.00 86.19 326 TYR A O 1
ATOM 2476 N N . LEU A 1 327 ? 20.341 -3.912 24.954 1.00 91.25 327 LEU A N 1
ATOM 2477 C CA . LEU A 1 327 ? 21.029 -2.802 25.626 1.00 91.25 327 LEU A CA 1
ATOM 2478 C C . LEU A 1 327 ? 21.939 -3.332 26.735 1.00 91.25 327 LEU A C 1
ATOM 2480 O O . LEU A 1 327 ? 21.578 -4.279 27.435 1.00 91.25 327 LEU A O 1
ATOM 2484 N N . SER A 1 328 ? 23.102 -2.711 26.921 1.00 91.88 328 SER A N 1
ATOM 2485 C CA . SER A 1 328 ? 24.008 -3.003 28.035 1.00 91.88 328 SER A CA 1
ATOM 2486 C C . SER A 1 328 ? 23.781 -2.062 29.219 1.00 91.88 328 SER A C 1
ATOM 2488 O O . SER A 1 328 ? 23.143 -1.013 29.102 1.00 91.88 328 SER A O 1
ATOM 2490 N N . ASP A 1 329 ? 24.257 -2.435 30.407 1.00 91.38 329 ASP A N 1
ATOM 2491 C CA . ASP A 1 329 ? 24.191 -1.545 31.570 1.00 91.38 329 ASP A CA 1
ATOM 2492 C C . ASP A 1 329 ? 25.215 -0.398 31.464 1.00 91.38 329 ASP A C 1
ATOM 2494 O O . ASP A 1 329 ? 26.317 -0.603 30.955 1.00 91.38 329 ASP A O 1
ATOM 2498 N N . PRO A 1 330 ? 24.889 0.815 31.956 1.00 92.56 330 PRO A N 1
ATOM 2499 C CA . PRO A 1 330 ? 23.702 1.167 32.749 1.00 92.56 330 PRO A CA 1
ATOM 2500 C C . PRO A 1 330 ? 22.447 1.503 31.920 1.00 92.56 330 PRO A C 1
ATOM 2502 O O . PRO A 1 330 ? 21.406 1.820 32.498 1.00 92.56 330 PRO A O 1
ATOM 2505 N N . ILE A 1 331 ? 22.529 1.462 30.585 1.00 94.31 331 ILE A N 1
ATOM 2506 C CA . ILE A 1 331 ? 21.456 1.888 29.675 1.00 94.31 331 ILE A CA 1
ATOM 2507 C C . ILE A 1 331 ? 20.212 1.013 29.830 1.00 94.31 331 ILE A C 1
ATOM 2509 O O . ILE A 1 331 ? 19.116 1.539 30.027 1.00 94.31 331 ILE A O 1
ATOM 2513 N N . TYR A 1 332 ? 20.390 -0.311 29.796 1.00 92.88 332 TYR A N 1
ATOM 2514 C CA . TYR A 1 332 ? 19.316 -1.286 29.981 1.00 92.88 332 TYR A CA 1
ATOM 2515 C C . TYR A 1 332 ? 18.546 -1.035 31.277 1.00 92.88 332 TYR A C 1
ATOM 2517 O O . TYR A 1 332 ? 17.334 -0.820 31.242 1.00 92.88 332 TYR A O 1
ATOM 2525 N N . THR A 1 333 ? 19.254 -0.990 32.410 1.00 93.81 333 THR A N 1
ATOM 2526 C CA . THR A 1 333 ? 18.651 -0.728 33.723 1.00 93.81 333 THR A CA 1
ATOM 2527 C C . THR A 1 333 ? 17.915 0.617 33.755 1.00 93.81 333 THR A C 1
ATOM 2529 O O . THR A 1 333 ? 16.789 0.679 34.241 1.00 93.81 333 THR A O 1
ATOM 2532 N N . PHE A 1 334 ? 18.489 1.691 33.196 1.00 94.44 334 PHE A N 1
ATOM 2533 C CA . PHE A 1 334 ? 17.819 2.996 33.162 1.00 94.44 334 PHE A CA 1
ATOM 2534 C C . PHE A 1 334 ? 16.515 2.974 32.350 1.00 94.44 334 PHE A C 1
ATOM 2536 O O . PHE A 1 334 ? 15.500 3.502 32.814 1.00 94.44 334 PHE A O 1
ATOM 2543 N N . VAL A 1 335 ? 16.538 2.381 31.151 1.00 94.00 335 VAL A N 1
ATOM 2544 C CA . VAL A 1 335 ? 15.375 2.320 30.254 1.00 94.00 335 VAL A CA 1
ATOM 2545 C C . VAL A 1 335 ? 14.278 1.452 30.858 1.00 94.00 335 VAL A C 1
ATOM 2547 O O . VAL A 1 335 ? 13.157 1.922 31.047 1.00 94.00 335 VAL A O 1
ATOM 2550 N N . THR A 1 336 ? 14.608 0.214 31.221 1.00 93.56 336 THR A N 1
ATOM 2551 C CA . THR A 1 336 ? 13.633 -0.761 31.724 1.00 93.56 336 THR A CA 1
ATOM 2552 C C . THR A 1 336 ? 12.977 -0.319 33.030 1.00 93.56 336 THR A C 1
ATOM 2554 O O . THR A 1 336 ? 11.753 -0.337 33.113 1.00 93.56 336 THR A O 1
ATOM 2557 N N . GLN A 1 337 ? 13.739 0.183 34.011 1.00 93.75 337 GLN A N 1
ATOM 2558 C CA . GLN A 1 337 ? 13.174 0.653 35.283 1.00 93.75 337 GLN A CA 1
ATOM 2559 C C . GLN A 1 337 ? 12.280 1.889 35.130 1.00 93.75 337 GLN A C 1
ATOM 2561 O O . GLN A 1 337 ? 11.298 2.021 35.857 1.00 93.75 337 GLN A O 1
ATOM 2566 N N . ASN A 1 338 ? 12.590 2.812 34.210 1.00 94.50 338 ASN A N 1
ATOM 2567 C CA . ASN A 1 338 ? 11.742 3.991 34.002 1.00 94.50 338 ASN A CA 1
ATOM 2568 C C . ASN A 1 338 ? 10.511 3.706 33.140 1.00 94.50 338 ASN A C 1
ATOM 2570 O O . ASN A 1 338 ? 9.523 4.422 33.294 1.00 94.50 338 ASN A O 1
ATOM 2574 N N . ILE A 1 339 ? 10.552 2.675 32.288 1.00 93.50 339 ILE A N 1
ATOM 2575 C CA . ILE A 1 339 ? 9.357 2.117 31.647 1.00 93.50 339 ILE A CA 1
ATOM 2576 C C . ILE A 1 339 ? 8.490 1.443 32.714 1.00 93.50 339 ILE A C 1
ATOM 2578 O O . ILE A 1 339 ? 7.359 1.864 32.894 1.00 93.50 339 ILE A O 1
ATOM 2582 N N . ASP A 1 340 ? 9.026 0.485 33.473 1.00 93.12 340 ASP A N 1
ATOM 2583 C CA . ASP A 1 340 ? 8.315 -0.270 34.522 1.00 93.12 340 ASP A CA 1
ATOM 2584 C C . ASP A 1 340 ? 7.655 0.652 35.560 1.00 93.12 340 ASP A C 1
ATOM 2586 O O . ASP A 1 340 ? 6.471 0.522 35.848 1.00 93.12 340 ASP A O 1
ATOM 2590 N N . ALA A 1 341 ? 8.365 1.685 36.025 1.00 92.19 341 ALA A N 1
ATOM 2591 C CA . ALA A 1 341 ? 7.818 2.694 36.937 1.00 92.19 341 ALA A CA 1
ATOM 2592 C C . ALA A 1 341 ? 6.777 3.649 36.306 1.00 92.19 341 ALA A C 1
ATOM 2594 O O . ALA A 1 341 ? 6.208 4.475 37.020 1.00 92.19 341 ALA A O 1
ATOM 2595 N N . ALA A 1 342 ? 6.572 3.594 34.988 1.00 90.56 342 ALA A N 1
ATOM 2596 C CA . ALA A 1 342 ? 5.538 4.322 34.251 1.00 90.56 342 ALA A CA 1
ATOM 2597 C C . ALA A 1 342 ? 4.407 3.403 33.743 1.00 90.56 342 ALA A C 1
ATOM 2599 O O . ALA A 1 342 ? 3.472 3.892 33.113 1.00 90.56 342 ALA A O 1
ATOM 2600 N N . MET A 1 343 ? 4.483 2.092 33.997 1.00 87.25 343 MET A N 1
ATOM 2601 C CA . MET A 1 343 ? 3.454 1.124 33.622 1.00 87.25 343 MET A CA 1
ATOM 2602 C C . MET A 1 343 ? 2.415 0.995 34.739 1.00 87.25 343 MET A C 1
ATOM 2604 O O . MET A 1 343 ? 2.732 0.602 35.857 1.00 87.25 343 MET A O 1
ATOM 2608 N N . GLU A 1 344 ? 1.148 1.263 34.423 1.00 84.25 344 GLU A N 1
ATOM 2609 C CA . GLU A 1 344 ? 0.008 1.081 35.340 1.00 84.25 344 GLU A CA 1
ATOM 2610 C C . GLU A 1 344 ? -0.616 -0.330 35.221 1.00 84.25 344 GLU A C 1
ATOM 2612 O O . GLU A 1 344 ? -1.829 -0.500 35.337 1.00 84.25 344 GLU A O 1
ATOM 2617 N N . LEU A 1 345 ? 0.203 -1.352 34.941 1.00 84.25 345 LEU A N 1
ATOM 2618 C CA . LEU A 1 345 ? -0.227 -2.738 34.722 1.00 84.25 345 LEU A CA 1
ATOM 2619 C C . LEU A 1 345 ? 0.530 -3.712 35.630 1.00 84.25 345 LEU A C 1
ATOM 2621 O O . LEU A 1 345 ? 1.721 -3.540 35.889 1.00 84.25 345 LEU A O 1
ATOM 2625 N N . ASP A 1 346 ? -0.149 -4.777 36.058 1.00 85.75 346 ASP A N 1
ATOM 2626 C CA . ASP A 1 346 ? 0.454 -5.831 36.873 1.00 85.75 346 ASP A CA 1
ATOM 2627 C C . ASP A 1 346 ? 1.520 -6.605 36.083 1.00 85.75 346 ASP A C 1
ATOM 2629 O O . ASP A 1 346 ? 1.283 -7.050 34.954 1.00 85.75 346 ASP A O 1
ATOM 2633 N N . ARG A 1 347 ? 2.693 -6.816 36.693 1.00 87.81 347 ARG A N 1
ATOM 2634 C CA . ARG A 1 347 ? 3.757 -7.651 36.117 1.00 87.81 347 ARG A CA 1
ATOM 2635 C C . ARG A 1 347 ? 3.287 -9.099 35.997 1.00 87.81 347 ARG A C 1
ATOM 2637 O O . ARG A 1 347 ? 2.859 -9.708 36.975 1.00 87.81 347 ARG A O 1
ATOM 2644 N N . ALA A 1 348 ? 3.431 -9.655 34.801 1.00 80.50 348 ALA A N 1
ATOM 2645 C CA . ALA A 1 348 ? 3.167 -11.055 34.510 1.00 80.50 348 ALA A CA 1
ATOM 2646 C C . ALA A 1 348 ? 4.492 -11.821 34.392 1.00 80.50 348 ALA A C 1
ATOM 2648 O O . ALA A 1 348 ? 5.463 -11.322 33.822 1.00 80.50 348 ALA A O 1
ATOM 2649 N N . ILE A 1 349 ? 4.524 -13.035 34.942 1.00 72.94 349 ILE A N 1
ATOM 2650 C CA . ILE A 1 349 ? 5.675 -13.940 34.889 1.00 72.94 349 ILE A CA 1
ATOM 2651 C C . ILE A 1 349 ? 5.315 -15.067 33.921 1.00 72.94 349 ILE A C 1
ATOM 2653 O O . ILE A 1 349 ? 4.335 -15.774 34.151 1.00 72.94 349 ILE A O 1
ATOM 2657 N N . PHE A 1 350 ? 6.102 -15.221 32.856 1.00 65.25 350 PHE A N 1
ATOM 2658 C CA . PHE A 1 350 ? 5.941 -16.281 31.860 1.00 65.25 350 PHE A CA 1
ATOM 2659 C C . PHE A 1 350 ? 7.045 -17.324 32.004 1.00 65.25 350 PHE A C 1
ATOM 2661 O O . PHE A 1 350 ? 8.201 -16.979 32.232 1.00 65.25 350 PHE A O 1
ATOM 2668 N N . ASP A 1 351 ? 6.675 -18.594 31.860 1.00 56.59 351 ASP A N 1
ATOM 2669 C CA . ASP A 1 351 ? 7.546 -19.755 32.104 1.00 56.59 351 ASP A CA 1
ATOM 2670 C C . ASP A 1 351 ? 8.166 -20.300 30.790 1.00 56.59 351 ASP A C 1
ATOM 2672 O O . ASP A 1 351 ? 8.576 -21.455 30.711 1.00 56.59 351 ASP A O 1
ATOM 2676 N N . SER A 1 352 ? 8.167 -19.493 29.716 1.00 51.53 352 SER A N 1
ATOM 2677 C CA . SER A 1 352 ? 8.313 -19.959 28.323 1.00 51.53 352 SER A CA 1
ATOM 2678 C C . SER A 1 352 ? 9.160 -19.058 27.414 1.00 51.53 352 SER A C 1
ATOM 2680 O O . SER A 1 352 ? 8.846 -17.875 27.301 1.00 51.53 352 SER A O 1
ATOM 2682 N N . ASP A 1 353 ? 10.122 -19.658 26.696 1.00 55.31 353 ASP A N 1
ATOM 2683 C CA . ASP A 1 353 ? 10.718 -19.338 25.370 1.00 55.31 353 ASP A CA 1
ATOM 2684 C C . ASP A 1 353 ? 11.114 -17.895 24.958 1.00 55.31 353 ASP A C 1
ATOM 2686 O O . ASP A 1 353 ? 11.837 -17.735 23.971 1.00 55.31 353 ASP A O 1
ATOM 2690 N N . TYR A 1 354 ? 10.725 -16.842 25.677 1.00 60.72 354 TYR A N 1
ATOM 2691 C CA . TYR A 1 354 ? 10.962 -15.442 25.319 1.00 60.72 354 TYR A CA 1
ATOM 2692 C C . TYR A 1 354 ? 11.941 -14.768 26.298 1.00 60.72 354 TYR A C 1
ATOM 2694 O O . TYR A 1 354 ? 11.792 -14.910 27.511 1.00 60.72 354 TYR A O 1
ATOM 2702 N N . PRO A 1 355 ? 12.927 -13.984 25.819 1.00 69.44 355 PRO A N 1
ATOM 2703 C CA . PRO A 1 355 ? 14.011 -13.445 26.650 1.00 69.44 355 PRO A CA 1
ATOM 2704 C C . PRO A 1 355 ? 13.636 -12.168 27.434 1.00 69.44 355 PRO A C 1
ATOM 2706 O O . PRO A 1 355 ? 14.518 -11.381 27.781 1.00 69.44 355 PRO A O 1
ATOM 2709 N N . PHE A 1 356 ? 12.347 -11.904 27.671 1.00 79.69 356 PHE A N 1
ATOM 2710 C CA . PHE A 1 356 ? 11.871 -10.618 28.193 1.00 79.69 356 PHE A CA 1
ATOM 2711 C C . PHE A 1 356 ? 11.664 -10.642 29.710 1.00 79.69 356 PHE A C 1
ATOM 2713 O O . PHE A 1 356 ? 10.803 -11.345 30.227 1.00 79.69 356 PHE A O 1
ATOM 2720 N N . GLU A 1 357 ? 12.410 -9.802 30.426 1.00 84.38 357 GLU A N 1
ATOM 2721 C CA . GLU A 1 357 ? 12.285 -9.631 31.882 1.00 84.38 357 GLU A CA 1
ATOM 2722 C C . GLU A 1 357 ? 11.020 -8.839 32.282 1.00 84.38 357 GLU A C 1
ATOM 2724 O O . GLU A 1 357 ? 10.450 -9.040 33.358 1.00 84.38 357 GLU A O 1
ATOM 2729 N N . TYR A 1 358 ? 10.562 -7.932 31.414 1.00 89.31 358 TYR A N 1
ATOM 2730 C CA . TYR A 1 358 ? 9.493 -6.970 31.693 1.00 89.31 358 TYR A CA 1
ATOM 2731 C C . TYR A 1 358 ? 8.241 -7.271 30.860 1.00 89.31 358 TYR A C 1
ATOM 2733 O O . TYR A 1 358 ? 8.042 -6.704 29.785 1.00 89.31 358 TYR A O 1
ATOM 2741 N N . CYS A 1 359 ? 7.395 -8.158 31.384 1.00 88.00 359 CYS A N 1
ATOM 2742 C CA . CYS A 1 359 ? 6.076 -8.480 30.841 1.00 88.00 359 CYS A CA 1
ATOM 2743 C C . CYS A 1 359 ? 4.954 -8.064 31.800 1.00 88.00 359 CYS A C 1
ATOM 2745 O O . CYS A 1 359 ? 5.112 -8.133 33.019 1.00 88.00 359 CYS A O 1
ATOM 2747 N N . TYR A 1 360 ? 3.810 -7.670 31.246 1.00 88.62 360 TYR A N 1
ATOM 2748 C CA . TYR A 1 360 ? 2.665 -7.135 31.983 1.00 88.62 360 TYR A CA 1
ATOM 2749 C C . TYR A 1 360 ? 1.379 -7.797 31.504 1.00 88.62 360 TYR A C 1
ATOM 2751 O O . TYR A 1 360 ? 1.191 -7.979 30.299 1.00 88.62 360 TYR A O 1
ATOM 2759 N N . GLN A 1 361 ? 0.483 -8.137 32.427 1.00 86.19 361 GLN A N 1
ATOM 2760 C CA . GLN A 1 361 ? -0.837 -8.642 32.071 1.00 86.19 361 GLN A CA 1
ATOM 2761 C C . GLN A 1 361 ? -1.664 -7.493 31.487 1.00 86.19 361 GLN A C 1
ATOM 2763 O O . GLN A 1 361 ? -1.827 -6.458 32.132 1.00 86.19 361 GLN A O 1
ATOM 2768 N N . LEU A 1 362 ? -2.226 -7.682 30.292 1.00 80.81 362 LEU A N 1
ATOM 2769 C CA . LEU A 1 362 ? -3.154 -6.734 29.686 1.00 80.81 362 LEU A CA 1
ATOM 2770 C C . LEU A 1 362 ? -4.588 -7.286 29.802 1.00 80.81 362 LEU A C 1
ATOM 2772 O O . LEU A 1 362 ? -4.919 -8.281 29.148 1.00 80.81 362 LEU A O 1
ATOM 2776 N N . PRO A 1 363 ? -5.456 -6.695 30.647 1.00 72.81 363 PRO A N 1
ATOM 2777 C CA . PRO A 1 363 ? -6.841 -7.134 30.755 1.00 72.81 363 PRO A CA 1
ATOM 2778 C C . PRO A 1 363 ? -7.613 -6.898 29.451 1.00 72.81 363 PRO A C 1
ATOM 2780 O O . PRO A 1 363 ? -7.415 -5.898 28.759 1.00 72.81 363 PRO A O 1
ATOM 2783 N N . LEU A 1 364 ? -8.538 -7.807 29.135 1.00 68.50 364 LEU A N 1
ATOM 2784 C CA . LEU A 1 364 ? -9.418 -7.694 27.970 1.00 68.50 364 LEU A CA 1
ATOM 2785 C C . LEU A 1 364 ? -10.209 -6.375 28.000 1.00 68.50 364 LEU A C 1
ATOM 2787 O O . LEU A 1 364 ? -10.990 -6.132 28.919 1.00 68.50 364 LEU A O 1
ATOM 2791 N N . GLY A 1 365 ? -10.030 -5.549 26.965 1.00 61.00 365 GLY A N 1
ATOM 2792 C CA . GLY A 1 365 ? -10.692 -4.248 26.826 1.00 61.00 365 GLY A CA 1
ATOM 2793 C C . GLY A 1 365 ? -9.973 -3.067 27.494 1.00 61.00 365 GLY A C 1
ATOM 2794 O O . GLY A 1 365 ? -10.516 -1.962 27.476 1.00 61.00 365 GLY A O 1
ATOM 2795 N N . THR A 1 366 ? -8.777 -3.265 28.059 1.00 64.56 366 THR A N 1
ATOM 2796 C CA . THR A 1 366 ? -7.919 -2.168 28.531 1.00 64.56 366 THR A CA 1
ATOM 2797 C C . THR A 1 366 ? -7.148 -1.549 27.367 1.00 64.56 366 THR A C 1
ATOM 2799 O O . THR A 1 366 ? -6.453 -2.245 26.630 1.00 64.56 366 THR A O 1
ATOM 2802 N N . LEU A 1 367 ? -7.239 -0.225 27.234 1.00 62.38 367 LEU A N 1
ATOM 2803 C CA . LEU A 1 367 ? -6.467 0.562 26.272 1.00 62.38 367 LEU A CA 1
ATOM 2804 C C . LEU A 1 367 ? -5.023 0.701 26.766 1.00 62.38 367 LEU A C 1
ATOM 2806 O O . LEU A 1 367 ? -4.799 1.260 27.840 1.00 62.38 367 LEU A O 1
ATOM 2810 N N . PHE A 1 368 ? -4.049 0.202 26.002 1.00 71.25 368 PHE A N 1
ATOM 2811 C CA . PHE A 1 368 ? -2.639 0.290 26.376 1.00 71.25 368 PHE A CA 1
ATOM 2812 C C . PHE A 1 368 ? -1.960 1.514 25.749 1.00 71.25 368 PHE A C 1
ATOM 2814 O O . PHE A 1 368 ? -1.746 1.575 24.540 1.00 71.25 368 PHE A O 1
ATOM 2821 N N . GLN A 1 369 ? -1.552 2.466 26.589 1.00 73.81 369 GLN A N 1
ATOM 2822 C CA . GLN A 1 369 ? -0.690 3.574 26.187 1.00 73.81 369 GLN A CA 1
ATOM 2823 C C . GLN A 1 369 ? 0.755 3.287 26.615 1.00 73.81 369 GLN A C 1
ATOM 2825 O O . GLN A 1 369 ? 1.073 3.324 27.802 1.00 73.81 369 GLN A O 1
ATOM 2830 N N . GLN A 1 370 ? 1.643 3.020 25.651 1.00 83.62 370 GLN A N 1
ATOM 2831 C CA . GLN A 1 370 ? 3.064 2.812 25.950 1.00 83.62 370 GLN A CA 1
ATOM 2832 C C . GLN A 1 370 ? 3.742 4.110 26.440 1.00 83.62 370 GLN A C 1
ATOM 2834 O O . GLN A 1 370 ? 3.453 5.189 25.907 1.00 83.62 370 GLN A O 1
ATOM 2839 N N . PRO A 1 371 ? 4.688 4.036 27.395 1.00 88.00 371 PRO A N 1
ATOM 2840 C CA . PRO A 1 371 ? 5.538 5.169 27.746 1.00 88.00 371 PRO A CA 1
ATOM 2841 C C . PRO A 1 371 ? 6.375 5.651 26.553 1.00 88.00 371 PRO A C 1
ATOM 2843 O O . PRO A 1 371 ? 6.854 4.851 25.754 1.00 88.00 371 PRO A O 1
ATOM 2846 N N . HIS A 1 372 ? 6.615 6.960 26.446 1.00 86.38 372 HIS A N 1
ATOM 2847 C CA . HIS A 1 372 ? 7.518 7.498 25.422 1.00 86.38 372 HIS A CA 1
ATOM 2848 C C . HIS A 1 372 ? 8.984 7.157 25.731 1.00 86.38 372 HIS A C 1
ATOM 2850 O O . HIS A 1 372 ? 9.458 7.422 26.839 1.00 86.38 372 HIS A O 1
ATOM 2856 N N . LEU A 1 373 ? 9.707 6.655 24.728 1.00 91.38 373 LEU A N 1
ATOM 2857 C CA . LEU A 1 373 ? 11.154 6.438 24.744 1.00 91.38 373 LEU A CA 1
ATOM 2858 C C . LEU A 1 373 ? 11.773 7.194 23.565 1.00 91.38 373 LEU A C 1
ATOM 2860 O O . LEU A 1 373 ? 11.450 6.918 22.415 1.00 91.38 373 LEU A O 1
ATOM 2864 N N . ASN A 1 374 ? 12.663 8.138 23.853 1.00 90.81 374 ASN A N 1
ATOM 2865 C CA . ASN A 1 374 ? 13.354 8.944 22.850 1.00 90.81 374 ASN A CA 1
ATOM 2866 C C . ASN A 1 374 ? 14.870 8.857 23.053 1.00 90.81 374 ASN A C 1
ATOM 2868 O O . ASN A 1 374 ? 15.351 8.996 24.180 1.00 90.81 374 ASN A O 1
ATOM 2872 N N . PHE A 1 375 ? 15.616 8.720 21.962 1.00 91.12 375 PHE A N 1
ATOM 2873 C CA . PHE A 1 375 ? 17.076 8.763 21.934 1.00 91.12 375 PHE A CA 1
ATOM 2874 C C . PHE A 1 375 ? 17.540 10.016 21.185 1.00 91.12 375 PHE A C 1
ATOM 2876 O O . PHE A 1 375 ? 17.210 10.202 20.014 1.00 91.12 375 PHE A O 1
ATOM 2883 N N . THR A 1 376 ? 18.301 10.886 21.844 1.00 92.12 376 THR A N 1
ATOM 2884 C CA . THR A 1 376 ? 18.917 12.052 21.201 1.00 92.12 376 THR A CA 1
ATOM 2885 C C . THR A 1 376 ? 20.278 11.650 20.645 1.00 92.12 376 THR A C 1
ATOM 2887 O O . THR A 1 376 ? 21.175 11.281 21.405 1.00 92.12 376 THR A O 1
ATOM 2890 N N . MET A 1 377 ? 20.428 11.734 19.328 1.00 89.50 377 MET A N 1
ATOM 2891 C CA . MET A 1 377 ? 21.673 11.495 18.601 1.00 89.50 377 MET A CA 1
ATOM 2892 C C . MET A 1 377 ? 22.653 12.663 18.773 1.00 89.50 377 MET A C 1
ATOM 2894 O O . MET A 1 377 ? 22.255 13.782 19.103 1.00 89.50 377 MET A O 1
ATOM 2898 N N . ASP A 1 378 ? 23.930 12.423 18.486 1.00 87.75 378 ASP A N 1
ATOM 2899 C CA . ASP A 1 378 ? 24.999 13.433 18.491 1.00 87.75 378 ASP A CA 1
ATOM 2900 C C . ASP A 1 378 ? 24.710 14.687 17.637 1.00 87.75 378 ASP A C 1
ATOM 2902 O O . ASP A 1 378 ? 25.115 15.793 17.997 1.00 87.75 378 ASP A O 1
ATOM 2906 N N . SER A 1 379 ? 23.947 14.543 16.549 1.00 82.81 379 SER A N 1
ATOM 2907 C CA . SER A 1 379 ? 23.487 15.638 15.686 1.00 82.81 379 SER A CA 1
ATOM 2908 C C . SER A 1 379 ? 22.405 16.526 16.319 1.00 82.81 379 SER A C 1
ATOM 2910 O O . SER A 1 379 ? 21.967 17.501 15.707 1.00 82.81 379 SER A O 1
ATOM 2912 N N . GLY A 1 380 ? 21.937 16.192 17.526 1.00 83.56 380 GLY A N 1
ATOM 2913 C CA . GLY A 1 380 ? 20.778 16.810 18.174 1.00 83.56 380 GLY A CA 1
ATOM 2914 C C . GLY A 1 380 ? 19.432 16.312 17.633 1.00 83.56 380 GLY A C 1
ATOM 2915 O O . GLY A 1 380 ? 18.383 16.781 18.079 1.00 83.56 380 GLY A O 1
ATOM 2916 N N . TYR A 1 381 ? 19.430 15.366 16.686 1.00 84.75 381 TYR A N 1
ATOM 2917 C CA . TYR A 1 381 ? 18.210 14.694 16.245 1.00 84.75 381 TYR A CA 1
ATOM 2918 C C . TYR A 1 381 ? 17.630 13.817 17.362 1.00 84.75 381 TYR A C 1
ATOM 2920 O O . TYR A 1 381 ? 18.367 13.154 18.083 1.00 84.75 381 TYR A O 1
ATOM 2928 N N . ILE A 1 382 ? 16.301 13.786 17.482 1.00 85.19 382 ILE A N 1
ATOM 2929 C CA . ILE A 1 382 ? 15.587 12.946 18.444 1.00 85.19 382 ILE A CA 1
ATOM 2930 C C . ILE A 1 382 ? 14.931 11.799 17.675 1.00 85.19 382 ILE A C 1
ATOM 2932 O O . ILE A 1 382 ? 13.947 12.008 16.969 1.00 85.19 382 ILE A O 1
ATOM 2936 N N . PHE A 1 383 ? 15.469 10.594 17.840 1.00 85.31 383 PHE A N 1
ATOM 2937 C CA . PHE A 1 383 ? 14.869 9.350 17.378 1.00 85.31 383 PHE A CA 1
ATOM 2938 C C . PHE A 1 383 ? 13.836 8.887 18.414 1.00 85.31 383 PHE A C 1
ATOM 2940 O O . PHE A 1 383 ? 14.192 8.434 19.505 1.00 85.31 383 PHE A O 1
ATOM 2947 N N . GLY A 1 384 ? 12.553 9.082 18.106 1.00 83.50 384 GLY A N 1
ATOM 2948 C CA . GLY A 1 384 ? 11.441 8.663 18.959 1.00 83.50 384 GLY A CA 1
ATOM 2949 C C . GLY A 1 384 ? 10.992 7.245 18.630 1.00 83.50 384 GLY A C 1
ATOM 2950 O O . GLY A 1 384 ? 10.716 6.940 17.475 1.00 83.50 384 GLY A O 1
ATOM 2951 N N . VAL A 1 385 ? 10.899 6.390 19.645 1.00 83.06 385 VAL A N 1
ATOM 2952 C CA . VAL A 1 385 ? 10.475 4.996 19.489 1.00 83.06 385 VAL A CA 1
ATOM 2953 C C . VAL A 1 385 ? 8.965 4.917 19.319 1.00 83.06 385 VAL A C 1
ATOM 2955 O O . VAL A 1 385 ? 8.214 5.347 20.196 1.00 83.06 385 VAL A O 1
ATOM 2958 N N . ILE A 1 386 ? 8.524 4.315 18.213 1.00 69.06 386 ILE A N 1
ATOM 2959 C CA . ILE A 1 386 ? 7.100 4.165 17.890 1.00 69.06 386 ILE A CA 1
ATOM 2960 C C . ILE A 1 386 ? 6.492 2.852 18.395 1.00 69.06 386 ILE A C 1
ATOM 2962 O O . ILE A 1 386 ? 5.276 2.774 18.550 1.00 69.06 386 ILE A O 1
ATOM 2966 N N . SER A 1 387 ? 7.297 1.827 18.688 1.00 72.88 387 SER A N 1
ATOM 2967 C CA . SER A 1 387 ? 6.827 0.575 19.293 1.00 72.88 387 SER A CA 1
ATOM 2968 C C . SER A 1 387 ? 7.947 -0.131 20.053 1.00 72.88 387 SER A C 1
ATOM 2970 O O . SER A 1 387 ? 8.994 -0.412 19.478 1.00 72.88 387 SER A O 1
ATOM 2972 N N . MET A 1 388 ? 7.702 -0.485 21.318 1.00 82.25 388 MET A N 1
ATOM 2973 C CA . MET A 1 388 ? 8.653 -1.252 22.144 1.00 82.25 388 MET A CA 1
ATOM 2974 C C . MET A 1 388 ? 8.048 -2.483 22.837 1.00 82.25 388 MET A C 1
ATOM 2976 O O . MET A 1 388 ? 8.707 -3.093 23.672 1.00 82.25 388 MET A O 1
ATOM 2980 N N . PHE A 1 389 ? 6.807 -2.856 22.516 1.00 82.06 389 PHE A N 1
ATOM 2981 C CA . PHE A 1 389 ? 6.115 -3.991 23.133 1.00 82.06 389 PHE A CA 1
ATOM 2982 C C . PHE A 1 389 ? 5.661 -5.023 22.094 1.00 82.06 389 PHE A C 1
ATOM 2984 O O . PHE A 1 389 ? 5.282 -4.670 20.977 1.00 82.06 389 PHE A O 1
ATOM 2991 N N . VAL A 1 390 ? 5.657 -6.299 22.487 1.00 76.44 390 VAL A N 1
ATOM 2992 C CA . VAL A 1 390 ? 5.041 -7.410 21.747 1.00 76.44 390 VAL A CA 1
ATOM 2993 C C . VAL A 1 390 ? 3.902 -8.007 22.569 1.00 76.44 390 VAL A C 1
ATOM 2995 O O . VAL A 1 390 ? 4.044 -8.186 23.778 1.00 76.44 390 VAL A O 1
ATOM 2998 N N . ALA A 1 391 ? 2.773 -8.304 21.924 1.00 75.94 391 ALA A N 1
ATOM 2999 C CA . ALA A 1 391 ? 1.647 -8.981 22.557 1.00 75.94 391 ALA A CA 1
ATOM 3000 C C . ALA A 1 391 ? 1.827 -10.506 22.475 1.00 75.94 391 ALA A C 1
ATOM 3002 O O . ALA A 1 391 ? 1.983 -11.055 21.385 1.00 75.94 391 ALA A O 1
ATOM 3003 N N . ILE A 1 392 ? 1.774 -11.181 23.622 1.00 74.31 392 ILE A N 1
ATOM 3004 C CA . ILE A 1 392 ? 1.856 -12.638 23.757 1.00 74.31 392 ILE A CA 1
ATOM 3005 C C . ILE A 1 392 ? 0.488 -13.143 24.248 1.00 74.31 392 ILE A C 1
ATOM 3007 O O . ILE A 1 392 ? -0.028 -12.609 25.236 1.00 74.31 392 ILE A O 1
ATOM 3011 N N . PRO A 1 393 ? -0.148 -14.123 23.578 1.00 67.81 393 PRO A N 1
ATOM 3012 C CA . PRO A 1 393 ? -1.392 -14.716 24.065 1.00 67.81 393 PRO A CA 1
ATOM 3013 C C . PRO A 1 393 ? -1.138 -15.496 25.361 1.00 67.81 393 PRO A C 1
ATOM 3015 O O . PRO A 1 393 ? -0.138 -16.200 25.471 1.00 67.81 393 PRO A O 1
ATOM 3018 N N . THR A 1 394 ? -2.043 -15.392 26.336 1.00 68.75 394 THR A N 1
ATOM 3019 C CA . THR A 1 394 ? -1.955 -16.162 27.588 1.00 68.75 394 THR A CA 1
ATOM 3020 C C . THR A 1 394 ? -2.930 -17.337 27.557 1.00 68.75 394 THR A C 1
ATOM 3022 O O . THR A 1 394 ? -4.127 -17.120 27.349 1.00 68.75 394 THR A O 1
ATOM 3025 N N . ASP A 1 395 ? -2.436 -18.553 27.808 1.00 58.78 395 ASP A N 1
ATOM 3026 C CA . ASP A 1 395 ? -3.190 -19.812 27.657 1.00 58.78 395 ASP A CA 1
ATOM 3027 C C . ASP A 1 395 ? -4.509 -19.850 28.452 1.00 58.78 395 ASP A C 1
ATOM 3029 O O . ASP A 1 395 ? -5.517 -20.397 27.995 1.00 58.78 395 ASP A O 1
ATOM 3033 N N . ASP A 1 396 ? -4.539 -19.203 29.619 1.00 53.12 396 ASP A N 1
ATOM 3034 C CA . ASP A 1 396 ? -5.703 -19.173 30.495 1.00 53.12 396 ASP A CA 1
ATOM 3035 C C . ASP A 1 396 ? -6.616 -17.962 30.227 1.00 53.12 396 ASP A C 1
ATOM 3037 O O . ASP A 1 396 ? -6.374 -16.842 30.678 1.00 53.12 396 ASP A O 1
ATOM 3041 N N . LYS A 1 397 ? -7.772 -18.240 29.603 1.00 46.78 397 LYS A N 1
ATOM 3042 C CA . LYS A 1 397 ? -8.957 -17.352 29.468 1.00 46.78 397 LYS A CA 1
ATOM 3043 C C . LYS A 1 397 ? -8.872 -16.232 28.418 1.00 46.78 397 LYS A C 1
ATOM 3045 O O . LYS A 1 397 ? -9.686 -15.311 28.465 1.00 46.78 397 LYS A O 1
ATOM 3050 N N . GLY A 1 398 ? -7.970 -16.329 27.441 1.00 53.66 398 GLY A N 1
ATOM 3051 C CA . GLY A 1 398 ? -7.971 -15.440 26.268 1.00 53.66 398 GLY A CA 1
ATOM 3052 C C . GLY A 1 398 ? -7.540 -14.000 26.558 1.00 53.66 398 GLY A C 1
ATOM 3053 O O . GLY A 1 398 ? -7.930 -13.086 25.837 1.00 53.66 398 GLY A O 1
ATOM 3054 N N . GLY A 1 399 ? -6.767 -13.795 27.626 1.00 62.59 399 GLY A N 1
ATOM 3055 C CA . GLY A 1 399 ? -6.030 -12.556 27.838 1.00 62.59 399 GLY A CA 1
ATOM 3056 C C . GLY A 1 399 ? -4.796 -12.457 26.936 1.00 62.59 399 GLY A C 1
ATOM 3057 O O . GLY A 1 399 ? -4.375 -13.425 26.297 1.00 62.59 399 GLY A O 1
ATOM 3058 N N . TYR A 1 400 ? -4.192 -11.273 26.938 1.00 73.81 400 TYR A N 1
ATOM 3059 C CA . TYR A 1 400 ? -2.860 -11.045 26.393 1.00 73.81 400 TYR A CA 1
ATOM 3060 C C . TYR A 1 400 ? -1.949 -10.546 27.508 1.00 73.81 400 TYR A C 1
ATOM 3062 O O . TYR A 1 400 ? -2.397 -9.901 28.458 1.00 73.81 400 TYR A O 1
ATOM 3070 N N . ALA A 1 401 ? -0.659 -10.796 27.363 1.00 81.12 401 ALA A N 1
ATOM 3071 C CA . ALA A 1 401 ? 0.366 -10.007 28.012 1.00 81.12 401 ALA A CA 1
ATOM 3072 C C . ALA A 1 401 ? 1.111 -9.176 26.981 1.00 81.12 401 ALA A C 1
ATOM 3074 O O . ALA A 1 401 ? 1.169 -9.523 25.804 1.00 81.12 401 ALA A O 1
ATOM 3075 N N . ILE A 1 402 ? 1.697 -8.082 27.443 1.00 84.81 402 ILE A N 1
ATOM 3076 C CA . ILE A 1 402 ? 2.604 -7.261 26.655 1.00 84.81 402 ILE A CA 1
ATOM 3077 C C . ILE A 1 402 ? 3.996 -7.335 27.271 1.00 84.81 402 ILE A C 1
ATOM 3079 O O . ILE A 1 402 ? 4.165 -7.111 28.467 1.00 84.81 402 ILE A O 1
ATOM 3083 N N . CYS A 1 403 ? 4.991 -7.674 26.460 1.00 85.25 403 CYS A N 1
ATOM 3084 C CA . CYS A 1 403 ? 6.382 -7.798 26.879 1.00 85.25 403 CYS A CA 1
ATOM 3085 C C . CYS A 1 403 ? 7.236 -6.734 26.197 1.00 85.25 403 CYS A C 1
ATOM 3087 O O . CYS A 1 403 ? 7.117 -6.516 24.992 1.00 85.25 403 CYS A O 1
ATOM 3089 N N . LEU A 1 404 ? 8.094 -6.077 26.972 1.00 88.81 404 LEU A N 1
ATOM 3090 C CA . LEU A 1 404 ? 9.048 -5.088 26.485 1.00 88.81 404 LEU A CA 1
ATOM 3091 C C . LEU A 1 404 ? 10.104 -5.780 25.608 1.00 88.81 404 LEU A C 1
ATOM 3093 O O . LEU A 1 404 ? 10.860 -6.617 26.097 1.00 88.81 404 LEU A O 1
ATOM 3097 N N . THR A 1 405 ? 10.205 -5.409 24.329 1.00 83.94 405 THR A N 1
ATOM 3098 C CA . THR A 1 405 ? 11.121 -6.023 23.345 1.00 83.94 405 THR A CA 1
ATOM 3099 C C . THR A 1 405 ? 12.561 -5.505 23.454 1.00 83.94 405 THR A C 1
ATOM 3101 O O . THR A 1 405 ? 13.256 -5.341 22.447 1.00 83.94 405 THR A O 1
ATOM 3104 N N . ILE A 1 406 ? 12.991 -5.208 24.682 1.00 88.12 406 ILE A N 1
ATOM 3105 C CA . ILE A 1 406 ? 14.333 -4.753 25.038 1.00 88.12 406 ILE A CA 1
ATOM 3106 C C . ILE A 1 406 ? 14.933 -5.809 25.963 1.00 88.12 406 ILE A C 1
ATOM 3108 O O . ILE A 1 406 ? 14.468 -5.992 27.085 1.00 88.12 406 ILE A O 1
ATOM 3112 N N . ALA A 1 407 ? 15.961 -6.499 25.483 1.00 85.69 407 ALA A N 1
ATOM 3113 C CA . ALA A 1 407 ? 16.689 -7.525 26.214 1.00 85.69 407 ALA A CA 1
ATOM 3114 C C . ALA A 1 407 ? 18.019 -6.984 26.760 1.00 85.69 407 ALA A C 1
ATOM 3116 O O . ALA A 1 407 ? 18.604 -6.030 26.232 1.00 85.69 407 ALA A O 1
ATOM 3117 N N . LYS A 1 408 ? 18.513 -7.614 27.827 1.00 87.75 408 LYS A N 1
ATOM 3118 C CA . LYS A 1 408 ? 19.803 -7.272 28.424 1.00 87.75 408 LYS A CA 1
ATOM 3119 C C . LYS A 1 408 ? 20.954 -7.853 27.608 1.00 87.75 408 LYS A C 1
ATOM 3121 O O . LYS A 1 408 ? 20.918 -9.014 27.211 1.00 87.75 408 LYS A O 1
ATOM 3126 N N . SER A 1 409 ? 21.996 -7.055 27.422 1.00 85.31 409 SER A N 1
ATOM 3127 C CA . SER A 1 409 ? 23.253 -7.423 26.773 1.00 85.31 409 SER A CA 1
ATOM 3128 C C . SER A 1 409 ? 24.426 -7.209 27.724 1.00 85.31 409 SER A C 1
ATOM 3130 O O . SER A 1 409 ? 24.428 -6.280 28.534 1.00 85.31 409 SER A O 1
ATOM 3132 N N . THR A 1 410 ? 25.434 -8.069 27.631 1.00 78.31 410 THR A N 1
ATOM 3133 C CA . THR A 1 410 ? 26.683 -7.954 28.394 1.00 78.31 410 THR A CA 1
ATOM 3134 C C . THR A 1 410 ? 27.723 -7.076 27.703 1.00 78.31 410 THR A C 1
ATOM 3136 O O . THR A 1 410 ? 28.523 -6.450 28.393 1.00 78.31 410 THR A O 1
ATOM 3139 N N . ASP A 1 411 ? 27.692 -6.992 26.368 1.00 74.50 411 ASP A N 1
ATOM 3140 C CA . ASP A 1 411 ? 28.854 -6.557 25.578 1.00 74.50 411 ASP A CA 1
ATOM 3141 C C . ASP A 1 411 ? 28.554 -5.438 24.564 1.00 74.50 411 ASP A C 1
ATOM 3143 O O . ASP A 1 411 ? 29.413 -4.592 24.316 1.00 74.50 411 ASP A O 1
ATOM 3147 N N . ILE A 1 412 ? 27.349 -5.403 23.979 1.00 82.75 412 ILE A N 1
ATOM 3148 C CA . ILE A 1 412 ? 26.988 -4.474 22.888 1.00 82.75 412 ILE A CA 1
ATOM 3149 C C . ILE A 1 412 ? 25.606 -3.836 23.072 1.00 82.75 412 ILE A C 1
ATOM 3151 O O . ILE A 1 412 ? 24.704 -4.459 23.629 1.00 82.75 412 ILE A O 1
ATOM 3155 N N . ASN A 1 413 ? 25.422 -2.623 22.543 1.00 88.44 413 ASN A N 1
ATOM 3156 C CA . ASN A 1 413 ? 24.096 -2.049 22.302 1.00 88.44 413 ASN A CA 1
ATOM 3157 C C . ASN A 1 413 ? 23.732 -2.246 20.826 1.00 88.44 413 ASN A C 1
ATOM 3159 O O . ASN A 1 413 ? 24.522 -1.899 19.942 1.00 88.44 413 ASN A O 1
ATOM 3163 N N . LEU A 1 414 ? 22.548 -2.797 20.575 1.00 86.56 414 LEU A N 1
ATOM 3164 C CA . LEU A 1 414 ? 22.040 -3.110 19.248 1.00 86.56 414 LEU A CA 1
ATOM 3165 C C . LEU A 1 414 ? 20.554 -2.752 19.155 1.00 86.56 414 LEU A C 1
ATOM 3167 O O . LEU A 1 414 ? 19.734 -3.127 19.993 1.00 86.56 414 LEU A O 1
ATOM 3171 N N . PHE A 1 415 ? 20.224 -1.995 18.120 1.00 87.25 415 PHE A N 1
ATOM 3172 C CA . PHE A 1 415 ? 18.905 -1.499 17.772 1.00 87.25 415 PHE A CA 1
ATOM 3173 C C . PHE A 1 415 ? 18.366 -2.365 16.631 1.00 87.25 415 PHE A C 1
ATOM 3175 O O . PHE A 1 415 ? 18.618 -2.078 15.462 1.00 87.25 415 PHE A O 1
ATOM 3182 N N . GLY A 1 416 ? 17.651 -3.434 16.992 1.00 76.12 416 GLY A N 1
ATOM 3183 C CA . GLY A 1 416 ? 16.957 -4.295 16.033 1.00 76.12 416 GLY A CA 1
ATOM 3184 C C . GLY A 1 416 ? 15.528 -3.823 15.785 1.00 76.12 416 GLY A C 1
ATOM 3185 O O . GLY A 1 416 ? 15.152 -3.458 14.674 1.00 76.12 416 GLY A O 1
ATOM 3186 N N . ARG A 1 417 ? 14.734 -3.732 16.861 1.00 70.00 417 ARG A N 1
ATOM 3187 C CA . ARG A 1 417 ? 13.321 -3.340 16.794 1.00 70.00 417 ARG A CA 1
ATOM 3188 C C . ARG A 1 417 ? 13.059 -2.012 17.489 1.00 70.00 417 ARG A C 1
ATOM 3190 O O . ARG A 1 417 ? 13.052 -1.942 18.718 1.00 70.00 417 ARG A O 1
ATOM 3197 N N . PHE A 1 418 ? 12.747 -1.001 16.683 1.00 57.56 418 PHE A N 1
ATOM 3198 C CA . PHE A 1 418 ? 12.137 0.254 17.139 1.00 57.56 418 PHE A CA 1
ATOM 3199 C C . PHE A 1 418 ? 10.939 0.722 16.304 1.00 57.56 418 PHE A C 1
ATOM 3201 O O . PHE A 1 418 ? 10.167 1.560 16.779 1.00 57.56 418 PHE A O 1
ATOM 3208 N N . ASP A 1 419 ? 10.730 0.105 15.137 1.00 50.28 419 ASP A N 1
ATOM 3209 C CA . ASP A 1 419 ? 9.568 0.320 14.285 1.00 50.28 419 ASP A CA 1
ATOM 3210 C C . ASP A 1 419 ? 8.607 -0.882 14.308 1.00 50.28 419 ASP A C 1
ATOM 3212 O O . ASP A 1 419 ? 9.002 -2.038 14.478 1.00 50.28 419 ASP A O 1
ATOM 3216 N N . ASN A 1 420 ? 7.326 -0.579 14.089 1.00 43.06 420 ASN A N 1
ATOM 3217 C CA . ASN A 1 420 ? 6.209 -1.496 13.837 1.00 43.06 420 ASN A CA 1
ATOM 3218 C C . ASN A 1 420 ? 5.713 -2.364 15.013 1.00 43.06 420 ASN A C 1
ATOM 3220 O O . ASN A 1 420 ? 6.221 -3.448 15.333 1.00 43.06 420 ASN A O 1
ATOM 3224 N N . GLY A 1 421 ? 4.586 -1.932 15.583 1.00 32.25 421 GLY A N 1
ATOM 3225 C CA . GLY A 1 421 ? 3.796 -2.726 16.521 1.00 32.25 421 GLY A CA 1
ATOM 3226 C C . GLY A 1 421 ? 3.143 -3.950 15.875 1.00 32.25 421 GLY A C 1
ATOM 3227 O O . GLY A 1 421 ? 3.063 -4.077 14.650 1.00 32.25 421 GLY A O 1
ATOM 3228 N N . ALA A 1 422 ? 2.673 -4.859 16.724 1.00 29.00 422 ALA A N 1
ATOM 3229 C CA . ALA A 1 422 ? 1.458 -5.605 16.424 1.00 29.00 422 ALA A CA 1
ATOM 3230 C C . ALA A 1 422 ? 0.273 -4.698 16.794 1.00 29.00 422 ALA A C 1
ATOM 3232 O O . ALA A 1 422 ? 0.332 -4.020 17.821 1.00 29.00 422 ALA A O 1
ATOM 3233 N N . ASP A 1 423 ? -0.771 -4.656 15.968 1.00 31.47 423 ASP A N 1
ATOM 3234 C CA . ASP A 1 423 ? -1.972 -3.877 16.281 1.00 31.47 423 ASP A CA 1
ATOM 3235 C C . ASP A 1 423 ? -2.717 -4.502 17.472 1.00 31.47 423 ASP A C 1
ATOM 3237 O O . ASP A 1 423 ? -3.056 -5.684 17.455 1.00 31.47 423 ASP A O 1
ATOM 3241 N N . ASN A 1 424 ? -2.920 -3.684 18.502 1.00 32.19 424 ASN A N 1
ATOM 3242 C CA . ASN A 1 424 ? -3.891 -3.821 19.589 1.00 32.19 424 ASN A CA 1
ATOM 3243 C C . ASN A 1 424 ? -4.075 -2.403 20.171 1.00 32.19 424 ASN A C 1
ATOM 3245 O O . ASN A 1 424 ? -3.591 -2.068 21.251 1.00 32.19 424 ASN A O 1
ATOM 3249 N N . SER A 1 425 ? -4.674 -1.542 19.351 1.00 28.28 425 SER A N 1
ATOM 3250 C CA . SER A 1 425 ? -4.940 -0.109 19.560 1.00 28.28 425 SER A CA 1
ATOM 3251 C C . SER A 1 425 ? -6.264 0.146 20.324 1.00 28.28 425 SER A C 1
ATOM 3253 O O . SER A 1 425 ? -6.909 -0.821 20.742 1.00 28.28 425 SER A O 1
ATOM 3255 N N . PRO A 1 426 ? -6.763 1.400 20.465 1.00 38.03 426 PRO A N 1
ATOM 3256 C CA . PRO A 1 426 ? -6.108 2.720 20.382 1.00 38.03 426 PRO A CA 1
ATOM 3257 C C . PRO A 1 426 ? -5.774 3.264 21.808 1.00 38.03 426 PRO A C 1
ATOM 3259 O O . PRO A 1 426 ? -5.238 2.445 22.555 1.00 38.03 426 PRO A O 1
ATOM 3262 N N . PRO A 1 427 ? -5.943 4.549 22.253 1.00 33.84 427 PRO A N 1
ATOM 3263 C CA . PRO A 1 427 ? -6.916 5.596 21.882 1.00 33.84 427 PRO A CA 1
ATOM 3264 C C . PRO A 1 427 ? -6.341 6.851 21.183 1.00 33.84 427 PRO A C 1
ATOM 3266 O O . PRO A 1 427 ? -5.140 7.013 20.989 1.00 33.84 427 PRO A O 1
ATOM 3269 N N . SER A 1 428 ? -7.240 7.775 20.829 1.00 30.38 428 SER A N 1
ATOM 3270 C CA . SER A 1 428 ? -6.978 9.081 20.204 1.00 30.38 428 SER A CA 1
ATOM 3271 C C . SER A 1 428 ? -6.572 10.200 21.176 1.00 30.38 428 SER A C 1
ATOM 3273 O O . SER A 1 428 ? -7.157 10.307 22.253 1.00 30.38 428 SER A O 1
ATOM 3275 N N . ASN A 1 429 ? -5.761 11.162 20.714 1.00 29.81 429 ASN A N 1
ATOM 3276 C CA . ASN A 1 429 ? -5.973 12.586 21.024 1.00 29.81 429 ASN A CA 1
ATOM 3277 C C . ASN A 1 429 ? -5.336 13.516 19.974 1.00 29.81 429 ASN A C 1
ATOM 3279 O O . ASN A 1 429 ? -4.245 13.267 19.468 1.00 29.81 429 ASN A O 1
ATOM 3283 N N . SER A 1 430 ? -6.040 14.602 19.654 1.00 28.77 430 SER A N 1
ATOM 3284 C CA . SER A 1 430 ? -5.619 15.658 18.722 1.00 28.77 430 SER A CA 1
ATOM 3285 C C . SER A 1 430 ? -4.486 16.542 19.275 1.00 28.77 430 SER A C 1
ATOM 3287 O O . SER A 1 430 ? -4.433 16.740 20.492 1.00 28.77 430 SER A O 1
ATOM 3289 N N . PRO A 1 431 ? -3.659 17.186 18.425 1.00 31.33 431 PRO A N 1
ATOM 3290 C CA . PRO A 1 431 ? -2.729 18.224 18.873 1.00 31.33 431 PRO A CA 1
ATOM 3291 C C . PRO A 1 431 ? -3.466 19.478 19.392 1.00 31.33 431 PRO A C 1
ATOM 3293 O O . PRO A 1 431 ? -4.557 19.788 18.902 1.00 31.33 431 PRO A O 1
ATOM 3296 N N . PRO A 1 432 ? -2.884 20.232 20.345 1.00 31.53 432 PRO A N 1
ATOM 3297 C CA . PRO A 1 432 ? -3.427 21.512 20.793 1.00 31.53 432 PRO A CA 1
ATOM 3298 C C . PRO A 1 432 ? -3.244 22.619 19.741 1.00 31.53 432 PRO A C 1
ATOM 3300 O O . PRO A 1 432 ? -2.355 22.559 18.896 1.00 31.53 432 PRO A O 1
ATOM 3303 N N . ALA A 1 433 ? -4.086 23.651 19.818 1.00 29.25 433 ALA A N 1
ATOM 3304 C CA . ALA A 1 433 ? -4.030 24.809 18.930 1.00 29.25 433 ALA A CA 1
ATOM 3305 C C . ALA A 1 433 ? -2.897 25.784 19.302 1.00 29.25 433 ALA A C 1
ATOM 3307 O O . ALA A 1 433 ? -2.728 26.119 20.476 1.00 29.25 433 ALA A O 1
ATOM 3308 N N . ASP A 1 434 ? -2.201 26.313 18.292 1.00 29.28 434 ASP A N 1
ATOM 3309 C CA . ASP A 1 434 ? -1.281 27.442 18.456 1.00 29.28 434 ASP A CA 1
ATOM 3310 C C . ASP A 1 434 ? -2.031 28.719 18.869 1.00 29.28 434 ASP A C 1
ATOM 3312 O O . ASP A 1 434 ? -3.049 29.098 18.279 1.00 29.28 434 ASP A O 1
ATOM 3316 N N . ALA A 1 435 ? -1.505 29.410 19.881 1.00 26.09 435 ALA A N 1
ATOM 3317 C CA . ALA A 1 435 ? -2.076 30.651 20.393 1.00 26.09 435 ALA A CA 1
ATOM 3318 C C . ALA A 1 435 ? -1.604 31.881 19.583 1.00 26.09 435 ALA A C 1
ATOM 3320 O O . ALA A 1 435 ? -0.404 32.033 19.346 1.00 26.09 435 ALA A O 1
ATOM 3321 N N . PRO A 1 436 ? -2.504 32.812 19.207 1.00 33.28 436 PRO A N 1
ATOM 3322 C CA . PRO A 1 436 ? -2.142 34.065 18.549 1.00 33.28 436 PRO A CA 1
ATOM 3323 C C . PRO A 1 436 ? -1.907 35.208 19.550 1.00 33.28 436 PRO A C 1
ATOM 3325 O O . PRO A 1 436 ? -2.468 35.230 20.647 1.00 33.28 436 PRO A O 1
ATOM 3328 N N . SER A 1 437 ? -1.141 36.223 19.140 1.00 25.62 437 SER A N 1
ATOM 3329 C CA . SER A 1 437 ? -1.067 37.548 19.784 1.00 25.62 437 SER A CA 1
ATOM 3330 C C . SER A 1 437 ? -0.337 38.563 18.884 1.00 25.62 437 SER A C 1
ATOM 3332 O O . SER A 1 437 ? 0.462 38.119 18.058 1.00 25.62 437 SER A O 1
ATOM 3334 N N . PRO A 1 438 ? -0.521 39.897 19.048 1.00 36.03 438 PRO A N 1
ATOM 3335 C CA . PRO A 1 438 ? -1.333 40.588 20.067 1.00 36.03 438 PRO A CA 1
ATOM 3336 C C . PRO A 1 438 ? -2.308 41.683 19.547 1.00 36.03 438 PRO A C 1
ATOM 3338 O O . PRO A 1 438 ? -2.274 42.088 18.387 1.00 36.03 438 PRO A O 1
ATOM 3341 N N . SER A 1 439 ? -3.031 42.281 20.509 1.00 26.50 439 SER A N 1
ATOM 3342 C CA . SER A 1 439 ? -3.615 43.646 20.537 1.00 26.50 439 SER A CA 1
ATOM 3343 C C . SER A 1 439 ? -5.024 43.916 19.963 1.00 26.50 439 SER A C 1
ATOM 3345 O O . SER A 1 439 ? -5.349 43.549 18.838 1.00 26.50 439 SER A O 1
ATOM 3347 N N . GLY A 1 440 ? -5.841 44.620 20.768 1.00 27.48 440 GLY A N 1
ATOM 3348 C CA . GLY A 1 440 ? -7.181 45.130 20.430 1.00 27.48 440 GLY A CA 1
ATOM 3349 C C . GLY A 1 440 ? -8.154 45.128 21.624 1.00 27.48 440 GLY A C 1
ATOM 3350 O O . GLY A 1 440 ? -8.754 44.100 21.922 1.00 27.48 440 GLY A O 1
ATOM 3351 N N . ASP A 1 441 ? -8.307 46.263 22.314 1.00 28.22 441 ASP A N 1
ATOM 3352 C CA . ASP A 1 441 ? -9.100 46.407 23.552 1.00 28.22 441 ASP A CA 1
ATOM 3353 C C . ASP A 1 441 ? -10.629 46.321 23.369 1.00 28.22 441 ASP A C 1
ATOM 3355 O O . ASP A 1 441 ? -11.149 46.874 22.398 1.00 28.22 441 ASP A O 1
ATOM 3359 N N . SER A 1 442 ? -11.363 45.781 24.366 1.00 28.06 442 SER A N 1
ATOM 3360 C CA . SER A 1 442 ? -12.553 46.413 25.015 1.00 28.06 442 SER A CA 1
ATOM 3361 C C . SER A 1 442 ? -13.355 45.468 25.960 1.00 28.06 442 SER A C 1
ATOM 3363 O O . SER A 1 442 ? -13.229 44.250 25.844 1.00 28.06 442 SER A O 1
ATOM 3365 N N . PRO A 1 443 ? -14.144 45.997 26.933 1.00 30.62 443 PRO A N 1
ATOM 3366 C CA . PRO A 1 443 ? -14.578 45.271 28.148 1.00 30.62 443 PRO A CA 1
ATOM 3367 C C . PRO A 1 443 ? -15.962 44.554 28.076 1.00 30.62 443 PRO A C 1
ATOM 3369 O O . PRO A 1 443 ? -16.689 44.719 27.097 1.00 30.62 443 PRO A O 1
ATOM 3372 N N . PRO A 1 444 ? -16.347 43.743 29.098 1.00 40.72 444 PRO A N 1
ATOM 3373 C CA . PRO A 1 444 ? -17.382 42.704 28.971 1.00 40.72 444 PRO A CA 1
ATOM 3374 C C . PRO A 1 444 ? -18.801 43.101 29.431 1.00 40.72 444 PRO A C 1
ATOM 3376 O O . PRO A 1 444 ? -18.995 44.062 30.174 1.00 40.72 444 PRO A O 1
ATOM 3379 N N . ALA A 1 445 ? -19.788 42.268 29.071 1.00 28.27 445 ALA A N 1
ATOM 3380 C CA . ALA A 1 445 ? -21.170 42.301 29.570 1.00 28.27 445 ALA A CA 1
ATOM 3381 C C . ALA A 1 445 ? -21.616 40.903 30.085 1.00 28.27 445 ALA A C 1
ATOM 3383 O O . ALA A 1 445 ? -21.020 39.901 29.683 1.00 28.27 445 ALA A O 1
ATOM 3384 N N . PRO A 1 446 ? -22.590 40.810 31.017 1.00 29.75 446 PRO A N 1
ATOM 3385 C CA . PRO A 1 446 ? -22.568 39.757 32.037 1.00 29.75 446 PRO A CA 1
ATOM 3386 C C . PRO A 1 446 ? -23.441 38.519 31.773 1.00 29.75 446 PRO A C 1
ATOM 3388 O O . PRO A 1 446 ? -24.362 38.500 30.958 1.00 29.75 446 PRO A O 1
ATOM 3391 N N . SER A 1 447 ? -23.147 37.484 32.558 1.00 33.50 447 SER A N 1
ATOM 3392 C CA . SER A 1 447 ? -23.798 36.176 32.598 1.00 33.50 447 SER A CA 1
ATOM 3393 C C . SER A 1 447 ? -25.274 36.202 33.018 1.00 33.50 447 SER A C 1
ATOM 3395 O O . SER A 1 447 ? -25.668 36.892 33.955 1.00 33.50 447 SER A O 1
ATOM 3397 N N . THR A 1 448 ? -26.071 35.313 32.416 1.00 28.12 448 THR A N 1
ATOM 3398 C CA . THR A 1 448 ? -27.264 34.725 33.053 1.00 28.12 448 THR A CA 1
ATOM 3399 C C . THR A 1 448 ? -27.309 33.208 32.794 1.00 28.12 448 THR A C 1
ATOM 3401 O O . THR A 1 448 ? -26.700 32.751 31.824 1.00 28.12 448 THR A O 1
ATOM 3404 N N . PRO A 1 449 ? -27.928 32.393 33.675 1.00 31.39 449 PRO A N 1
ATOM 3405 C CA . PRO A 1 449 ? -27.654 30.957 33.717 1.00 31.39 449 PRO A CA 1
ATOM 3406 C C . PRO A 1 449 ? -28.827 30.060 33.281 1.00 31.39 449 PRO A C 1
ATOM 3408 O O . PRO A 1 449 ? -29.986 30.464 33.304 1.00 31.39 449 PRO A O 1
ATOM 3411 N N . ARG A 1 450 ? -28.496 28.768 33.110 1.00 27.48 450 ARG A N 1
ATOM 3412 C CA . ARG A 1 450 ? -29.385 27.594 33.255 1.00 27.48 450 ARG A CA 1
ATOM 3413 C C . ARG A 1 450 ? -30.318 27.282 32.070 1.00 27.48 450 ARG A C 1
ATOM 3415 O O . ARG A 1 450 ? -31.364 27.891 31.899 1.00 27.48 450 ARG A O 1
ATOM 3422 N N . THR A 1 451 ? -30.064 26.160 31.394 1.00 25.66 451 THR A N 1
ATOM 3423 C CA . THR A 1 451 ? -30.855 24.923 31.598 1.00 25.66 451 THR A CA 1
ATOM 3424 C C . THR A 1 451 ? -30.256 23.740 30.837 1.00 25.66 451 THR A C 1
ATOM 3426 O O . THR A 1 451 ? -29.935 23.825 29.657 1.00 25.66 451 THR A O 1
ATOM 3429 N N . SER A 1 452 ? -30.108 22.613 31.530 1.00 34.09 452 SER A N 1
ATOM 3430 C CA . SER A 1 452 ? -29.682 21.340 30.955 1.00 34.09 452 SER A CA 1
ATOM 3431 C C . SER A 1 452 ? -30.873 20.634 30.307 1.00 34.09 452 SER A C 1
ATOM 3433 O O . SER A 1 452 ? -31.647 19.980 31.006 1.00 34.09 452 SER A O 1
ATOM 3435 N N . ASN A 1 453 ? -31.004 20.732 28.985 1.00 26.94 453 ASN A N 1
ATOM 3436 C CA . ASN A 1 453 ? -31.861 19.829 28.221 1.00 26.94 453 ASN A CA 1
ATOM 3437 C C . ASN A 1 453 ? -31.015 18.679 27.677 1.00 26.94 453 ASN A C 1
ATOM 3439 O O . ASN A 1 453 ? -30.218 18.856 26.759 1.00 26.94 453 ASN A O 1
ATOM 3443 N N . SER A 1 454 ? -31.205 17.490 28.244 1.00 37.47 454 SER A N 1
ATOM 3444 C CA . SER A 1 454 ? -30.645 16.246 27.727 1.00 37.47 454 SER A CA 1
ATOM 3445 C C . SER A 1 454 ? -31.344 15.860 26.421 1.00 37.47 454 SER A C 1
ATOM 3447 O O . SER A 1 454 ? -32.345 15.141 26.426 1.00 37.47 454 SER A O 1
ATOM 3449 N N . THR A 1 455 ? -30.825 16.323 25.290 1.00 29.86 455 THR A N 1
ATOM 3450 C CA . THR A 1 455 ? -31.121 15.709 23.993 1.00 29.86 455 THR A CA 1
ATOM 3451 C C . THR A 1 455 ? -30.388 14.376 23.910 1.00 29.86 455 THR A C 1
ATOM 3453 O O . THR A 1 455 ? -29.162 14.353 23.817 1.00 29.86 455 THR A O 1
ATOM 3456 N N . GLN A 1 456 ? -31.134 13.269 23.946 1.00 33.22 456 GLN A N 1
ATOM 3457 C CA . GLN A 1 456 ? -30.601 11.957 23.584 1.00 33.22 456 GLN A CA 1
ATOM 3458 C C . GLN A 1 456 ? -30.102 12.018 22.137 1.00 33.22 456 GLN A C 1
ATOM 3460 O O . GLN A 1 456 ? -30.894 12.208 21.212 1.00 33.22 456 GLN A O 1
ATOM 3465 N N . SER A 1 457 ? -28.796 11.867 21.934 1.00 31.25 457 SER A N 1
ATOM 3466 C CA . SER A 1 457 ? -28.243 11.623 20.609 1.00 31.25 457 SER A CA 1
ATOM 3467 C C . SER A 1 457 ? -28.661 10.229 20.142 1.00 31.25 457 SER A C 1
ATOM 3469 O O . SER A 1 457 ? -28.556 9.247 20.879 1.00 31.25 457 SER A O 1
ATOM 3471 N N . SER A 1 458 ? -29.121 10.121 18.894 1.00 39.69 458 SER A N 1
ATOM 3472 C CA . SER A 1 458 ? -29.095 8.827 18.206 1.00 39.69 458 SER A CA 1
ATOM 3473 C C . SER A 1 458 ? -27.639 8.342 18.125 1.00 39.69 458 SER A C 1
ATOM 3475 O O . SER A 1 458 ? -26.752 9.196 18.025 1.00 39.69 458 SER A O 1
ATOM 3477 N N . PRO A 1 459 ? -27.357 7.024 18.155 1.00 49.00 459 PRO A N 1
ATOM 3478 C CA . PRO A 1 459 ? -25.989 6.524 18.047 1.00 49.00 459 PRO A CA 1
ATOM 3479 C C . PRO A 1 459 ? -25.395 6.978 16.712 1.00 49.00 459 PRO A C 1
ATOM 3481 O O . PRO A 1 459 ? -25.834 6.534 15.651 1.00 49.00 459 PRO A O 1
ATOM 3484 N N . GLY A 1 460 ? -24.466 7.930 16.770 1.00 65.44 460 GLY A N 1
ATOM 3485 C CA . GLY A 1 460 ? -23.867 8.526 15.584 1.00 65.44 460 GLY A CA 1
ATOM 3486 C C . GLY A 1 460 ? -22.934 7.554 14.871 1.00 65.44 460 GLY A C 1
ATOM 3487 O O . GLY A 1 460 ? -22.450 6.587 15.459 1.00 65.44 460 GLY A O 1
ATOM 3488 N N . ILE A 1 461 ? -22.645 7.854 13.607 1.00 80.50 461 ILE A N 1
ATOM 3489 C CA . ILE A 1 461 ? -21.467 7.297 12.944 1.00 80.50 461 ILE A CA 1
ATOM 3490 C C . ILE A 1 461 ? -20.217 7.871 13.640 1.00 80.50 461 ILE A C 1
ATOM 3492 O O . ILE A 1 461 ? -20.135 9.084 13.836 1.00 80.50 461 ILE A O 1
ATOM 3496 N N . GLY A 1 462 ? -19.250 7.016 13.978 1.00 82.00 462 GLY A N 1
ATOM 3497 C CA . GLY A 1 462 ? -18.002 7.368 14.669 1.00 82.00 462 GLY A CA 1
ATOM 3498 C C . GLY A 1 462 ? -16.833 6.498 14.204 1.00 82.00 462 GLY A C 1
ATOM 3499 O O . GLY A 1 462 ? -17.035 5.389 13.714 1.00 82.00 462 GLY A O 1
ATOM 3500 N N . THR A 1 463 ? -15.600 6.993 14.287 1.00 77.94 463 THR A N 1
ATOM 3501 C CA . THR A 1 463 ? -14.398 6.244 13.862 1.00 77.94 463 THR A CA 1
ATOM 3502 C C . THR A 1 463 ? -14.067 5.082 14.805 1.00 77.94 463 THR A C 1
ATOM 3504 O O . THR A 1 463 ? -13.534 4.068 14.364 1.00 77.94 463 THR A O 1
ATOM 3507 N N . ASP A 1 464 ? -14.478 5.201 16.065 1.00 75.94 464 ASP A N 1
ATOM 3508 C CA . ASP A 1 464 ? -14.342 4.282 17.202 1.00 75.94 464 ASP A CA 1
ATOM 3509 C C . ASP A 1 464 ? -15.512 3.282 17.354 1.00 75.94 464 ASP A C 1
ATOM 3511 O O . ASP A 1 464 ? -15.495 2.425 18.236 1.00 75.94 464 ASP A O 1
ATOM 3515 N N . TYR A 1 465 ? -16.538 3.343 16.493 1.00 83.12 465 TYR A N 1
ATOM 3516 C CA . TYR A 1 465 ? -17.824 2.641 16.680 1.00 83.12 465 TYR A CA 1
ATOM 3517 C C . TYR A 1 465 ? -17.707 1.132 16.988 1.00 83.12 465 TYR A C 1
ATOM 3519 O O . TYR A 1 465 ? -18.510 0.581 17.746 1.00 83.12 465 TYR A O 1
ATOM 3527 N N . TYR A 1 466 ? -16.716 0.454 16.401 1.00 79.06 466 TYR A N 1
ATOM 3528 C CA . TYR A 1 466 ? -16.483 -0.983 16.581 1.00 79.06 466 TYR A CA 1
ATOM 3529 C C . TYR A 1 466 ? -15.354 -1.333 17.558 1.00 79.06 466 TYR A C 1
ATOM 3531 O O . TYR A 1 466 ? -15.197 -2.508 17.868 1.00 79.06 466 TYR A O 1
ATOM 3539 N N . GLU A 1 467 ? -14.632 -0.357 18.112 1.00 75.25 467 GLU A N 1
ATOM 3540 C CA . GLU A 1 467 ? -13.444 -0.559 18.961 1.00 75.25 467 GLU A CA 1
ATOM 3541 C C . GLU A 1 467 ? -13.685 -1.574 20.096 1.00 75.25 467 GLU A C 1
ATOM 3543 O O . GLU A 1 467 ? -12.889 -2.480 20.320 1.00 75.25 467 GLU A O 1
ATOM 3548 N N . LYS A 1 468 ? -14.849 -1.496 20.754 1.00 67.25 468 LYS A N 1
ATOM 3549 C CA . LYS A 1 468 ? -15.216 -2.371 21.886 1.00 67.25 468 LYS A CA 1
ATOM 3550 C C . LYS A 1 468 ? -16.001 -3.628 21.508 1.00 67.25 468 LYS A C 1
ATOM 3552 O O . LYS A 1 468 ? -16.222 -4.479 22.363 1.00 67.25 468 LYS A O 1
ATOM 3557 N N . THR A 1 469 ? -16.501 -3.723 20.276 1.00 66.62 469 THR A N 1
ATOM 3558 C CA . THR A 1 469 ? -17.466 -4.769 19.868 1.00 66.62 469 THR A CA 1
ATOM 3559 C C . THR A 1 469 ? -16.962 -5.657 18.734 1.00 66.62 469 THR A C 1
ATOM 3561 O O . THR A 1 469 ? -17.400 -6.798 18.609 1.00 66.62 469 THR A O 1
ATOM 3564 N N . CYS A 1 470 ? -16.029 -5.158 17.925 1.00 73.31 470 CYS A N 1
ATOM 3565 C CA . CYS A 1 470 ? -15.293 -5.895 16.910 1.00 73.31 470 CYS A CA 1
ATOM 3566 C C . CYS A 1 470 ? -13.955 -5.181 16.600 1.00 73.31 470 CYS A C 1
ATOM 3568 O O . CYS A 1 470 ? -13.816 -4.604 15.521 1.00 73.31 470 CYS A O 1
ATOM 3570 N N . PRO A 1 471 ? -12.966 -5.187 17.520 1.00 68.62 471 PRO A N 1
ATOM 3571 C CA . PRO A 1 471 ? -11.712 -4.439 17.345 1.00 68.62 471 PRO A CA 1
ATOM 3572 C C . PRO A 1 471 ? -10.947 -4.822 16.068 1.00 68.62 471 PRO A C 1
ATOM 3574 O O . PRO A 1 471 ? -10.445 -3.954 15.365 1.00 68.62 471 PRO A O 1
ATOM 3577 N N . GLY A 1 472 ? -10.953 -6.104 15.686 1.00 62.62 472 GLY A N 1
ATOM 3578 C CA . GLY A 1 472 ? -10.297 -6.597 14.467 1.00 62.62 472 GLY A CA 1
ATOM 3579 C C . GLY A 1 472 ? -10.965 -6.203 13.139 1.00 62.62 472 GLY A C 1
ATOM 3580 O O . GLY A 1 472 ? -10.582 -6.742 12.101 1.00 62.62 472 GLY A O 1
ATOM 3581 N N . VAL A 1 473 ? -11.976 -5.322 13.130 1.00 75.12 473 VAL A N 1
ATOM 3582 C CA . VAL A 1 473 ? -12.769 -5.031 11.923 1.00 75.12 473 VAL A CA 1
ATOM 3583 C C . VAL A 1 473 ? -11.941 -4.438 10.780 1.00 75.12 473 VAL A C 1
ATOM 3585 O O . VAL A 1 473 ? -12.052 -4.917 9.652 1.00 75.12 473 VAL A O 1
ATOM 3588 N N . ASP A 1 474 ? -11.085 -3.449 11.052 1.00 73.75 474 ASP A N 1
ATOM 3589 C CA . ASP A 1 474 ? -10.245 -2.824 10.023 1.00 73.75 474 ASP A CA 1
ATOM 3590 C C . ASP A 1 474 ? -9.233 -3.827 9.452 1.00 73.75 474 ASP A C 1
ATOM 3592 O O . ASP A 1 474 ? -9.091 -3.920 8.234 1.00 73.75 474 ASP A O 1
ATOM 3596 N N . PHE A 1 475 ? -8.603 -4.639 10.309 1.00 64.31 475 PHE A N 1
ATOM 3597 C CA . PHE A 1 475 ? -7.662 -5.680 9.892 1.00 64.31 475 PHE A CA 1
ATOM 3598 C C . PHE A 1 475 ? -8.319 -6.746 9.001 1.00 64.31 475 PHE A C 1
ATOM 3600 O O . PHE A 1 475 ? -7.796 -7.063 7.933 1.00 64.31 475 PHE A O 1
ATOM 3607 N N . ILE A 1 476 ? -9.477 -7.286 9.403 1.00 67.31 476 ILE A N 1
ATOM 3608 C CA . ILE A 1 476 ? -10.156 -8.361 8.661 1.00 67.31 476 ILE A CA 1
ATOM 3609 C C . ILE A 1 476 ? -10.634 -7.870 7.285 1.00 67.31 476 ILE A C 1
ATOM 3611 O O . ILE A 1 476 ? -10.477 -8.581 6.288 1.00 67.31 476 ILE A O 1
ATOM 3615 N N . VAL A 1 477 ? -11.175 -6.647 7.194 1.00 80.00 477 VAL A N 1
ATOM 3616 C CA . VAL A 1 477 ? -11.560 -6.074 5.893 1.00 80.00 477 VAL A CA 1
ATOM 3617 C C . VAL A 1 477 ? -10.323 -5.810 5.033 1.00 80.00 477 VAL A C 1
ATOM 3619 O O . VAL A 1 477 ? -10.297 -6.246 3.879 1.00 80.00 477 VAL A O 1
ATOM 3622 N N . ASN A 1 478 ? -9.270 -5.205 5.591 1.00 77.50 478 ASN A N 1
ATOM 3623 C CA . ASN A 1 478 ? -8.036 -4.926 4.859 1.00 77.50 478 ASN A CA 1
ATOM 3624 C C . ASN A 1 478 ? -7.394 -6.209 4.307 1.00 77.50 478 ASN A C 1
ATOM 3626 O O . ASN A 1 478 ? -7.079 -6.268 3.119 1.00 77.50 478 ASN A O 1
ATOM 3630 N N . LYS A 1 479 ? -7.296 -7.270 5.120 1.00 69.69 479 LYS A N 1
ATOM 3631 C CA . LYS A 1 479 ? -6.807 -8.600 4.720 1.00 69.69 479 LYS A CA 1
ATOM 3632 C C . LYS A 1 479 ? -7.582 -9.154 3.520 1.00 69.69 479 LYS A C 1
ATOM 3634 O O . LYS A 1 479 ? -6.971 -9.567 2.531 1.00 69.69 479 LYS A O 1
ATOM 3639 N N . ALA A 1 480 ? -8.916 -9.128 3.571 1.00 70.00 480 ALA A N 1
ATOM 3640 C CA . ALA A 1 480 ? -9.761 -9.616 2.481 1.00 70.00 480 ALA A CA 1
ATOM 3641 C C . ALA A 1 480 ? -9.553 -8.813 1.183 1.00 70.00 480 ALA A C 1
ATOM 3643 O O . ALA A 1 480 ? -9.450 -9.396 0.100 1.00 70.00 480 ALA A O 1
ATOM 3644 N N . VAL A 1 481 ? -9.444 -7.484 1.286 1.00 76.56 481 VAL A N 1
ATOM 3645 C CA . VAL A 1 481 ? -9.180 -6.594 0.145 1.00 76.56 481 VAL A CA 1
ATOM 3646 C C . VAL A 1 481 ? -7.781 -6.821 -0.424 1.00 76.56 481 VAL A C 1
ATOM 3648 O O . VAL A 1 481 ? -7.641 -6.940 -1.638 1.00 76.56 481 VAL A O 1
ATOM 3651 N N . LYS A 1 482 ? -6.758 -6.939 0.428 1.00 67.38 482 LYS A N 1
ATOM 3652 C CA . LYS A 1 482 ? -5.356 -7.145 0.043 1.00 67.38 482 LYS A CA 1
ATOM 3653 C C . LYS A 1 482 ? -5.150 -8.478 -0.671 1.00 67.38 482 LYS A C 1
ATOM 3655 O O . LYS A 1 482 ? -4.565 -8.497 -1.752 1.00 67.38 482 LYS A O 1
ATOM 3660 N N . SER A 1 483 ? -5.713 -9.564 -0.136 1.00 65.25 483 SER A N 1
ATOM 3661 C CA . SER A 1 483 ? -5.685 -10.895 -0.764 1.00 65.25 483 SER A CA 1
ATOM 3662 C C . SER A 1 483 ? -6.338 -10.883 -2.157 1.00 65.25 483 SER A C 1
ATOM 3664 O O . SER A 1 483 ? -5.785 -11.412 -3.124 1.00 65.25 483 SER A O 1
ATOM 3666 N N . ALA A 1 484 ? -7.472 -10.190 -2.307 1.00 71.56 484 ALA A N 1
ATOM 3667 C CA . ALA A 1 484 ? -8.149 -10.057 -3.594 1.00 71.56 484 ALA A CA 1
ATOM 3668 C C . ALA A 1 484 ? -7.405 -9.139 -4.586 1.00 71.56 484 ALA A C 1
ATOM 3670 O O . ALA A 1 484 ? -7.267 -9.495 -5.754 1.00 71.56 484 ALA A O 1
ATOM 3671 N N . ALA A 1 485 ? -6.887 -7.992 -4.134 1.00 76.94 485 ALA A N 1
ATOM 3672 C CA . ALA A 1 485 ? -6.143 -7.033 -4.956 1.00 76.94 485 ALA A CA 1
ATOM 3673 C C . ALA A 1 485 ? -4.758 -7.546 -5.394 1.00 76.94 485 ALA A C 1
ATOM 3675 O O . ALA A 1 485 ? -4.234 -7.115 -6.423 1.00 76.94 485 ALA A O 1
ATOM 3676 N N . TYR A 1 486 ? -4.166 -8.479 -4.643 1.00 72.00 486 TYR A N 1
ATOM 3677 C CA . TYR A 1 486 ? -2.979 -9.215 -5.073 1.00 72.00 486 TYR A CA 1
ATOM 3678 C C . TYR A 1 486 ? -3.289 -10.108 -6.284 1.00 72.00 486 TYR A C 1
ATOM 3680 O O . TYR A 1 486 ? -2.565 -10.058 -7.278 1.00 72.00 486 TYR A O 1
ATOM 3688 N N . LYS A 1 487 ? -4.395 -10.869 -6.227 1.00 74.94 487 LYS A N 1
ATOM 3689 C CA . LYS A 1 487 ? -4.811 -11.816 -7.278 1.00 74.94 487 LYS A CA 1
ATOM 3690 C C . LYS A 1 487 ? -5.431 -11.131 -8.512 1.00 74.94 487 LYS A C 1
ATOM 3692 O O . LYS A 1 487 ? -5.269 -11.632 -9.620 1.00 74.94 487 LYS A O 1
ATOM 3697 N N . ASP A 1 488 ? -6.106 -9.990 -8.349 1.00 84.25 488 ASP A N 1
ATOM 3698 C CA . ASP A 1 488 ? -6.712 -9.210 -9.440 1.00 84.25 488 ASP A CA 1
ATOM 3699 C C . ASP A 1 488 ? -6.556 -7.696 -9.198 1.00 84.25 488 ASP A C 1
ATOM 3701 O O . ASP A 1 488 ? -7.231 -7.092 -8.362 1.00 84.25 488 ASP A O 1
ATOM 3705 N N . LYS A 1 489 ? -5.694 -7.053 -9.997 1.00 86.81 489 LYS A N 1
ATOM 3706 C CA . LYS A 1 489 ? -5.396 -5.610 -9.918 1.00 86.81 489 LYS A CA 1
ATOM 3707 C C . LYS A 1 489 ? -6.584 -4.702 -10.274 1.00 86.81 489 LYS A C 1
ATOM 3709 O O . LYS A 1 489 ? -6.505 -3.497 -10.057 1.00 86.81 489 LYS A O 1
ATOM 3714 N N . THR A 1 490 ? -7.692 -5.238 -10.793 1.00 89.94 490 THR A N 1
ATOM 3715 C CA . THR A 1 490 ? -8.931 -4.474 -11.027 1.00 89.94 490 THR A CA 1
ATOM 3716 C C . THR A 1 490 ? -9.828 -4.385 -9.787 1.00 89.94 490 THR A C 1
ATOM 3718 O O . THR A 1 490 ? -10.741 -3.553 -9.753 1.00 89.94 490 THR A O 1
ATOM 3721 N N . VAL A 1 491 ? -9.577 -5.207 -8.758 1.00 94.88 491 VAL A N 1
ATOM 3722 C CA . VAL A 1 491 ? -10.389 -5.259 -7.533 1.00 94.88 491 VAL A CA 1
ATOM 3723 C C . VAL A 1 491 ? -10.490 -3.903 -6.823 1.00 94.88 491 VAL A C 1
ATOM 3725 O O . VAL A 1 491 ? -11.625 -3.524 -6.515 1.00 94.88 491 VAL A O 1
ATOM 3728 N N . PRO A 1 492 ? -9.398 -3.133 -6.610 1.00 96.62 492 PRO A N 1
ATOM 3729 C CA . PRO A 1 492 ? -9.470 -1.836 -5.937 1.00 96.62 492 PRO A CA 1
ATOM 3730 C C . PRO A 1 492 ? -10.436 -0.848 -6.606 1.00 96.62 492 PRO A C 1
ATOM 3732 O O . PRO A 1 492 ? -11.285 -0.255 -5.939 1.00 96.62 492 PRO A O 1
ATOM 3735 N N . ALA A 1 493 ? -10.377 -0.735 -7.937 1.00 97.44 493 ALA A N 1
ATOM 3736 C CA . ALA A 1 493 ? -11.286 0.115 -8.705 1.00 97.44 493 ALA A CA 1
ATOM 3737 C C . ALA A 1 493 ? -12.753 -0.335 -8.562 1.00 97.44 493 ALA A C 1
ATOM 3739 O O . ALA A 1 493 ? -13.650 0.496 -8.408 1.00 97.44 493 ALA A O 1
ATOM 3740 N N . GLY A 1 494 ? -12.998 -1.652 -8.570 1.00 97.88 494 GLY A N 1
ATOM 3741 C CA . GLY A 1 494 ? -14.329 -2.232 -8.369 1.00 97.88 494 GLY A CA 1
ATOM 3742 C C . GLY A 1 494 ? -14.922 -1.917 -6.992 1.00 97.88 494 GLY A C 1
ATOM 3743 O O . GLY A 1 494 ? -16.085 -1.526 -6.905 1.00 97.88 494 GLY A O 1
ATOM 3744 N N . LEU A 1 495 ? -14.123 -2.023 -5.926 1.00 98.69 495 LEU A N 1
ATOM 3745 C CA . LEU A 1 495 ? -14.552 -1.752 -4.546 1.00 98.69 495 LEU A CA 1
ATOM 3746 C C . LEU A 1 495 ? -14.815 -0.263 -4.296 1.00 98.69 495 LEU A C 1
ATOM 3748 O O . LEU A 1 495 ? -15.857 0.093 -3.745 1.00 98.69 495 LEU A O 1
ATOM 3752 N N . LEU A 1 496 ? -13.924 0.614 -4.766 1.00 98.62 496 LEU A N 1
ATOM 3753 C CA . LEU A 1 496 ? -14.118 2.061 -4.670 1.00 98.62 496 LEU A CA 1
ATOM 3754 C C . LEU A 1 496 ? -15.397 2.503 -5.401 1.00 98.62 496 LEU A C 1
ATOM 3756 O O . LEU A 1 496 ? -16.197 3.278 -4.871 1.00 98.62 496 LEU A O 1
ATOM 3760 N N . ARG A 1 497 ? -15.632 1.950 -6.598 1.00 98.50 497 ARG A N 1
ATOM 3761 C CA . ARG A 1 497 ? -16.861 2.177 -7.364 1.00 98.50 497 ARG A CA 1
ATOM 3762 C C . ARG A 1 497 ? -18.098 1.614 -6.658 1.00 98.50 497 ARG A C 1
ATOM 3764 O O . ARG A 1 497 ? -19.148 2.246 -6.708 1.00 98.50 497 ARG A O 1
ATOM 3771 N N . MET A 1 498 ? -17.997 0.462 -5.996 1.00 98.56 498 MET A N 1
ATOM 3772 C CA . MET A 1 498 ? -19.115 -0.156 -5.272 1.00 98.56 498 MET A CA 1
ATOM 3773 C C . MET A 1 498 ? -19.636 0.746 -4.155 1.00 98.56 498 MET A C 1
ATOM 3775 O O . MET A 1 498 ? -20.844 0.942 -4.057 1.00 98.56 498 MET A O 1
ATOM 3779 N N . HIS A 1 499 ? -18.733 1.355 -3.384 1.00 98.62 499 HIS A N 1
ATOM 3780 C CA . HIS A 1 499 ? -19.095 2.300 -2.325 1.00 98.62 499 HIS A CA 1
ATOM 3781 C C . HIS A 1 499 ? -19.765 3.568 -2.869 1.00 98.62 499 HIS A C 1
ATOM 3783 O O . HIS A 1 499 ? -20.802 3.991 -2.364 1.00 98.62 499 HIS A O 1
ATOM 3789 N N . PHE A 1 500 ? -19.246 4.133 -3.966 1.00 98.56 500 PHE A N 1
ATOM 3790 C CA . PHE A 1 500 ? -19.904 5.246 -4.665 1.00 98.56 500 PHE A CA 1
ATOM 3791 C C . PHE A 1 500 ? -21.325 4.880 -5.131 1.00 98.56 500 PHE A C 1
ATOM 3793 O O . PHE A 1 500 ? -22.259 5.655 -4.933 1.00 98.56 500 PHE A O 1
ATOM 3800 N N . HIS A 1 501 ? -21.494 3.695 -5.727 1.00 98.44 501 HIS A N 1
ATOM 3801 C CA . HIS A 1 501 ? -22.781 3.223 -6.242 1.00 98.44 501 HIS A CA 1
ATOM 3802 C C . HIS A 1 501 ? -23.827 3.014 -5.140 1.00 98.44 501 HIS A C 1
ATOM 3804 O O . HIS A 1 501 ? -24.984 3.380 -5.338 1.00 98.44 501 HIS A O 1
ATOM 3810 N N . ASP A 1 502 ? -23.413 2.474 -3.995 1.00 98.38 502 ASP A N 1
ATOM 3811 C CA . ASP A 1 502 ? -24.257 2.280 -2.816 1.00 98.38 502 ASP A CA 1
ATOM 3812 C C . ASP A 1 502 ? -24.771 3.625 -2.274 1.00 98.38 502 ASP A C 1
ATOM 3814 O O . ASP A 1 502 ? -25.964 3.939 -2.335 1.00 98.38 502 ASP A O 1
ATOM 3818 N N . CYS A 1 503 ? -23.834 4.500 -1.888 1.00 97.88 503 CYS A N 1
ATOM 3819 C CA . CYS A 1 503 ? -24.121 5.814 -1.316 1.00 97.88 503 CYS A CA 1
ATOM 3820 C C . CYS A 1 503 ? -25.003 6.710 -2.206 1.00 97.88 503 CYS A C 1
ATOM 3822 O O . CYS A 1 503 ? -25.680 7.608 -1.700 1.00 97.88 503 CYS A O 1
ATOM 3824 N N . PHE A 1 504 ? -25.013 6.495 -3.528 1.00 97.19 504 PHE A N 1
ATOM 3825 C CA . PHE A 1 504 ? -25.760 7.327 -4.471 1.00 97.19 504 PHE A CA 1
ATOM 3826 C C . PHE A 1 504 ? -27.215 6.900 -4.727 1.00 97.19 504 PHE A C 1
ATOM 3828 O O . PHE A 1 504 ? -27.930 7.678 -5.366 1.00 97.19 504 PHE A O 1
ATOM 3835 N N . ILE A 1 505 ? -27.699 5.749 -4.245 1.00 95.12 505 ILE A N 1
ATOM 3836 C CA . ILE A 1 505 ? -29.085 5.305 -4.515 1.00 95.12 505 ILE A CA 1
ATOM 3837 C C . ILE A 1 505 ? -30.010 5.519 -3.310 1.00 95.12 505 ILE A C 1
ATOM 3839 O O . ILE A 1 505 ? -31.038 6.189 -3.456 1.00 95.12 505 ILE A O 1
ATOM 3843 N N . ARG A 1 506 ? -29.652 4.986 -2.135 1.00 93.94 506 ARG A N 1
ATOM 3844 C CA . ARG A 1 506 ? -30.448 5.063 -0.888 1.00 93.94 506 ARG A CA 1
ATOM 3845 C C . ARG A 1 506 ? -29.666 5.581 0.326 1.00 93.94 506 ARG A C 1
ATOM 3847 O O . ARG A 1 506 ? -30.193 5.584 1.435 1.00 93.94 506 ARG A O 1
ATOM 3854 N N . GLY A 1 507 ? -28.455 6.081 0.092 1.00 95.56 507 GLY A N 1
ATOM 3855 C CA . GLY A 1 507 ? -27.440 6.263 1.126 1.00 95.56 507 GLY A CA 1
ATOM 3856 C C . GLY A 1 507 ? -26.567 5.018 1.245 1.00 95.56 507 GLY A C 1
ATOM 3857 O O . GLY A 1 507 ? -26.823 4.012 0.593 1.00 95.56 507 GLY A O 1
ATOM 3858 N N . CYS A 1 508 ? -25.503 5.109 2.034 1.00 97.38 508 CYS A N 1
ATOM 3859 C CA . CYS A 1 508 ? -24.533 4.036 2.210 1.00 97.38 508 CYS A CA 1
ATOM 3860 C C . CYS A 1 508 ? -25.127 2.970 3.152 1.00 97.38 508 CYS A C 1
ATOM 3862 O O . CYS A 1 508 ? -24.874 2.989 4.359 1.00 97.38 508 CYS A O 1
ATOM 3864 N N . ASP A 1 509 ? -25.992 2.104 2.622 1.00 97.88 509 ASP A N 1
ATOM 3865 C CA . ASP A 1 509 ? -26.725 1.072 3.364 1.00 97.88 509 ASP A CA 1
ATOM 3866 C C . ASP A 1 509 ? -26.485 -0.355 2.832 1.00 97.88 509 ASP A C 1
ATOM 3868 O O . ASP A 1 509 ? -27.154 -1.310 3.228 1.00 97.88 509 ASP A O 1
ATOM 3872 N N . ALA A 1 510 ? -25.506 -0.537 1.949 1.00 98.38 510 ALA A N 1
ATOM 3873 C CA . ALA A 1 510 ? -25.199 -1.791 1.274 1.00 98.38 510 ALA A CA 1
ATOM 3874 C C . ALA A 1 510 ? -26.413 -2.430 0.556 1.00 98.38 510 ALA A C 1
ATOM 3876 O O . ALA A 1 510 ? -26.466 -3.659 0.384 1.00 98.38 510 ALA A O 1
ATOM 3877 N N . SER A 1 511 ? -27.386 -1.624 0.113 1.00 97.94 511 SER A N 1
ATOM 3878 C CA . SER A 1 511 ? -28.468 -2.042 -0.792 1.00 97.94 511 SER A CA 1
ATOM 3879 C C . SER A 1 511 ? -27.921 -2.561 -2.124 1.00 97.94 511 SER A C 1
ATOM 3881 O O . SER A 1 511 ? -28.475 -3.521 -2.674 1.00 97.94 511 SER A O 1
ATOM 3883 N N . VAL A 1 512 ? -26.758 -2.069 -2.570 1.00 98.19 512 VAL A N 1
ATOM 3884 C CA . VAL A 1 512 ? -26.054 -2.584 -3.758 1.00 98.19 512 VAL A CA 1
ATOM 3885 C C . VAL A 1 512 ? -25.633 -4.059 -3.617 1.00 98.19 512 VAL A C 1
ATOM 3887 O O . VAL A 1 512 ? -25.415 -4.750 -4.614 1.00 98.19 512 VAL A O 1
ATOM 3890 N N . LEU A 1 513 ? -25.532 -4.583 -2.387 1.00 98.44 513 LEU A N 1
ATOM 3891 C CA . LEU A 1 513 ? -25.103 -5.961 -2.122 1.00 98.44 513 LEU A CA 1
ATOM 3892 C C . LEU A 1 513 ? -26.237 -6.992 -2.158 1.00 98.44 513 LEU A C 1
ATOM 3894 O O . LEU A 1 513 ? -25.945 -8.187 -2.244 1.00 98.44 513 LEU A O 1
ATOM 3898 N N . LEU A 1 514 ? -27.507 -6.578 -2.133 1.00 98.44 514 LEU A N 1
ATOM 3899 C CA . LEU A 1 514 ? -28.633 -7.515 -2.178 1.00 98.44 514 LEU A CA 1
ATOM 3900 C C . LEU A 1 514 ? -28.724 -8.236 -3.532 1.00 98.44 514 LEU A C 1
ATOM 3902 O O . LEU A 1 514 ? -28.452 -7.672 -4.592 1.00 98.44 514 LEU A O 1
ATOM 3906 N N . ASN A 1 515 ? -29.131 -9.504 -3.493 1.00 97.88 515 ASN A N 1
ATOM 3907 C CA . ASN A 1 515 ? -29.452 -10.283 -4.685 1.00 97.88 515 ASN A 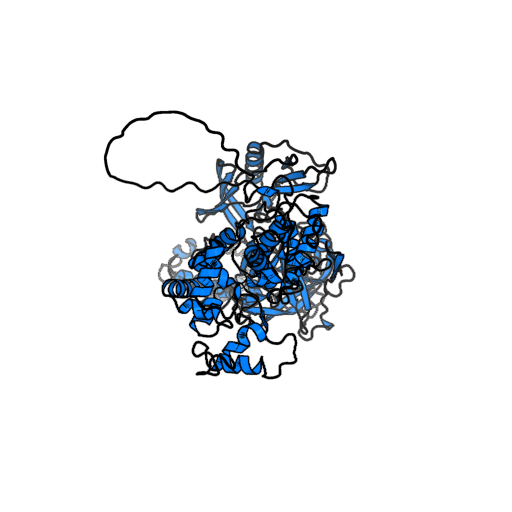CA 1
ATOM 3908 C C . ASN A 1 515 ? -30.938 -10.134 -5.064 1.00 97.88 515 ASN A C 1
ATOM 3910 O O . ASN A 1 515 ? -31.791 -9.867 -4.219 1.00 97.88 515 ASN A O 1
ATOM 3914 N N . SER A 1 516 ? -31.257 -10.346 -6.343 1.00 97.50 516 SER A N 1
ATOM 3915 C CA . SER A 1 516 ? -32.640 -10.388 -6.840 1.00 97.50 516 SER A CA 1
ATOM 3916 C C . SER A 1 516 ? -33.422 -11.559 -6.229 1.00 97.50 516 SER A C 1
ATOM 3918 O O . SER A 1 516 ? -32.918 -12.681 -6.176 1.00 97.50 516 SER A O 1
ATOM 3920 N N . VAL A 1 517 ? -34.668 -11.313 -5.808 1.00 94.38 517 VAL A N 1
ATOM 3921 C CA . VAL A 1 517 ? -35.546 -12.308 -5.163 1.00 94.38 517 VAL A CA 1
ATOM 3922 C C . VAL A 1 517 ? -36.942 -12.243 -5.779 1.00 94.38 517 VAL A C 1
ATOM 3924 O O . VAL A 1 517 ? -37.577 -11.187 -5.808 1.00 94.38 517 VAL A O 1
ATOM 3927 N N . GLY A 1 518 ? -37.435 -13.387 -6.264 1.00 92.56 518 GLY A N 1
ATOM 3928 C CA . GLY A 1 518 ? -38.728 -13.482 -6.945 1.00 92.56 518 GLY A CA 1
ATOM 3929 C C . GLY A 1 518 ? -38.816 -12.519 -8.133 1.00 92.56 518 GLY A C 1
ATOM 3930 O O . GLY A 1 518 ? -37.936 -12.496 -8.991 1.00 92.56 518 GLY A O 1
ATOM 3931 N N . ASN A 1 519 ? -39.864 -11.693 -8.155 1.00 92.44 519 ASN A N 1
ATOM 3932 C CA . ASN A 1 519 ? -40.073 -10.684 -9.198 1.00 92.44 519 ASN A CA 1
ATOM 3933 C C . ASN A 1 519 ? -39.293 -9.373 -8.959 1.00 92.44 519 ASN A C 1
ATOM 3935 O O . ASN A 1 519 ? -39.322 -8.494 -9.820 1.00 92.44 519 ASN A O 1
ATOM 3939 N N . ASN A 1 520 ? -38.605 -9.208 -7.820 1.00 95.31 520 ASN A N 1
ATOM 3940 C CA . ASN A 1 520 ? -37.805 -8.012 -7.556 1.00 95.31 520 ASN A CA 1
ATOM 3941 C C . ASN A 1 520 ? -36.389 -8.165 -8.121 1.00 95.31 520 ASN A C 1
ATOM 3943 O O . ASN A 1 520 ? -35.599 -8.987 -7.649 1.00 95.31 520 ASN A O 1
ATOM 3947 N N . LYS A 1 521 ? -36.056 -7.319 -9.098 1.00 97.56 521 LYS A N 1
ATOM 3948 C CA . LYS A 1 521 ? -34.692 -7.148 -9.596 1.00 97.56 521 LYS A CA 1
ATOM 3949 C C . LYS A 1 521 ? -33.929 -6.182 -8.697 1.00 97.56 521 LYS A C 1
ATOM 3951 O O . LYS A 1 521 ? -34.308 -5.018 -8.613 1.00 97.56 521 LYS A O 1
ATOM 3956 N N . ALA A 1 522 ? -32.878 -6.667 -8.040 1.00 97.75 522 ALA A N 1
ATOM 3957 C CA . ALA A 1 522 ? -31.996 -5.877 -7.186 1.00 97.75 522 ALA A CA 1
ATOM 3958 C C . ALA A 1 522 ? -31.072 -4.966 -8.009 1.00 97.75 522 ALA A C 1
ATOM 3960 O O . ALA A 1 522 ? -30.941 -5.120 -9.222 1.00 97.75 522 ALA A O 1
ATOM 3961 N N . GLU A 1 523 ? -30.405 -4.023 -7.350 1.00 98.12 523 GLU A N 1
ATOM 3962 C CA . GLU A 1 523 ? -29.520 -3.049 -7.993 1.00 98.12 523 GLU A CA 1
ATOM 3963 C C . GLU A 1 523 ? -28.384 -3.678 -8.789 1.00 98.12 523 GLU A C 1
ATOM 3965 O O . GLU A 1 523 ? -28.034 -3.122 -9.824 1.00 98.12 523 GLU A O 1
ATOM 3970 N N . LYS A 1 524 ? -27.845 -4.837 -8.385 1.00 95.00 524 LYS A N 1
ATOM 3971 C CA . LYS A 1 524 ? -26.825 -5.569 -9.164 1.00 95.00 524 LYS A CA 1
ATOM 3972 C C . LYS A 1 524 ? -27.266 -5.884 -10.596 1.00 95.00 524 LYS A C 1
ATOM 3974 O O . LYS A 1 524 ? -26.450 -5.836 -11.509 1.00 95.00 524 LYS A O 1
ATOM 3979 N N . ASP A 1 525 ? -28.558 -6.156 -10.791 1.00 95.62 525 ASP A N 1
ATOM 3980 C CA . ASP A 1 525 ? -29.153 -6.448 -12.100 1.00 95.62 525 ASP A CA 1
ATOM 3981 C C . ASP A 1 525 ? -29.517 -5.159 -12.878 1.00 95.62 525 ASP A C 1
ATOM 3983 O O . ASP A 1 525 ? -30.037 -5.230 -13.994 1.00 95.62 525 ASP A O 1
ATOM 3987 N N . GLY A 1 526 ? -29.286 -3.971 -12.304 1.00 95.50 526 GLY A N 1
ATOM 3988 C CA . GLY A 1 526 ? -29.515 -2.679 -12.954 1.00 95.50 526 GLY A CA 1
ATOM 3989 C C . GLY A 1 526 ? -28.411 -2.327 -13.964 1.00 95.50 526 GLY A C 1
ATOM 3990 O O . GLY A 1 526 ? -27.243 -2.621 -13.708 1.00 95.50 526 GLY A O 1
ATOM 3991 N N . PRO A 1 527 ? -28.719 -1.661 -15.099 1.00 91.75 527 PRO A N 1
ATOM 3992 C CA . PRO A 1 527 ? -27.761 -1.478 -16.196 1.00 91.75 527 PRO A CA 1
ATOM 3993 C C . PRO A 1 527 ? -26.391 -0.873 -15.822 1.00 91.75 527 PRO A C 1
ATOM 3995 O O . PRO A 1 527 ? -25.390 -1.375 -16.335 1.00 91.75 527 PRO A O 1
ATOM 3998 N N . PRO A 1 528 ? -26.279 0.137 -14.927 1.00 90.88 528 PRO A N 1
ATOM 3999 C CA . PRO A 1 528 ? -24.978 0.670 -14.504 1.00 90.88 528 PRO A CA 1
ATOM 4000 C C . PRO A 1 528 ? -24.137 -0.312 -13.675 1.00 90.88 528 PRO A C 1
ATOM 4002 O O . PRO A 1 528 ? -22.918 -0.154 -13.604 1.00 90.88 528 PRO A O 1
ATOM 4005 N N . ASN A 1 529 ? -24.772 -1.309 -13.053 1.00 94.88 529 ASN A N 1
ATOM 4006 C CA . ASN A 1 529 ? -24.163 -2.233 -12.094 1.00 94.88 529 ASN A CA 1
ATOM 4007 C C . ASN A 1 529 ? -23.795 -3.589 -12.711 1.00 94.88 529 ASN A C 1
ATOM 4009 O O . ASN A 1 529 ? -23.055 -4.345 -12.093 1.00 94.88 529 ASN A O 1
ATOM 4013 N N . LEU A 1 530 ? -24.210 -3.871 -13.952 1.00 91.56 530 LEU A N 1
ATOM 4014 C CA . LEU A 1 530 ? -23.804 -5.081 -14.685 1.00 91.56 530 LEU A CA 1
ATOM 4015 C C . LEU A 1 530 ? -22.280 -5.178 -14.910 1.00 91.56 530 LEU A C 1
ATOM 4017 O O . LEU A 1 530 ? -21.769 -6.259 -15.186 1.00 91.56 530 LEU A O 1
ATOM 4021 N N . SER A 1 531 ? -21.566 -4.052 -14.812 1.00 89.94 531 SER A N 1
ATOM 4022 C CA . SER A 1 531 ? -20.099 -3.953 -14.852 1.00 89.94 531 SER A CA 1
ATOM 4023 C C . SER A 1 531 ? -19.458 -3.751 -13.473 1.00 89.94 531 SER A C 1
ATOM 4025 O O . SER A 1 531 ? -18.282 -3.408 -13.391 1.00 89.94 531 SER A O 1
ATOM 4027 N N . LEU A 1 532 ? -20.225 -3.874 -12.387 1.00 94.31 532 LEU A N 1
ATOM 4028 C CA . LEU A 1 532 ? -19.714 -3.801 -11.022 1.00 94.31 532 LEU A CA 1
ATOM 4029 C C . LEU A 1 532 ? -19.322 -5.210 -10.558 1.00 94.31 532 LEU A C 1
ATOM 4031 O O . LEU A 1 532 ? -20.085 -6.161 -10.729 1.00 94.31 532 LEU A O 1
ATOM 4035 N N . HIS A 1 533 ? -18.126 -5.353 -9.993 1.00 93.56 533 HIS A N 1
ATOM 4036 C CA . HIS A 1 533 ? -17.544 -6.640 -9.605 1.00 93.56 533 HIS A CA 1
ATOM 4037 C C . HIS A 1 533 ? -16.997 -6.605 -8.170 1.00 93.56 533 HIS A C 1
ATOM 4039 O O . HIS A 1 533 ? -17.395 -5.761 -7.376 1.00 93.56 533 HIS A O 1
ATOM 4045 N N . SER A 1 534 ? -16.150 -7.568 -7.794 1.00 95.75 534 SER A N 1
ATOM 4046 C CA . SER A 1 534 ? -15.516 -7.664 -6.462 1.00 95.75 534 SER A CA 1
ATOM 4047 C C . SER A 1 534 ? -16.446 -7.890 -5.257 1.00 95.75 534 SER A C 1
ATOM 4049 O O . SER A 1 534 ? -15.975 -7.892 -4.124 1.00 95.75 534 SER A O 1
ATOM 4051 N N . PHE A 1 535 ? -17.742 -8.176 -5.456 1.00 97.62 535 PHE A N 1
ATOM 4052 C CA . PHE A 1 535 ? -18.684 -8.482 -4.357 1.00 97.62 535 PHE A CA 1
ATOM 4053 C C . PHE A 1 535 ? -18.196 -9.600 -3.419 1.00 97.62 535 PHE A C 1
ATOM 4055 O O . PHE A 1 535 ? -18.437 -9.542 -2.216 1.00 97.62 535 PHE A O 1
ATOM 4062 N N . PHE A 1 536 ? -17.462 -10.581 -3.956 1.00 95.38 536 PHE A N 1
ATOM 4063 C CA . PHE A 1 536 ? -16.909 -11.696 -3.184 1.00 95.38 536 PHE A CA 1
ATOM 4064 C C . PHE A 1 536 ? -15.941 -11.248 -2.077 1.00 95.38 536 PHE A C 1
ATOM 4066 O O . PHE A 1 536 ? -15.820 -11.943 -1.076 1.00 95.38 536 PHE A O 1
ATOM 4073 N N . VAL A 1 537 ? -15.279 -10.095 -2.224 1.00 94.88 537 VAL A N 1
ATOM 4074 C CA . VAL A 1 537 ? -14.381 -9.538 -1.201 1.00 94.88 537 VAL A CA 1
ATOM 4075 C C . VAL A 1 537 ? -15.180 -9.144 0.038 1.00 94.88 537 VAL A C 1
ATOM 4077 O O . VAL A 1 537 ? -14.816 -9.507 1.153 1.00 94.88 537 VAL A O 1
ATOM 4080 N N . ILE A 1 538 ? -16.317 -8.476 -0.174 1.00 98.44 538 ILE A N 1
ATOM 4081 C CA . ILE A 1 538 ? -17.247 -8.076 0.885 1.00 98.44 538 ILE A CA 1
ATOM 4082 C C . ILE A 1 538 ? -17.874 -9.311 1.543 1.00 98.44 538 ILE A C 1
ATOM 4084 O O . ILE A 1 538 ? -17.973 -9.371 2.765 1.00 98.44 538 ILE A O 1
ATOM 4088 N N . ASP A 1 539 ? -18.245 -10.324 0.752 1.00 91.69 539 ASP A N 1
ATOM 4089 C CA . ASP A 1 539 ? -18.770 -11.592 1.273 1.00 91.69 539 ASP A CA 1
ATOM 4090 C C . ASP A 1 539 ? -17.726 -12.360 2.113 1.00 91.69 539 ASP A C 1
ATOM 4092 O O . ASP A 1 539 ? -18.068 -12.914 3.159 1.00 91.69 539 ASP A O 1
ATOM 4096 N N . ASN A 1 540 ? -16.458 -12.380 1.684 1.00 84.19 540 ASN A N 1
ATOM 4097 C CA . ASN A 1 540 ? -15.358 -13.029 2.402 1.00 84.19 540 ASN A CA 1
ATOM 4098 C C . ASN A 1 540 ? -15.052 -12.308 3.721 1.00 84.19 540 ASN A C 1
ATOM 4100 O O . ASN A 1 540 ? -15.049 -12.950 4.771 1.00 84.19 540 ASN A O 1
ATOM 4104 N N . ALA A 1 541 ? -14.888 -10.980 3.680 1.00 83.19 541 ALA A N 1
ATOM 4105 C CA . ALA A 1 541 ? -14.713 -10.158 4.875 1.00 83.19 541 ALA A CA 1
ATOM 4106 C C . ALA A 1 541 ? -15.885 -10.349 5.847 1.00 83.19 541 ALA A C 1
ATOM 4108 O O . ALA A 1 541 ? -15.678 -10.596 7.032 1.00 83.19 541 ALA A O 1
ATOM 4109 N N . LYS A 1 542 ? -17.130 -10.331 5.347 1.00 97.62 542 LYS A N 1
ATOM 4110 C CA . LYS A 1 542 ? -18.317 -10.564 6.175 1.00 97.62 542 LYS A CA 1
ATOM 4111 C C . LYS A 1 542 ? -18.326 -11.950 6.815 1.00 97.62 542 LYS A C 1
ATOM 4113 O O . LYS A 1 542 ? -18.709 -12.066 7.972 1.00 97.62 542 LYS A O 1
ATOM 4118 N N . LYS A 1 543 ? -17.918 -12.995 6.091 1.00 85.31 543 LYS A N 1
ATOM 4119 C CA . LYS A 1 543 ? -17.846 -14.363 6.623 1.00 85.31 543 LYS A CA 1
ATOM 4120 C C . LYS A 1 543 ? -16.836 -14.472 7.772 1.00 85.31 543 LYS A C 1
ATOM 4122 O O . LYS A 1 543 ? -17.139 -15.117 8.771 1.00 85.31 543 LYS A O 1
ATOM 4127 N N . GLU A 1 544 ? -15.665 -13.854 7.634 1.00 77.44 544 GLU A N 1
ATOM 4128 C CA . GLU A 1 544 ? -14.633 -13.832 8.680 1.00 77.44 544 GLU A CA 1
ATOM 4129 C C . GLU A 1 544 ? -15.097 -12.991 9.886 1.00 77.44 544 GLU A C 1
ATOM 4131 O O . GLU A 1 544 ? -15.042 -13.460 11.022 1.00 77.44 544 GLU A O 1
ATOM 4136 N N . LEU A 1 545 ? -15.708 -11.824 9.643 1.00 81.31 545 LEU A N 1
ATOM 4137 C CA . LEU A 1 545 ? -16.306 -10.976 10.682 1.00 81.31 545 LEU A CA 1
ATOM 4138 C C . LEU A 1 545 ? -17.466 -11.645 11.429 1.00 81.31 545 LEU A C 1
ATOM 4140 O O . LEU A 1 545 ? -17.528 -11.536 12.644 1.00 81.31 545 LEU A O 1
ATOM 4144 N N . GLU A 1 546 ? -18.361 -12.378 10.764 1.00 87.12 546 GLU A N 1
ATOM 4145 C CA . GLU A 1 546 ? -19.428 -13.124 11.454 1.00 87.12 546 GLU A CA 1
ATOM 4146 C C . GLU A 1 546 ? -18.900 -14.315 12.267 1.00 87.12 546 GLU A C 1
ATOM 4148 O O . GLU A 1 546 ? -19.597 -14.783 13.163 1.00 87.12 546 GLU A O 1
ATOM 4153 N N . SER A 1 547 ? -17.686 -14.800 11.983 1.00 73.94 547 SER A N 1
ATOM 4154 C CA . SER A 1 547 ? -17.011 -15.803 12.815 1.00 73.94 547 SER A CA 1
ATOM 4155 C C . SER A 1 547 ? -16.277 -15.183 14.008 1.00 73.94 547 SER A C 1
ATOM 4157 O O . SER A 1 547 ? -16.105 -15.861 15.018 1.00 73.94 547 SER A O 1
ATOM 4159 N N . TYR A 1 548 ? -15.826 -13.932 13.886 1.00 68.00 548 TYR A N 1
ATOM 4160 C CA . TYR A 1 548 ? -15.042 -13.220 14.899 1.00 68.00 548 TYR A CA 1
ATOM 4161 C C . TYR A 1 548 ? -15.919 -12.399 15.863 1.00 68.00 548 TYR A C 1
ATOM 4163 O O . TYR A 1 548 ? -15.762 -12.475 17.078 1.00 68.00 548 TYR A O 1
ATOM 4171 N N . CYS A 1 549 ? -16.879 -11.645 15.327 1.00 79.06 549 CYS A N 1
ATOM 4172 C CA . CYS A 1 549 ? -17.789 -10.754 16.047 1.00 79.06 549 CYS A CA 1
ATOM 4173 C C . CYS A 1 549 ? -19.240 -10.897 15.511 1.00 79.06 549 CYS A C 1
ATOM 4175 O O . CYS A 1 549 ? -19.750 -10.022 14.799 1.00 79.06 549 CYS A O 1
ATOM 4177 N N . PRO A 1 550 ? -19.930 -12.018 15.821 1.00 90.81 550 PRO A N 1
ATOM 4178 C CA . PRO A 1 550 ? -21.194 -12.394 15.182 1.00 90.81 550 PRO A CA 1
ATOM 4179 C C . PRO A 1 550 ? -22.293 -11.329 15.311 1.00 90.81 550 PRO A C 1
ATOM 4181 O O . PRO A 1 550 ? -22.652 -10.920 16.415 1.00 90.81 550 PRO A O 1
ATOM 4184 N N . GLY A 1 551 ? -22.881 -10.907 14.188 1.00 91.31 551 GLY A N 1
ATOM 4185 C CA . GLY A 1 551 ? -23.978 -9.937 14.154 1.00 91.31 551 GLY A CA 1
ATOM 4186 C C . GLY A 1 551 ? -23.614 -8.498 14.542 1.00 91.31 551 GLY A C 1
ATOM 4187 O O . GLY A 1 551 ? -24.528 -7.707 14.777 1.00 91.31 551 GLY A O 1
ATOM 4188 N N . VAL A 1 552 ? -22.324 -8.141 14.615 1.00 95.94 552 VAL A N 1
ATOM 4189 C CA . VAL A 1 552 ? -21.865 -6.799 15.032 1.00 95.94 552 VAL A CA 1
ATOM 4190 C C . VAL A 1 552 ? -21.670 -5.846 13.846 1.00 95.94 552 VAL A C 1
ATOM 4192 O O . VAL A 1 552 ? -22.181 -4.721 13.852 1.00 95.94 552 VAL A O 1
ATOM 4195 N N . VAL A 1 553 ? -20.926 -6.269 12.820 1.00 96.81 553 VAL A N 1
ATOM 4196 C CA . VAL A 1 553 ? -20.468 -5.371 11.744 1.00 96.81 553 VAL A CA 1
ATOM 4197 C C . VAL A 1 553 ? -21.456 -5.334 10.576 1.00 96.81 553 VAL A C 1
ATOM 4199 O O . VAL A 1 553 ? -21.806 -6.378 10.023 1.00 96.81 553 VAL A O 1
ATOM 4202 N N . SER A 1 554 ? -21.908 -4.139 10.179 1.00 98.50 554 SER A N 1
ATOM 4203 C CA . SER A 1 554 ? -22.819 -3.957 9.038 1.00 98.50 554 SER A CA 1
ATOM 4204 C C . SER A 1 554 ? -22.107 -4.208 7.706 1.00 98.50 554 SER A C 1
ATOM 4206 O O . SER A 1 554 ? -20.910 -3.947 7.575 1.00 98.50 554 SER A O 1
ATOM 4208 N N . CYS A 1 555 ? -22.823 -4.676 6.680 1.00 98.75 555 CYS A N 1
ATOM 4209 C CA . CYS A 1 555 ? -22.208 -4.793 5.355 1.00 98.75 555 CYS A CA 1
ATOM 4210 C C . CYS A 1 555 ? -21.894 -3.419 4.742 1.00 98.75 555 CYS A C 1
ATOM 4212 O O . CYS A 1 555 ? -20.920 -3.290 4.003 1.00 98.75 555 CYS A O 1
ATOM 4214 N N . ALA A 1 556 ? -22.675 -2.393 5.088 1.00 98.56 556 ALA A N 1
ATOM 4215 C CA . ALA A 1 556 ? -22.426 -1.003 4.710 1.00 98.56 556 ALA A CA 1
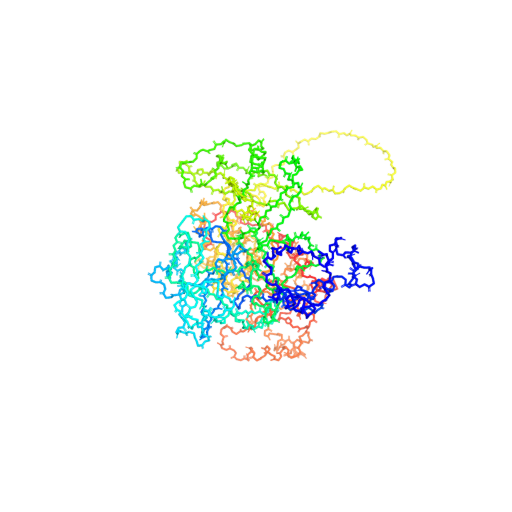ATOM 4216 C C . ALA A 1 556 ? -21.064 -0.481 5.209 1.00 98.56 556 ALA A C 1
ATOM 4218 O O . ALA A 1 556 ? -20.339 0.174 4.461 1.00 98.56 556 ALA A O 1
ATOM 4219 N N . ASP A 1 557 ? -20.669 -0.810 6.443 1.00 98.50 557 ASP A N 1
ATOM 4220 C CA . ASP A 1 557 ? -19.352 -0.430 6.963 1.00 98.50 557 ASP A CA 1
ATOM 4221 C C . ASP A 1 557 ? -18.213 -1.241 6.330 1.00 98.50 557 ASP A C 1
ATOM 4223 O O . ASP A 1 557 ? -17.152 -0.676 6.075 1.00 98.50 557 ASP A O 1
ATOM 4227 N N . ILE A 1 558 ? -18.432 -2.518 5.984 1.00 98.75 558 ILE A N 1
ATOM 4228 C CA . ILE A 1 558 ? -17.441 -3.318 5.237 1.00 98.75 558 ILE A CA 1
ATOM 4229 C C . ILE A 1 558 ? -17.172 -2.701 3.858 1.00 98.75 558 ILE A C 1
ATOM 4231 O O . ILE A 1 558 ? -16.018 -2.616 3.451 1.00 98.75 558 ILE A O 1
ATOM 4235 N N . VAL A 1 559 ? -18.204 -2.232 3.145 1.00 98.75 559 VAL A N 1
ATOM 4236 C CA . VAL A 1 559 ? -18.036 -1.557 1.841 1.00 98.75 559 VAL A CA 1
ATOM 4237 C C . VAL A 1 559 ? -17.259 -0.242 1.989 1.00 98.75 559 VAL A C 1
ATOM 4239 O O . VAL A 1 559 ? -16.346 0.016 1.202 1.00 98.75 559 VAL A O 1
ATOM 4242 N N . ALA A 1 560 ? -17.553 0.553 3.023 1.00 98.56 560 ALA A N 1
ATOM 4243 C CA . ALA A 1 560 ? -16.844 1.805 3.291 1.00 98.56 560 ALA A CA 1
ATOM 4244 C C . ALA A 1 560 ? -15.359 1.586 3.647 1.00 98.56 560 ALA A C 1
ATOM 4246 O O . ALA A 1 560 ? -14.491 2.304 3.145 1.00 98.56 560 ALA A O 1
ATOM 4247 N N . LEU A 1 561 ? -15.062 0.580 4.478 1.00 97.88 561 LEU A N 1
ATOM 4248 C CA . LEU A 1 561 ? -13.697 0.170 4.825 1.00 97.88 561 LEU A CA 1
ATOM 4249 C C . LEU A 1 561 ? -12.948 -0.356 3.595 1.00 97.88 561 LEU A C 1
ATOM 4251 O O . LEU A 1 561 ? -11.861 0.128 3.282 1.00 97.88 561 LEU A O 1
ATOM 4255 N N . ALA A 1 562 ? -13.578 -1.244 2.824 1.00 98.44 562 ALA A N 1
ATOM 4256 C CA . ALA A 1 562 ? -12.971 -1.827 1.635 1.00 98.44 562 ALA A CA 1
ATOM 4257 C C . ALA A 1 562 ? -12.631 -0.784 0.557 1.00 98.44 562 ALA A C 1
ATOM 4259 O O . ALA A 1 562 ? -11.641 -0.939 -0.156 1.00 98.44 562 ALA A O 1
ATOM 4260 N N . ALA A 1 563 ? -13.407 0.301 0.454 1.00 98.62 563 ALA A N 1
ATOM 4261 C CA . ALA A 1 563 ? -13.089 1.428 -0.420 1.00 98.62 563 ALA A CA 1
ATOM 4262 C C . ALA A 1 563 ? -11.872 2.246 0.059 1.00 98.62 563 ALA A C 1
ATOM 4264 O O . ALA A 1 563 ? -11.106 2.721 -0.781 1.00 98.62 563 ALA A O 1
ATOM 4265 N N . ARG A 1 564 ? -11.656 2.388 1.378 1.00 98.25 564 ARG A N 1
ATOM 4266 C CA . ARG A 1 564 ? -10.429 2.990 1.942 1.00 98.25 564 ARG A CA 1
ATOM 4267 C C . ARG A 1 564 ? -9.223 2.113 1.651 1.00 98.25 564 ARG A C 1
ATOM 4269 O O . ARG A 1 564 ? -8.247 2.592 1.080 1.00 98.25 564 ARG A O 1
ATOM 4276 N N . ASP A 1 565 ? -9.314 0.827 1.981 1.00 89.44 565 ASP A N 1
ATOM 4277 C CA . ASP A 1 565 ? -8.225 -0.133 1.784 1.00 89.44 565 ASP A CA 1
ATOM 4278 C C . ASP A 1 565 ? -7.834 -0.245 0.301 1.00 89.44 565 ASP A C 1
ATOM 4280 O O . ASP A 1 565 ? -6.651 -0.228 -0.031 1.00 89.44 565 ASP A O 1
ATOM 4284 N N . ALA A 1 566 ? -8.814 -0.249 -0.609 1.00 96.00 566 ALA A N 1
ATOM 4285 C CA . ALA A 1 566 ? -8.588 -0.209 -2.052 1.00 96.00 566 ALA A CA 1
ATOM 4286 C C . ALA A 1 566 ? -7.779 1.020 -2.513 1.00 96.00 566 ALA A C 1
ATOM 4288 O O . ALA A 1 566 ? -6.867 0.889 -3.334 1.00 96.00 566 ALA A O 1
ATOM 4289 N N . VAL A 1 567 ? -8.092 2.213 -1.998 1.00 94.38 567 VAL A N 1
ATOM 4290 C CA . VAL A 1 567 ? -7.377 3.452 -2.351 1.00 94.38 567 VAL A CA 1
ATOM 4291 C C . VAL A 1 567 ? -5.953 3.440 -1.796 1.00 94.38 567 VAL A C 1
ATOM 4293 O O . VAL A 1 567 ? -5.019 3.763 -2.532 1.00 94.38 567 VAL A O 1
ATOM 4296 N N . VAL A 1 568 ? -5.768 3.008 -0.545 1.00 84.19 568 VAL A N 1
ATOM 4297 C CA . VAL A 1 568 ? -4.447 2.906 0.100 1.00 84.19 568 VAL A CA 1
ATOM 4298 C C . VAL A 1 568 ? -3.549 1.902 -0.625 1.00 84.19 568 VAL A C 1
ATOM 4300 O O . VAL A 1 568 ? -2.439 2.257 -1.010 1.00 84.19 568 VAL A O 1
ATOM 4303 N N . LEU A 1 569 ? -4.046 0.694 -0.915 1.00 78.00 569 LEU A N 1
ATOM 4304 C CA . LEU A 1 569 ? -3.305 -0.339 -1.662 1.00 78.00 569 LEU A CA 1
ATOM 4305 C C . LEU A 1 569 ? -2.948 0.074 -3.097 1.00 78.00 569 LEU A C 1
ATOM 4307 O O . LEU A 1 569 ? -2.075 -0.533 -3.709 1.00 78.00 569 LEU A O 1
ATOM 4311 N N . SER A 1 570 ? -3.610 1.101 -3.633 1.00 83.56 570 SER A N 1
ATOM 4312 C CA . SER A 1 570 ? -3.294 1.684 -4.939 1.00 83.56 570 SER A CA 1
ATOM 4313 C C . SER A 1 570 ? -2.301 2.860 -4.842 1.00 83.56 570 SER A C 1
ATOM 4315 O O . SER A 1 570 ? -2.051 3.524 -5.841 1.00 83.56 570 SER A O 1
ATOM 4317 N N . GLY A 1 571 ? -1.742 3.183 -3.668 1.00 78.25 571 GLY A N 1
ATOM 4318 C CA . GLY A 1 571 ? -0.838 4.332 -3.476 1.00 78.25 571 GLY A CA 1
ATOM 4319 C C . GLY A 1 571 ? -1.551 5.684 -3.302 1.00 78.25 571 GLY A C 1
ATOM 4320 O O . GLY A 1 571 ? -0.972 6.749 -3.565 1.00 78.25 571 GLY A O 1
ATOM 4321 N N . GLY A 1 572 ? -2.825 5.646 -2.906 1.00 82.06 572 GLY A N 1
ATOM 4322 C CA . GLY A 1 572 ? -3.643 6.805 -2.555 1.00 82.06 572 GLY A CA 1
ATOM 4323 C C . GLY A 1 572 ? -3.562 7.174 -1.067 1.00 82.06 572 GLY A C 1
ATOM 4324 O O . GLY A 1 572 ? -2.804 6.570 -0.311 1.00 82.06 572 GLY A O 1
ATOM 4325 N N . PRO A 1 573 ? -4.316 8.194 -0.622 1.00 82.88 573 PRO A N 1
ATOM 4326 C CA . PRO A 1 573 ? -4.338 8.594 0.781 1.00 82.88 573 PRO A CA 1
ATOM 4327 C C . PRO A 1 573 ? -5.089 7.586 1.661 1.00 82.88 573 PRO A C 1
ATOM 4329 O O . PRO A 1 573 ? -6.071 6.987 1.227 1.00 82.88 573 PRO A O 1
ATOM 4332 N N . THR A 1 574 ? -4.680 7.481 2.926 1.00 86.62 574 THR A N 1
ATOM 4333 C CA . THR A 1 574 ? -5.470 6.837 3.987 1.00 86.62 574 THR A CA 1
ATOM 4334 C C . THR A 1 574 ? -6.355 7.855 4.712 1.00 86.62 574 THR A C 1
ATOM 4336 O O . THR A 1 574 ? -6.118 9.063 4.632 1.00 86.62 574 THR A O 1
ATOM 4339 N N . TRP A 1 575 ? -7.384 7.368 5.403 1.00 89.94 575 TRP A N 1
ATOM 4340 C CA . TRP A 1 575 ? -8.224 8.147 6.309 1.00 89.94 575 TRP A CA 1
ATOM 4341 C C . TRP A 1 575 ? -8.943 7.243 7.313 1.00 89.94 575 TRP A C 1
ATOM 4343 O O . TRP A 1 575 ? -9.167 6.054 7.055 1.00 89.94 575 TRP A O 1
ATOM 4353 N N . ASP A 1 576 ? -9.357 7.832 8.434 1.00 83.50 576 ASP A N 1
ATOM 4354 C CA . ASP A 1 576 ? -10.203 7.166 9.417 1.00 83.50 576 ASP A CA 1
ATOM 4355 C C . ASP A 1 576 ? -11.624 7.059 8.868 1.00 83.50 576 ASP A C 1
ATOM 4357 O O . ASP A 1 576 ? -12.318 8.060 8.677 1.00 83.50 576 ASP A O 1
ATOM 4361 N N . VAL A 1 577 ? -12.062 5.836 8.570 1.00 90.62 577 VAL A N 1
ATOM 4362 C CA . VAL A 1 577 ? -13.414 5.579 8.066 1.00 90.62 577 VAL A CA 1
ATOM 4363 C C . VAL A 1 577 ? -14.404 5.720 9.223 1.00 90.62 577 VAL A C 1
ATOM 4365 O O . VAL A 1 577 ? -14.346 4.916 10.157 1.00 90.62 577 VAL A O 1
ATOM 4368 N N . PRO A 1 578 ? -15.352 6.674 9.176 1.00 90.56 578 PRO A N 1
ATOM 4369 C CA . PRO A 1 578 ? -16.414 6.740 10.169 1.00 90.56 578 PRO A CA 1
ATOM 4370 C C . PRO A 1 578 ? -17.322 5.516 9.986 1.00 90.56 578 PRO A C 1
ATOM 4372 O O . PRO A 1 578 ? -17.759 5.257 8.864 1.00 90.56 578 PRO A O 1
ATOM 4375 N N . LYS A 1 579 ? -17.585 4.758 11.052 1.00 92.75 579 LYS A N 1
ATOM 4376 C CA . LYS A 1 579 ? -18.286 3.460 11.091 1.00 92.75 579 LYS A CA 1
ATOM 4377 C C . LYS A 1 579 ? -19.615 3.568 11.858 1.00 92.75 579 LYS A C 1
ATOM 4379 O O . LYS A 1 579 ? -19.845 4.551 12.557 1.00 92.75 579 LYS A O 1
ATOM 4384 N N . GLY A 1 580 ? -20.495 2.574 11.735 1.00 93.38 580 GLY A N 1
ATOM 4385 C CA . GLY A 1 580 ? -21.781 2.515 12.443 1.00 93.38 580 GLY A CA 1
ATOM 4386 C C . GLY A 1 580 ? -23.020 2.609 11.555 1.00 93.38 580 GLY A C 1
ATOM 4387 O O . GLY A 1 580 ? -24.119 2.865 12.056 1.00 93.38 580 GLY A O 1
ATOM 4388 N N . ARG A 1 581 ? -22.866 2.394 10.244 1.00 96.69 581 ARG A N 1
ATOM 4389 C CA . ARG A 1 581 ? -23.981 2.296 9.295 1.00 96.69 581 ARG A CA 1
ATOM 4390 C C . ARG A 1 581 ? -24.868 1.094 9.625 1.00 96.69 581 ARG A C 1
ATOM 4392 O O . ARG A 1 581 ? -24.519 0.203 10.408 1.00 96.69 581 ARG A O 1
ATOM 4399 N N . LYS A 1 582 ? -26.055 1.075 9.023 1.00 96.38 582 LYS A N 1
ATOM 4400 C CA . LYS A 1 582 ? -26.973 -0.064 9.060 1.00 96.38 582 LYS A CA 1
ATOM 4401 C C . LYS A 1 582 ? -27.300 -0.498 7.645 1.00 96.38 582 LYS A C 1
ATOM 4403 O O . LYS A 1 582 ? -27.176 0.262 6.693 1.00 96.38 582 LYS A O 1
ATOM 4408 N N . ASP A 1 583 ? -27.710 -1.747 7.531 1.00 98.50 583 ASP A N 1
ATOM 4409 C CA . ASP A 1 583 ? -27.998 -2.395 6.268 1.00 98.50 583 ASP A CA 1
ATOM 4410 C C . ASP A 1 583 ? -29.424 -2.100 5.780 1.00 98.50 583 ASP A C 1
ATOM 4412 O O . ASP A 1 583 ? -30.396 -2.131 6.546 1.00 98.50 583 ASP A O 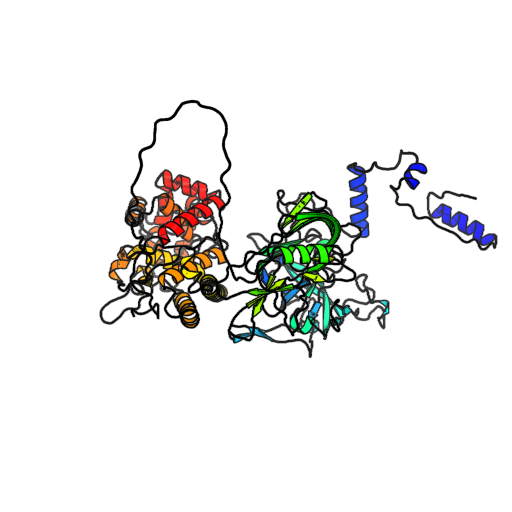1
ATOM 4416 N N . GLY A 1 584 ? -29.539 -1.819 4.486 1.00 97.44 584 GLY A N 1
ATOM 4417 C CA . GLY A 1 584 ? -30.767 -1.593 3.742 1.00 97.44 584 GLY A CA 1
ATOM 4418 C C . GLY A 1 584 ? -31.519 -2.885 3.445 1.00 97.44 584 GLY A C 1
ATOM 4419 O O . GLY A 1 584 ? -30.936 -3.907 3.087 1.00 97.44 584 GLY A O 1
ATOM 4420 N N . ARG A 1 585 ? -32.854 -2.823 3.542 1.00 96.69 585 ARG A N 1
ATOM 4421 C CA . ARG A 1 585 ? -33.766 -3.944 3.226 1.00 96.69 585 ARG A CA 1
ATOM 4422 C C . ARG A 1 585 ? -34.416 -3.837 1.837 1.00 96.69 585 ARG A C 1
ATOM 4424 O O . ARG A 1 585 ? -35.267 -4.653 1.494 1.00 96.69 585 ARG A O 1
ATOM 4431 N N . ILE A 1 586 ? -34.062 -2.819 1.049 1.00 96.44 586 ILE A N 1
ATOM 4432 C CA . ILE A 1 586 ? -34.642 -2.538 -0.272 1.00 96.44 586 ILE A CA 1
ATOM 4433 C C . ILE A 1 586 ? -33.503 -2.335 -1.263 1.00 96.44 586 ILE A C 1
ATOM 4435 O O . ILE A 1 586 ? -32.634 -1.512 -1.021 1.00 96.44 586 ILE A O 1
ATOM 4439 N N . SER A 1 587 ? -33.553 -3.054 -2.382 1.00 97.38 587 SER A N 1
ATOM 4440 C CA . SER A 1 587 ? -32.648 -2.878 -3.517 1.00 97.38 587 SER A CA 1
ATOM 4441 C C . SER A 1 587 ? -33.435 -3.064 -4.806 1.00 97.38 587 SER A C 1
ATOM 4443 O O . SER A 1 587 ? -34.190 -4.038 -4.928 1.00 97.38 587 SER A O 1
ATOM 4445 N N . LYS A 1 588 ? -33.317 -2.121 -5.746 1.00 97.81 588 LYS A N 1
ATOM 4446 C CA . LYS A 1 588 ? -34.100 -2.114 -6.993 1.00 97.81 588 LYS A CA 1
ATOM 4447 C C . LYS A 1 588 ? -33.293 -1.661 -8.207 1.00 97.81 588 LYS A C 1
ATOM 4449 O O . LYS A 1 588 ? -32.871 -0.512 -8.296 1.00 97.81 588 LYS A O 1
ATOM 4454 N N . ALA A 1 589 ? -33.231 -2.507 -9.233 1.00 97.69 589 ALA A N 1
ATOM 4455 C CA . ALA A 1 589 ? -32.636 -2.200 -10.535 1.00 97.69 589 ALA A CA 1
ATOM 4456 C C . ALA A 1 589 ? -33.178 -0.894 -11.148 1.00 97.69 589 ALA A C 1
ATOM 4458 O O . ALA A 1 589 ? -32.420 -0.128 -11.741 1.00 97.69 589 ALA A O 1
ATOM 4459 N N . SER A 1 590 ? -34.471 -0.600 -10.963 1.00 97.31 590 SER A N 1
ATOM 4460 C CA . SER A 1 590 ? -35.112 0.626 -11.459 1.00 97.31 590 SER A CA 1
ATOM 4461 C C . SER A 1 590 ? -34.600 1.909 -10.801 1.00 97.31 590 SER A C 1
ATOM 4463 O O . SER A 1 590 ? -34.748 2.978 -11.380 1.00 97.31 590 SER A O 1
ATOM 4465 N N . GLU A 1 591 ? -34.020 1.829 -9.601 1.00 97.06 591 GLU A N 1
ATOM 4466 C CA . GLU A 1 591 ? -33.512 2.990 -8.859 1.00 97.06 591 GLU A CA 1
ATOM 4467 C C . GLU A 1 591 ? -32.055 3.327 -9.248 1.00 97.06 591 GLU A C 1
ATOM 4469 O O . GLU A 1 591 ? -31.597 4.437 -8.982 1.00 97.06 591 GLU A O 1
ATOM 4474 N N . THR A 1 592 ? -31.368 2.452 -10.003 1.00 96.50 592 THR A N 1
ATOM 4475 C CA . THR A 1 592 ? -30.015 2.709 -10.551 1.00 96.50 592 THR A CA 1
ATOM 4476 C C . THR A 1 592 ? -29.959 3.847 -11.579 1.00 96.50 592 THR A C 1
ATOM 4478 O O . THR A 1 592 ? -28.882 4.372 -11.849 1.00 96.50 592 THR A O 1
ATOM 4481 N N . ILE A 1 593 ? -31.106 4.304 -12.101 1.00 93.06 593 ILE A N 1
ATOM 4482 C CA . ILE A 1 593 ? -31.211 5.507 -12.952 1.00 93.06 593 ILE A CA 1
ATOM 4483 C C . ILE A 1 593 ? -30.786 6.799 -12.235 1.00 93.06 593 ILE A C 1
ATOM 4485 O O . ILE A 1 593 ? -30.600 7.825 -12.882 1.00 93.06 593 ILE A O 1
ATOM 4489 N N . GLN A 1 594 ? -30.669 6.757 -10.905 1.00 94.12 594 GLN A N 1
ATOM 4490 C CA . GLN A 1 594 ? -30.196 7.865 -10.079 1.00 94.12 594 GLN A CA 1
ATOM 4491 C C . GLN A 1 594 ? -28.668 8.036 -10.097 1.00 94.12 594 GLN A C 1
ATOM 4493 O O . GLN A 1 594 ? -28.170 9.067 -9.645 1.00 94.12 594 GLN A O 1
ATOM 4498 N N . LEU A 1 595 ? -27.924 7.042 -10.592 1.00 96.81 595 LEU A N 1
ATOM 4499 C CA . LEU A 1 595 ? -26.475 7.127 -10.745 1.00 96.81 595 LEU A CA 1
ATOM 4500 C C . LEU A 1 595 ? -26.123 8.080 -11.902 1.00 96.81 595 LEU A C 1
ATOM 4502 O O . LEU A 1 595 ? -26.758 8.012 -12.961 1.00 96.81 595 LEU A O 1
ATOM 4506 N N . PRO A 1 596 ? -25.113 8.957 -11.752 1.00 96.75 596 PRO A N 1
ATOM 4507 C CA . PRO A 1 596 ? -24.745 9.888 -12.808 1.00 96.75 596 PRO A CA 1
ATOM 4508 C C . PRO A 1 596 ? -24.207 9.153 -14.039 1.00 96.75 596 PRO A C 1
ATOM 4510 O O . PRO A 1 596 ? -23.367 8.259 -13.946 1.00 96.75 596 PRO A O 1
ATOM 4513 N N . SER A 1 597 ? -24.689 9.544 -15.219 1.00 94.62 597 SER A N 1
ATOM 4514 C CA . SER A 1 597 ? -24.261 8.947 -16.486 1.00 94.62 597 SER A CA 1
ATOM 4515 C C . SER A 1 597 ? -22.910 9.517 -16.944 1.00 94.62 597 SER A C 1
ATOM 4517 O O . SER A 1 597 ? -22.716 10.732 -16.852 1.00 94.62 597 SER A O 1
ATOM 4519 N N . PRO A 1 598 ? -22.025 8.715 -17.576 1.00 94.62 598 PRO A N 1
ATOM 4520 C CA . PRO A 1 598 ? -20.785 9.208 -18.199 1.00 94.62 598 PRO A CA 1
ATOM 4521 C C . PRO A 1 598 ? -21.022 10.222 -19.338 1.00 94.62 598 PRO A C 1
ATOM 4523 O O . PRO A 1 598 ? -20.082 10.820 -19.863 1.00 94.62 598 PRO A O 1
ATOM 4526 N N . ARG A 1 599 ? -22.282 10.420 -19.750 1.00 91.25 599 ARG A N 1
ATOM 4527 C CA . ARG A 1 599 ? -22.707 11.391 -20.772 1.00 91.25 599 ARG A CA 1
ATOM 4528 C C . ARG A 1 599 ? -23.291 12.685 -20.185 1.00 91.25 599 ARG A C 1
ATOM 4530 O O . ARG A 1 599 ? -23.732 13.535 -20.952 1.00 91.25 599 ARG A O 1
ATOM 4537 N N . PHE A 1 600 ? -23.344 12.834 -18.858 1.00 94.12 600 PHE A N 1
ATOM 4538 C CA . PHE A 1 600 ? -23.883 14.038 -18.219 1.00 94.12 600 PHE A CA 1
ATOM 4539 C C . PHE A 1 600 ? -22.999 15.268 -18.445 1.00 94.12 600 PHE A C 1
ATOM 4541 O O . PHE A 1 600 ? -21.772 15.191 -18.427 1.00 94.12 600 PHE A O 1
ATOM 4548 N N . ASN A 1 601 ? -23.649 16.420 -18.611 1.00 91.25 601 ASN A N 1
ATOM 4549 C CA . ASN A 1 601 ? -22.993 17.723 -18.580 1.00 91.25 601 ASN A CA 1
ATOM 4550 C C . ASN A 1 601 ? -22.793 18.220 -17.133 1.00 91.25 601 ASN A C 1
ATOM 4552 O O . ASN A 1 601 ? -23.330 17.654 -16.178 1.00 91.25 601 ASN A O 1
ATOM 4556 N N . ILE A 1 602 ? -22.049 19.317 -16.968 1.00 95.06 602 ILE A N 1
ATOM 4557 C CA . ILE A 1 602 ? -21.685 19.841 -15.643 1.00 95.06 602 ILE A CA 1
ATOM 4558 C C . ILE A 1 602 ? -22.897 20.220 -14.772 1.00 95.06 602 ILE A C 1
ATOM 4560 O O . ILE A 1 602 ? -22.868 20.004 -13.563 1.00 95.06 602 ILE A O 1
ATOM 4564 N N . SER A 1 603 ? -23.992 20.705 -15.366 1.00 93.00 603 SER A N 1
ATOM 4565 C CA . SER A 1 603 ? -25.222 21.044 -14.636 1.00 93.00 603 SER A CA 1
ATOM 4566 C C . SER A 1 603 ? -25.961 19.798 -14.138 1.00 93.00 603 SER A C 1
ATOM 4568 O O . SER A 1 603 ? -26.455 19.787 -13.013 1.00 93.00 603 SER A O 1
ATOM 4570 N N . GLN A 1 604 ? -25.996 18.729 -14.939 1.00 96.69 604 GLN A N 1
ATOM 4571 C CA . GLN A 1 604 ? -26.573 17.438 -14.546 1.00 96.69 604 GLN A CA 1
ATOM 4572 C C . GLN A 1 604 ? -25.743 16.760 -13.447 1.00 96.69 604 GLN A C 1
ATOM 4574 O O . GLN A 1 604 ? -26.309 16.249 -12.481 1.00 96.69 604 GLN A O 1
ATOM 4579 N N . LEU A 1 605 ? -24.408 16.811 -13.542 1.00 97.50 605 LEU A N 1
ATOM 4580 C CA . LEU A 1 605 ? -23.510 16.338 -12.483 1.00 97.50 605 LEU A CA 1
ATOM 4581 C C . LEU A 1 605 ? -23.723 17.119 -11.179 1.00 97.50 605 LEU A C 1
ATOM 4583 O O . LEU A 1 605 ? -23.921 16.513 -10.126 1.00 97.50 605 LEU A O 1
ATOM 4587 N N . GLN A 1 606 ? -23.766 18.454 -11.250 1.00 96.56 606 GLN A N 1
ATOM 4588 C CA . GLN A 1 606 ? -24.042 19.311 -10.095 1.00 96.56 606 GLN A CA 1
ATOM 4589 C C . GLN A 1 606 ? -25.389 18.972 -9.442 1.00 96.56 606 GLN A C 1
ATOM 4591 O O . GLN A 1 606 ? -25.458 18.884 -8.219 1.00 96.56 606 GLN A O 1
ATOM 4596 N N . GLN A 1 607 ? -26.448 18.766 -10.232 1.00 96.00 607 GLN A N 1
ATOM 4597 C CA . GLN A 1 607 ? -27.765 18.375 -9.722 1.00 96.00 607 GLN A CA 1
ATOM 4598 C C . GLN A 1 607 ? -27.729 16.995 -9.046 1.00 96.00 607 GLN A C 1
ATOM 4600 O O . GLN A 1 607 ? -28.279 16.827 -7.959 1.00 96.00 607 GLN A O 1
ATOM 4605 N N . SER A 1 608 ? -27.057 16.017 -9.659 1.00 96.25 608 SER A N 1
ATOM 4606 C CA . SER A 1 608 ? -26.929 14.661 -9.116 1.00 96.25 608 SER A CA 1
ATOM 4607 C C . SER A 1 608 ? -26.200 14.644 -7.768 1.00 96.25 608 SER A C 1
ATOM 4609 O O . SER A 1 608 ? -26.616 13.926 -6.860 1.00 96.25 608 SER A O 1
ATOM 4611 N N . PHE A 1 609 ? -25.134 15.432 -7.617 1.00 97.75 609 PHE A N 1
ATOM 4612 C CA . PHE A 1 609 ? -24.364 15.514 -6.371 1.00 97.75 609 PHE A CA 1
ATOM 4613 C C . PHE A 1 609 ? -25.094 16.343 -5.301 1.00 97.75 609 PHE A C 1
ATOM 4615 O O . PHE A 1 609 ? -25.158 15.926 -4.143 1.00 97.75 609 PHE A O 1
ATOM 4622 N N . SER A 1 610 ? -25.733 17.459 -5.672 1.00 96.19 610 SER A N 1
ATOM 4623 C CA . SER A 1 610 ? -26.425 18.332 -4.710 1.00 96.19 610 SER A CA 1
ATOM 4624 C C . SER A 1 610 ? -27.631 17.666 -4.044 1.00 96.19 610 SER A C 1
ATOM 4626 O O . SER A 1 610 ? -27.857 17.876 -2.854 1.00 96.19 610 SER A O 1
ATOM 4628 N N . GLN A 1 611 ? -28.337 16.778 -4.755 1.00 94.88 611 GLN A N 1
ATOM 4629 C CA . GLN A 1 611 ? -29.387 15.911 -4.194 1.00 94.88 611 GLN A CA 1
ATOM 4630 C C . GLN A 1 611 ? -28.908 15.015 -3.036 1.00 94.88 611 GLN A C 1
ATOM 4632 O O . GLN A 1 611 ? -29.730 14.534 -2.263 1.00 94.88 611 GLN A O 1
ATOM 4637 N N . ARG A 1 612 ? -27.594 14.790 -2.916 1.00 95.00 612 ARG A N 1
ATOM 4638 C CA . ARG A 1 612 ? -26.938 13.966 -1.886 1.00 95.00 612 ARG A CA 1
ATOM 4639 C C . ARG A 1 612 ? -26.143 14.815 -0.882 1.00 95.00 612 ARG A C 1
ATOM 4641 O O . ARG A 1 612 ? -25.306 14.299 -0.152 1.00 95.00 612 ARG A O 1
ATOM 4648 N N . GLY A 1 613 ? -26.360 16.136 -0.867 1.00 95.50 613 GLY A N 1
ATOM 4649 C CA . GLY A 1 613 ? -25.624 17.083 -0.016 1.00 95.50 613 GLY A CA 1
ATOM 4650 C C . GLY A 1 613 ? -24.174 17.342 -0.453 1.00 95.50 613 GLY A C 1
ATOM 4651 O O . GLY A 1 613 ? -23.425 18.039 0.242 1.00 95.50 613 GLY A O 1
ATOM 4652 N N . LEU A 1 614 ? -23.757 16.808 -1.604 1.00 97.88 614 LEU A N 1
ATOM 4653 C CA . LEU A 1 614 ? -22.408 16.957 -2.139 1.00 97.88 614 LEU A CA 1
ATOM 4654 C C . LEU A 1 614 ? -22.311 18.212 -3.020 1.00 97.88 614 LEU A C 1
ATOM 4656 O O . LEU A 1 614 ? -23.216 18.565 -3.774 1.00 97.88 614 LEU A O 1
ATOM 4660 N N . SER A 1 615 ? -21.204 18.929 -2.874 1.00 97.62 615 SER A N 1
ATOM 4661 C CA . SER A 1 615 ? -20.917 20.199 -3.535 1.00 97.62 615 SER A CA 1
ATOM 4662 C C . SER A 1 615 ? -20.202 19.999 -4.876 1.00 97.62 615 SER A C 1
ATOM 4664 O O . SER A 1 615 ? -19.809 18.891 -5.236 1.00 97.62 615 SER A O 1
ATOM 4666 N N . LEU A 1 616 ? -19.966 21.095 -5.605 1.00 96.62 616 LEU A N 1
ATOM 4667 C CA . LEU A 1 616 ? -19.088 21.082 -6.783 1.00 96.62 616 LEU A CA 1
ATOM 4668 C C . LEU A 1 616 ? -17.641 20.679 -6.454 1.00 96.62 616 LEU A C 1
ATOM 4670 O O . LEU A 1 616 ? -16.938 20.188 -7.332 1.00 96.62 616 LEU A O 1
ATOM 4674 N N . ASP A 1 617 ? -17.201 20.878 -5.212 1.00 98.06 617 ASP A N 1
ATOM 4675 C CA . ASP A 1 617 ? -15.827 20.584 -4.802 1.00 98.06 617 ASP A CA 1
ATOM 4676 C C . ASP A 1 617 ? -15.702 19.079 -4.534 1.00 98.06 617 ASP A C 1
ATOM 4678 O O . ASP A 1 617 ? -14.757 18.446 -5.006 1.00 98.06 617 ASP A O 1
ATOM 4682 N N . ASP A 1 618 ? -16.740 18.503 -3.914 1.00 98.56 618 ASP A N 1
ATOM 4683 C CA . ASP A 1 618 ? -16.917 17.057 -3.752 1.00 98.56 618 ASP A CA 1
ATOM 4684 C C . ASP A 1 618 ? -17.048 16.351 -5.114 1.00 98.56 618 ASP A C 1
ATOM 4686 O O . ASP A 1 618 ? -16.445 15.302 -5.320 1.00 98.56 618 ASP A O 1
ATOM 4690 N N . LEU A 1 619 ? -17.780 16.940 -6.073 1.00 98.56 619 LEU A N 1
ATOM 4691 C CA . LEU A 1 619 ? -17.889 16.433 -7.447 1.00 98.56 619 LEU A CA 1
ATOM 4692 C C . LEU A 1 619 ? -16.517 16.306 -8.118 1.00 98.56 619 LEU A C 1
ATOM 4694 O O . LEU A 1 619 ? -16.198 15.241 -8.643 1.00 98.56 619 LEU A O 1
ATOM 4698 N N . VAL A 1 620 ? -15.704 17.369 -8.118 1.00 98.75 620 VAL A N 1
ATOM 4699 C CA . VAL A 1 620 ? -14.387 17.323 -8.779 1.00 98.75 620 VAL A CA 1
ATOM 4700 C C . VAL A 1 620 ? -13.457 16.347 -8.067 1.00 98.75 620 VAL A C 1
ATOM 4702 O O . VAL A 1 620 ? -12.791 15.570 -8.744 1.00 98.75 620 VAL A O 1
ATOM 4705 N N . ALA A 1 621 ? -13.436 16.357 -6.730 1.00 98.69 621 ALA A N 1
ATOM 4706 C CA . ALA A 1 621 ? -12.586 15.467 -5.949 1.00 98.69 621 ALA A CA 1
ATOM 4707 C C . ALA A 1 621 ? -12.954 13.990 -6.158 1.00 98.69 621 ALA A C 1
ATOM 4709 O O . ALA A 1 621 ? -12.089 13.205 -6.537 1.00 98.69 621 ALA A O 1
ATOM 4710 N N . LEU A 1 622 ? -14.226 13.609 -5.982 1.00 98.75 622 LEU A N 1
ATOM 4711 C CA . LEU A 1 622 ? -14.681 12.219 -6.125 1.00 98.75 622 LEU A CA 1
ATOM 4712 C C . LEU A 1 622 ? -14.563 11.706 -7.565 1.00 98.75 622 LEU A C 1
ATOM 4714 O O . LEU A 1 622 ? -14.254 10.533 -7.760 1.00 98.75 622 LEU A O 1
ATOM 4718 N N . SER A 1 623 ? -14.699 12.580 -8.570 1.00 98.69 623 SER A N 1
ATOM 4719 C CA . SER A 1 623 ? -14.399 12.218 -9.966 1.00 98.69 623 SER A CA 1
ATOM 4720 C C . SER A 1 623 ? -12.942 11.767 -10.151 1.00 98.69 623 SER A C 1
ATOM 4722 O O . SER A 1 623 ? -12.659 10.990 -11.053 1.00 98.69 623 SER A O 1
ATOM 4724 N N . GLY A 1 624 ? -12.021 12.185 -9.274 1.00 98.31 624 GLY A N 1
ATOM 4725 C CA . GLY A 1 624 ? -10.638 11.705 -9.242 1.00 98.31 624 GLY A CA 1
ATOM 4726 C C . GLY A 1 624 ? -10.478 10.196 -9.032 1.00 98.31 624 GLY A C 1
ATOM 4727 O O . GLY A 1 624 ? -9.428 9.662 -9.371 1.00 98.31 624 GLY A O 1
ATOM 4728 N N . ALA A 1 625 ? -11.511 9.485 -8.561 1.00 98.38 625 ALA A N 1
ATOM 4729 C CA . ALA A 1 625 ? -11.524 8.020 -8.518 1.00 98.38 625 ALA A CA 1
ATOM 4730 C C . ALA A 1 625 ? -11.329 7.372 -9.905 1.00 98.38 625 ALA A C 1
ATOM 4732 O O . ALA A 1 625 ? -10.832 6.252 -9.990 1.00 98.38 625 ALA A O 1
ATOM 4733 N N . HIS A 1 626 ? -11.652 8.088 -10.990 1.00 98.19 626 HIS A N 1
ATOM 4734 C CA . HIS A 1 626 ? -11.413 7.678 -12.381 1.00 98.19 626 HIS A CA 1
ATOM 4735 C C . HIS A 1 626 ? -9.921 7.603 -12.772 1.00 98.19 626 HIS A C 1
ATOM 4737 O O . HIS A 1 626 ? -9.612 7.193 -13.888 1.00 98.19 626 HIS A O 1
ATOM 4743 N N . THR A 1 627 ? -8.999 7.948 -11.864 1.00 97.75 627 THR A N 1
ATOM 4744 C CA . THR A 1 627 ? -7.571 7.594 -11.969 1.00 97.75 627 THR A CA 1
ATOM 4745 C C . THR A 1 627 ? -7.354 6.068 -11.953 1.00 97.75 627 THR A C 1
ATOM 4747 O O . THR A 1 627 ? -6.382 5.565 -12.506 1.00 97.75 627 THR A O 1
ATOM 4750 N N . LEU A 1 628 ? -8.297 5.302 -11.381 1.00 95.88 628 LEU A N 1
ATOM 4751 C CA . LEU A 1 628 ? -8.270 3.840 -11.360 1.00 95.88 628 LEU A CA 1
ATOM 4752 C C . LEU A 1 628 ? -9.244 3.210 -12.367 1.00 95.88 628 LEU A C 1
ATOM 4754 O O . LEU A 1 628 ? -10.351 3.695 -12.598 1.00 95.88 628 LEU A O 1
ATOM 4758 N N . GLY A 1 629 ? -8.876 2.028 -12.861 1.00 93.62 629 GLY A N 1
ATOM 4759 C CA . GLY A 1 629 ? -9.795 1.080 -13.484 1.00 93.62 629 GLY A CA 1
ATOM 4760 C C . GLY A 1 629 ? -10.005 1.217 -14.994 1.00 93.62 629 GLY A C 1
ATOM 4761 O O . GLY A 1 629 ? -9.182 1.741 -15.748 1.00 93.62 629 GLY A O 1
ATOM 4762 N N . PHE A 1 630 ? -11.117 0.640 -15.451 1.00 93.81 630 PHE A N 1
ATOM 4763 C CA . PHE A 1 630 ? -11.398 0.342 -16.853 1.00 93.81 630 PHE A CA 1
ATOM 4764 C C . PHE A 1 630 ? -12.851 0.665 -17.207 1.00 93.81 630 PHE A C 1
ATOM 4766 O O . PHE A 1 630 ? -13.769 0.395 -16.432 1.00 93.81 630 PHE A O 1
ATOM 4773 N N . ALA A 1 631 ? -13.069 1.183 -18.415 1.00 93.69 631 ALA A N 1
ATOM 4774 C CA . ALA A 1 631 ? -14.390 1.463 -18.954 1.00 93.69 631 ALA A CA 1
ATOM 4775 C C . ALA A 1 631 ? -14.648 0.671 -20.240 1.00 93.69 631 ALA A C 1
ATOM 4777 O O . ALA A 1 631 ? -13.852 0.700 -21.177 1.00 93.69 631 ALA A O 1
ATOM 4778 N N . HIS A 1 632 ? -15.811 0.024 -20.327 1.00 92.38 632 HIS A N 1
ATOM 4779 C CA . HIS A 1 632 ? -16.281 -0.608 -21.561 1.00 92.38 632 HIS A CA 1
ATOM 4780 C C . HIS A 1 632 ? -16.650 0.434 -22.626 1.00 92.38 632 HIS A C 1
ATOM 4782 O O . HIS A 1 632 ? -17.101 1.536 -22.302 1.00 92.38 632 HIS A O 1
ATOM 4788 N N . CYS A 1 633 ? -16.538 0.054 -23.903 1.00 92.25 633 CYS A N 1
ATOM 4789 C CA . CYS A 1 633 ? -16.847 0.925 -25.043 1.00 92.25 633 CYS A CA 1
ATOM 4790 C C . CYS A 1 633 ? -18.220 1.614 -24.937 1.00 92.25 633 CYS A C 1
ATOM 4792 O O . CYS A 1 633 ? -18.324 2.802 -25.224 1.00 92.25 633 CYS A O 1
ATOM 4794 N N . SER A 1 634 ? -19.258 0.915 -24.467 1.00 88.69 634 SER A N 1
ATOM 4795 C CA . SER A 1 634 ? -20.630 1.438 -24.324 1.00 88.69 634 SER A CA 1
ATOM 4796 C C . SER A 1 634 ? -20.733 2.729 -23.491 1.00 88.69 634 SER A C 1
ATOM 4798 O O . SER A 1 634 ? -21.606 3.571 -23.739 1.00 88.69 634 SER A O 1
ATOM 4800 N N . SER A 1 635 ? -19.818 2.931 -22.538 1.00 90.75 635 SER A N 1
ATOM 4801 C CA . SER A 1 635 ? -19.787 4.116 -21.676 1.00 90.75 635 SER A CA 1
ATOM 4802 C C . SER A 1 635 ? -19.322 5.383 -22.407 1.00 90.75 635 SER A C 1
ATOM 4804 O O . SER A 1 635 ? -19.806 6.469 -22.089 1.00 90.75 635 SER A O 1
ATOM 4806 N N . PHE A 1 636 ? -18.441 5.267 -23.412 1.00 92.69 636 PHE A N 1
ATOM 4807 C CA . PHE A 1 636 ? -17.826 6.412 -24.109 1.00 92.69 636 PHE A CA 1
ATOM 4808 C C . PHE A 1 636 ? -17.959 6.402 -25.643 1.00 92.69 636 PHE A C 1
ATOM 4810 O O . PHE A 1 636 ? -17.592 7.384 -26.287 1.00 92.69 636 PHE A O 1
ATOM 4817 N N . GLU A 1 637 ? -18.516 5.353 -26.256 1.00 90.69 637 GLU A N 1
ATOM 4818 C CA . GLU A 1 637 ? -18.629 5.216 -27.719 1.00 90.69 637 GLU A CA 1
ATOM 4819 C C . GLU A 1 637 ? -19.341 6.404 -28.381 1.00 90.69 637 GLU A C 1
ATOM 4821 O O . GLU A 1 637 ? -18.936 6.842 -29.456 1.00 90.69 637 GLU A O 1
ATOM 4826 N N . GLY A 1 638 ? -20.328 6.986 -27.691 1.00 89.00 638 GLY A N 1
ATOM 4827 C CA . GLY A 1 638 ? -21.058 8.171 -28.139 1.00 89.00 638 GLY A CA 1
ATOM 4828 C C . GLY A 1 638 ? -20.198 9.433 -28.265 1.00 89.00 638 GLY A C 1
ATOM 4829 O O . GLY A 1 638 ? -20.613 10.368 -28.928 1.00 89.00 638 GLY A O 1
ATOM 4830 N N . ARG A 1 639 ? -18.994 9.487 -27.680 1.00 92.88 639 ARG A N 1
ATOM 4831 C CA . ARG A 1 639 ? -18.039 10.590 -27.909 1.00 92.88 639 ARG A CA 1
ATOM 4832 C C . ARG A 1 639 ? -17.182 10.382 -29.144 1.00 92.88 639 ARG A C 1
ATOM 4834 O O . ARG A 1 639 ? -16.719 11.346 -29.742 1.00 92.88 639 ARG A O 1
ATOM 4841 N N . ILE A 1 640 ? -16.951 9.131 -29.527 1.00 92.88 640 ILE A N 1
ATOM 4842 C CA . ILE A 1 640 ? -16.092 8.789 -30.663 1.00 92.88 640 ILE A CA 1
ATOM 4843 C C . ILE A 1 640 ? -16.888 8.486 -31.934 1.00 92.88 640 ILE A C 1
ATOM 4845 O O . ILE A 1 640 ? -16.296 8.475 -33.012 1.00 92.88 640 ILE A O 1
ATOM 4849 N N . ARG A 1 641 ? -18.201 8.247 -31.856 1.00 87.31 641 ARG A N 1
ATOM 4850 C CA . ARG A 1 641 ? -19.107 8.119 -33.008 1.00 87.31 641 ARG A CA 1
ATOM 4851 C C . ARG A 1 641 ? -20.469 8.721 -32.693 1.00 87.31 641 ARG A C 1
ATOM 4853 O O . ARG A 1 641 ? -20.978 8.532 -31.595 1.00 87.31 641 ARG A O 1
ATOM 4860 N N . ASN A 1 642 ? -21.082 9.357 -33.691 1.00 83.31 642 ASN A N 1
ATOM 4861 C CA . ASN A 1 642 ? -22.445 9.900 -33.628 1.00 83.31 642 ASN A CA 1
ATOM 4862 C C . ASN A 1 642 ? -22.684 10.864 -32.443 1.00 83.31 642 ASN A C 1
ATOM 4864 O O . ASN A 1 642 ? -23.784 10.897 -31.896 1.00 83.31 642 ASN A O 1
ATOM 4868 N N . PHE A 1 643 ? -21.666 11.642 -32.053 1.00 84.25 643 PHE A N 1
ATOM 4869 C CA . PHE A 1 643 ? -21.718 12.521 -30.879 1.00 84.25 643 PHE A CA 1
ATOM 4870 C C . PHE A 1 643 ? -22.853 13.547 -30.933 1.00 84.25 643 PHE A C 1
ATOM 4872 O O . PHE A 1 643 ? -23.618 13.685 -29.979 1.00 84.25 643 PHE A O 1
ATOM 4879 N N . CYS A 1 644 ? -23.011 14.235 -32.062 1.00 79.81 644 CYS A N 1
ATOM 4880 C CA . CYS A 1 644 ? -24.189 15.049 -32.340 1.00 79.81 644 CYS A CA 1
ATOM 4881 C C . CYS A 1 644 ? -24.431 15.144 -33.859 1.00 79.81 644 CYS A C 1
ATOM 4883 O O . CYS A 1 644 ? -23.544 14.799 -34.643 1.00 79.81 644 CYS A O 1
ATOM 4885 N N . PRO A 1 645 ? -25.591 15.651 -34.322 1.00 78.56 645 PRO A N 1
ATOM 4886 C CA . PRO A 1 645 ? -25.860 15.809 -35.756 1.00 78.56 645 PRO A CA 1
ATOM 4887 C C . PRO A 1 645 ? -24.829 16.672 -36.504 1.00 78.56 645 PRO A C 1
ATOM 4889 O O . PRO A 1 645 ? -24.654 16.505 -37.707 1.00 78.56 645 PRO A O 1
ATOM 4892 N N . ALA A 1 646 ? -24.138 17.577 -35.800 1.00 80.31 646 ALA A N 1
ATOM 4893 C CA . ALA A 1 646 ? -23.120 18.462 -36.364 1.00 80.31 646 ALA A CA 1
ATOM 4894 C C . ALA A 1 646 ? -21.682 17.906 -36.289 1.00 80.31 646 ALA A C 1
ATOM 4896 O O . ALA A 1 646 ? -20.800 18.436 -36.961 1.00 80.31 646 ALA A O 1
ATOM 4897 N N . SER A 1 647 ? -21.416 16.865 -35.487 1.00 81.69 647 SER A N 1
ATOM 4898 C CA . SER A 1 647 ? -20.080 16.268 -35.372 1.00 81.69 647 SER A CA 1
ATOM 4899 C C . SER A 1 647 ? -20.122 14.791 -34.987 1.00 81.69 647 SER A C 1
ATOM 4901 O O . SER A 1 647 ? -20.731 14.387 -33.999 1.00 81.69 647 SER A O 1
ATOM 4903 N N . ASN A 1 648 ? -19.388 13.974 -35.743 1.00 85.75 648 ASN A N 1
ATOM 4904 C CA . ASN A 1 648 ? -19.256 12.535 -35.506 1.00 85.75 648 ASN A CA 1
ATOM 4905 C C . ASN A 1 648 ? -18.324 12.202 -34.317 1.00 85.75 648 ASN A C 1
ATOM 4907 O O . ASN A 1 648 ? -18.398 11.106 -33.769 1.00 85.75 648 ASN A O 1
ATOM 4911 N N . VAL A 1 649 ? -17.443 13.125 -33.922 1.00 89.81 649 VAL A N 1
ATOM 4912 C CA . VAL A 1 649 ? -16.563 13.009 -32.743 1.00 89.81 649 VAL A CA 1
ATOM 4913 C C . VAL A 1 649 ? -16.788 14.223 -31.852 1.00 89.81 649 VAL A C 1
ATOM 4915 O O . VAL A 1 649 ? -17.004 15.323 -32.358 1.00 89.81 649 VAL A O 1
ATOM 4918 N N . ASP A 1 650 ? -16.712 14.037 -30.542 1.00 89.50 650 ASP A N 1
ATOM 4919 C CA . ASP A 1 650 ? -16.698 15.113 -29.559 1.00 89.50 650 ASP A CA 1
ATOM 4920 C C . ASP A 1 650 ? -15.537 16.104 -29.832 1.00 89.50 650 ASP A C 1
ATOM 4922 O O . ASP A 1 650 ? -14.370 15.708 -29.732 1.00 89.50 650 ASP A O 1
ATOM 4926 N N . PRO A 1 651 ? -15.808 17.387 -30.155 1.00 89.56 651 PRO A N 1
ATOM 4927 C CA . PRO A 1 651 ? -14.771 18.408 -30.366 1.00 89.56 651 PRO A CA 1
ATOM 4928 C C . PRO A 1 651 ? -13.936 18.729 -29.109 1.00 89.56 651 PRO A C 1
ATOM 4930 O O . PRO A 1 651 ? -12.876 19.365 -29.183 1.00 89.56 651 PRO A O 1
ATOM 4933 N N . GLU A 1 652 ? -14.400 18.313 -27.929 1.00 88.44 652 GLU A N 1
ATOM 4934 C CA . GLU A 1 652 ? -13.655 18.407 -26.677 1.00 88.44 652 GLU A CA 1
ATOM 4935 C C . GLU A 1 652 ? -12.713 17.217 -26.443 1.00 88.44 652 GLU A C 1
ATOM 4937 O O . GLU A 1 652 ? -11.940 17.265 -25.493 1.00 88.44 652 GLU A O 1
ATOM 4942 N N . MET A 1 653 ? -12.693 16.203 -27.318 1.00 92.38 653 MET A N 1
ATOM 4943 C CA . MET A 1 653 ? -11.736 15.091 -27.272 1.00 92.38 653 MET A CA 1
ATOM 4944 C C . MET A 1 653 ? -10.522 15.339 -28.186 1.00 92.38 653 MET A C 1
ATOM 4946 O O . MET A 1 653 ? -10.635 15.876 -29.288 1.00 92.38 653 MET A O 1
ATOM 4950 N N . ASN A 1 654 ? -9.331 14.924 -27.748 1.00 96.88 654 ASN A N 1
ATOM 4951 C CA . ASN A 1 654 ? -8.115 14.968 -28.556 1.00 96.88 654 ASN A CA 1
ATOM 4952 C C . ASN A 1 654 ? -8.263 14.067 -29.811 1.00 96.88 654 ASN A C 1
ATOM 4954 O O . ASN A 1 654 ? -8.557 12.880 -29.653 1.00 96.88 654 ASN A O 1
ATOM 4958 N N . PRO A 1 655 ? -8.026 14.563 -31.045 1.00 94.38 655 PRO A N 1
ATOM 4959 C CA . PRO A 1 655 ? -8.290 13.790 -32.265 1.00 94.38 655 PRO A CA 1
ATOM 4960 C C . PRO A 1 655 ? -7.512 12.471 -32.376 1.00 94.38 655 PRO A C 1
ATOM 4962 O O . PRO A 1 655 ? -8.079 11.458 -32.785 1.00 94.38 655 PRO A O 1
ATOM 4965 N N . SER A 1 656 ? -6.237 12.452 -31.976 1.00 94.56 656 SER A N 1
ATOM 4966 C CA . SER A 1 656 ? -5.405 11.240 -32.008 1.00 94.56 656 SER A CA 1
ATOM 4967 C C . SER A 1 656 ? -5.857 10.218 -30.963 1.00 94.56 656 SER A C 1
ATOM 4969 O O . SER A 1 656 ? -5.862 9.016 -31.225 1.00 94.56 656 SER A O 1
ATOM 4971 N N . PHE A 1 657 ? -6.301 10.689 -29.795 1.00 94.88 657 PHE A N 1
ATOM 4972 C CA . PHE A 1 657 ? -6.898 9.838 -28.766 1.00 94.88 657 PHE A CA 1
ATOM 4973 C C . PHE A 1 657 ? -8.237 9.246 -29.229 1.00 94.88 657 PHE A C 1
ATOM 4975 O O . PHE A 1 657 ? -8.435 8.037 -29.141 1.00 94.88 657 PHE A O 1
ATOM 4982 N N . ALA A 1 658 ? -9.110 10.060 -29.832 1.00 94.69 658 ALA A N 1
ATOM 4983 C CA . ALA A 1 658 ? -10.366 9.600 -30.425 1.00 94.69 658 ALA A CA 1
ATOM 4984 C C . ALA A 1 658 ? -10.143 8.557 -31.537 1.00 94.69 658 ALA A C 1
ATOM 4986 O O . ALA A 1 658 ? -10.894 7.586 -31.635 1.00 94.69 658 ALA A O 1
ATOM 4987 N N . ALA A 1 659 ? -9.100 8.723 -32.359 1.00 93.88 659 ALA A N 1
ATOM 4988 C CA . ALA A 1 659 ? -8.705 7.738 -33.365 1.00 93.88 659 ALA A CA 1
ATOM 4989 C C . ALA A 1 659 ? -8.238 6.415 -32.729 1.00 93.88 659 ALA A C 1
ATOM 4991 O O . ALA A 1 659 ? -8.669 5.351 -33.170 1.00 93.88 659 ALA A O 1
ATOM 4992 N N . SER A 1 660 ? -7.438 6.471 -31.658 1.00 94.19 660 SER A N 1
ATOM 4993 C CA . SER A 1 660 ? -7.035 5.283 -30.892 1.00 94.19 660 SER A CA 1
ATOM 4994 C C . SER A 1 660 ? -8.250 4.538 -30.319 1.00 94.19 660 SER A C 1
ATOM 4996 O O . SER A 1 660 ? -8.454 3.359 -30.607 1.00 94.19 660 SER A O 1
ATOM 4998 N N . LEU A 1 661 ? -9.148 5.247 -29.625 1.00 94.12 661 LEU A N 1
ATOM 4999 C CA . LEU A 1 661 ? -10.373 4.666 -29.064 1.00 94.12 661 LEU A CA 1
ATOM 5000 C C . LEU A 1 661 ? -11.308 4.074 -30.134 1.00 94.12 661 LEU A C 1
ATOM 5002 O O . LEU A 1 661 ? -11.988 3.082 -29.874 1.00 94.12 661 LEU A O 1
ATOM 5006 N N . ARG A 1 662 ? -11.335 4.625 -31.357 1.00 92.38 662 ARG A N 1
ATOM 5007 C CA . ARG A 1 662 ? -12.080 4.045 -32.494 1.00 92.38 662 ARG A CA 1
ATOM 5008 C C . ARG A 1 662 ? -11.531 2.698 -32.958 1.00 92.38 662 ARG A C 1
ATOM 5010 O O . ARG A 1 662 ? -12.327 1.898 -33.451 1.00 92.38 662 ARG A O 1
ATOM 5017 N N . ASN A 1 663 ? -10.229 2.458 -32.802 1.00 90.50 663 ASN A N 1
ATOM 5018 C CA . ASN A 1 663 ? -9.599 1.174 -33.106 1.00 90.50 663 ASN A CA 1
ATOM 5019 C C . ASN A 1 663 ? -9.909 0.151 -32.003 1.00 90.50 663 ASN A C 1
ATOM 5021 O O . ASN A 1 663 ? -10.316 -0.966 -32.308 1.00 90.50 663 ASN A O 1
ATOM 5025 N N . THR A 1 664 ? -9.813 0.560 -30.733 1.00 90.44 664 THR A N 1
ATOM 5026 C CA . THR A 1 664 ? -10.177 -0.262 -29.562 1.00 90.44 664 THR A CA 1
ATOM 5027 C C . THR A 1 664 ? -11.659 -0.652 -29.551 1.00 90.44 664 THR A C 1
ATOM 5029 O O . THR A 1 664 ? -12.024 -1.766 -29.177 1.00 90.44 664 THR A O 1
ATOM 5032 N N . CYS A 1 665 ? -12.527 0.259 -29.992 1.00 90.50 665 CYS A N 1
ATOM 5033 C CA . CYS A 1 665 ? -13.971 0.078 -30.052 1.00 90.50 665 CYS A CA 1
ATOM 5034 C C . CYS A 1 665 ? -14.455 0.120 -31.511 1.00 90.50 665 CYS A C 1
ATOM 5036 O O . CYS A 1 665 ? -14.900 1.182 -31.950 1.00 90.50 665 CYS A O 1
ATOM 5038 N N . PRO A 1 666 ? -14.390 -0.971 -32.299 1.00 84.81 666 PRO A N 1
ATOM 5039 C CA . PRO A 1 666 ? -14.896 -1.008 -33.679 1.00 84.81 666 PRO A CA 1
ATOM 5040 C C . PRO A 1 666 ? -16.430 -0.865 -33.764 1.00 84.81 666 PRO A C 1
ATOM 5042 O O . PRO A 1 666 ? -17.134 -1.042 -32.777 1.00 84.81 666 PRO A O 1
ATOM 5045 N N . VAL A 1 667 ? -16.971 -0.552 -34.952 1.00 78.75 667 VAL A N 1
ATOM 5046 C CA . VAL A 1 667 ? -18.418 -0.268 -35.152 1.00 78.75 667 VAL A CA 1
ATOM 5047 C C . VAL A 1 667 ? -19.317 -1.466 -34.814 1.00 78.75 667 VAL A C 1
ATOM 5049 O O . VAL A 1 667 ? -20.355 -1.294 -34.190 1.00 78.75 667 VAL A O 1
ATOM 5052 N N . ASN A 1 668 ? -18.907 -2.677 -35.199 1.00 72.06 668 ASN A N 1
ATOM 5053 C CA . ASN A 1 668 ? -19.640 -3.920 -34.938 1.00 72.06 668 ASN A CA 1
ATOM 5054 C C . ASN A 1 668 ? -18.922 -4.733 -33.856 1.00 72.06 668 ASN A C 1
ATOM 5056 O O . ASN A 1 668 ? -18.457 -5.849 -34.103 1.00 72.06 668 ASN A O 1
ATOM 5060 N N . ASN A 1 669 ? -18.751 -4.138 -32.676 1.00 67.50 669 ASN A N 1
ATOM 5061 C CA . ASN A 1 669 ? -17.964 -4.738 -31.609 1.00 67.50 669 ASN A CA 1
ATOM 5062 C C . ASN A 1 669 ? -18.664 -5.965 -31.002 1.00 67.50 669 ASN A C 1
ATOM 5064 O O . ASN A 1 669 ? -19.689 -5.842 -30.337 1.00 67.50 669 ASN A O 1
ATOM 5068 N N . LYS A 1 670 ? -18.102 -7.157 -31.229 1.00 67.75 670 LYS A N 1
ATOM 5069 C CA . LYS A 1 670 ? -18.601 -8.424 -30.663 1.00 67.75 670 LYS A CA 1
ATOM 5070 C C . LYS A 1 670 ? -17.862 -8.853 -29.389 1.00 67.75 670 LYS A C 1
ATOM 5072 O O . LYS A 1 670 ? -18.258 -9.834 -28.763 1.00 67.75 670 LYS A O 1
ATOM 5077 N N . ALA A 1 671 ? -16.792 -8.157 -29.004 1.00 73.25 671 ALA A N 1
ATOM 5078 C CA . ALA A 1 671 ? -16.000 -8.501 -27.830 1.00 73.25 671 ALA A CA 1
ATOM 5079 C C . ALA A 1 671 ? -16.635 -7.905 -26.563 1.00 73.25 671 ALA A C 1
ATOM 5081 O O . ALA A 1 671 ? -16.616 -6.693 -26.361 1.00 73.25 671 ALA A O 1
ATOM 5082 N N . LYS A 1 672 ? -17.168 -8.768 -25.684 1.00 65.62 672 LYS A N 1
ATOM 5083 C CA . LYS A 1 672 ? -17.846 -8.365 -24.432 1.00 65.62 672 LYS A CA 1
ATOM 5084 C C . LYS A 1 672 ? -16.995 -7.452 -23.535 1.00 65.62 672 LYS A C 1
ATOM 5086 O O . LYS A 1 672 ? -17.534 -6.561 -22.887 1.00 65.62 672 LYS A O 1
ATOM 5091 N N . ASN A 1 673 ? -15.677 -7.648 -23.540 1.00 73.75 673 ASN A N 1
ATOM 5092 C CA . ASN A 1 673 ? -14.736 -6.936 -22.671 1.00 73.75 673 ASN A CA 1
ATOM 5093 C C . ASN A 1 673 ? -13.982 -5.809 -23.397 1.00 73.75 673 ASN A C 1
ATOM 5095 O O . ASN A 1 673 ? -12.963 -5.343 -22.903 1.00 73.75 673 ASN A O 1
ATOM 5099 N N . ALA A 1 674 ? -14.439 -5.371 -24.574 1.00 86.00 674 ALA A N 1
ATOM 5100 C CA . ALA A 1 674 ? -13.797 -4.259 -25.264 1.00 86.00 674 ALA A CA 1
ATOM 5101 C C . ALA A 1 674 ? -14.071 -2.918 -24.564 1.00 86.00 674 ALA A C 1
ATOM 5103 O O . ALA A 1 674 ? -15.195 -2.612 -24.151 1.00 86.00 674 ALA A O 1
ATOM 5104 N N . GLY A 1 675 ? -13.024 -2.107 -24.468 1.00 91.50 675 GLY A N 1
ATOM 5105 C CA . GLY A 1 675 ? -12.994 -0.878 -23.693 1.00 91.50 675 GLY A CA 1
ATOM 5106 C C . GLY A 1 675 ? -11.561 -0.387 -23.518 1.00 91.50 675 GLY A C 1
ATOM 5107 O O . GLY A 1 675 ? -10.646 -0.925 -24.138 1.00 91.50 675 GLY A O 1
ATOM 5108 N N . ALA A 1 676 ? -11.371 0.626 -22.684 1.00 93.75 676 ALA A N 1
ATOM 5109 C CA . ALA A 1 676 ? -10.070 1.220 -22.406 1.00 93.75 676 ALA A CA 1
ATOM 5110 C C . ALA A 1 676 ? -9.891 1.461 -20.903 1.00 93.75 676 ALA A C 1
ATOM 5112 O O . ALA A 1 676 ? -10.864 1.692 -20.180 1.00 93.75 676 ALA A O 1
ATOM 5113 N N . TYR A 1 677 ? -8.640 1.442 -20.448 1.00 94.69 677 TYR A N 1
ATOM 5114 C CA . TYR A 1 677 ? -8.279 1.944 -19.126 1.00 94.69 677 TYR A CA 1
ATOM 5115 C C . TYR A 1 677 ? -8.626 3.431 -19.004 1.00 94.69 677 TYR A C 1
ATOM 5117 O O . TYR A 1 677 ? -8.510 4.180 -19.977 1.00 94.69 677 TYR A O 1
ATOM 5125 N N . MET A 1 678 ? -9.099 3.834 -17.825 1.00 92.19 678 MET A N 1
ATOM 5126 C CA . MET A 1 678 ? -9.581 5.199 -17.578 1.00 92.19 678 MET A CA 1
ATOM 5127 C C . MET A 1 678 ? -8.435 6.208 -17.458 1.00 92.19 678 MET A C 1
ATOM 5129 O O . MET A 1 678 ? -8.571 7.349 -17.900 1.00 92.19 678 MET A O 1
ATOM 5133 N N . ASP A 1 679 ? -7.291 5.738 -16.961 1.00 93.31 679 ASP A N 1
ATOM 5134 C CA . ASP A 1 679 ? -6.017 6.446 -16.906 1.00 93.31 679 ASP A CA 1
ATOM 5135 C C . ASP A 1 679 ? -4.896 5.575 -17.510 1.00 93.31 679 ASP A C 1
ATOM 5137 O O . ASP A 1 679 ? -5.007 4.351 -17.602 1.00 93.31 679 ASP A O 1
ATOM 5141 N N . THR A 1 680 ? -3.789 6.197 -17.905 1.00 88.19 680 THR A N 1
ATOM 5142 C CA . THR A 1 680 ? -2.522 5.512 -18.188 1.00 88.19 680 THR A CA 1
ATOM 5143 C C . THR A 1 680 ? -1.918 4.829 -16.955 1.00 88.19 680 THR A C 1
ATOM 5145 O O . THR A 1 680 ? -1.285 3.791 -17.117 1.00 88.19 680 THR A O 1
ATOM 5148 N N . SER A 1 681 ? -2.143 5.349 -15.743 1.00 87.56 681 SER A N 1
ATOM 5149 C CA . SER A 1 681 ? -1.722 4.746 -14.468 1.00 87.56 681 SER A CA 1
ATOM 5150 C C . SER A 1 681 ? -2.873 4.012 -13.757 1.00 87.56 681 SER A C 1
ATOM 5152 O O . SER A 1 681 ? -2.969 4.029 -12.541 1.00 87.56 681 SER A O 1
ATOM 5154 N N . SER A 1 682 ? -3.740 3.315 -14.506 1.00 88.06 682 SER A N 1
ATOM 5155 C CA . SER A 1 682 ? -5.030 2.744 -14.040 1.00 88.06 682 SER A CA 1
ATOM 5156 C C . SER A 1 682 ? -5.051 1.807 -12.813 1.00 88.06 682 SER A C 1
ATOM 5158 O O . SER A 1 682 ? -6.137 1.433 -12.363 1.00 88.06 682 SER A O 1
ATOM 5160 N N . THR A 1 683 ? -3.903 1.408 -12.268 1.00 88.69 683 THR A N 1
ATOM 5161 C CA . THR A 1 683 ? -3.777 0.631 -11.017 1.00 88.69 683 THR A CA 1
ATOM 5162 C C . THR A 1 683 ? -3.143 1.431 -9.873 1.00 88.69 683 THR A C 1
ATOM 5164 O O . THR A 1 683 ? -2.931 0.889 -8.793 1.00 88.69 683 THR A O 1
ATOM 5167 N N . THR A 1 684 ? -2.834 2.708 -10.098 1.00 89.31 684 THR A N 1
ATOM 5168 C CA . THR A 1 684 ? -2.155 3.611 -9.169 1.00 89.31 684 THR A CA 1
ATOM 5169 C C . THR A 1 684 ? -3.022 4.843 -8.930 1.00 89.31 684 THR A C 1
ATOM 5171 O O . THR A 1 684 ? -3.436 5.538 -9.851 1.00 89.31 684 THR A O 1
ATOM 5174 N N . PHE A 1 685 ? -3.307 5.139 -7.668 1.00 94.88 685 PHE A N 1
ATOM 5175 C CA . PHE A 1 685 ? -4.126 6.270 -7.274 1.00 94.88 685 PHE A CA 1
ATOM 5176 C C . PHE A 1 685 ? -3.269 7.539 -7.226 1.00 94.88 685 PHE A C 1
ATOM 5178 O O . PHE A 1 685 ? -2.568 7.838 -6.252 1.00 94.88 685 PHE A O 1
ATOM 5185 N N . ASP A 1 686 ? -3.300 8.297 -8.316 1.00 89.75 686 ASP A N 1
ATOM 5186 C CA . ASP A 1 686 ? -2.563 9.547 -8.467 1.00 89.75 686 ASP A CA 1
ATOM 5187 C C . ASP A 1 686 ? -3.426 10.665 -9.090 1.00 89.75 686 ASP A C 1
ATOM 5189 O O . ASP A 1 686 ? -4.642 10.537 -9.237 1.00 89.75 686 ASP A O 1
ATOM 5193 N N . ASN A 1 687 ? -2.806 11.805 -9.407 1.00 95.50 687 ASN A N 1
ATOM 5194 C CA . ASN A 1 687 ? -3.476 12.977 -9.971 1.00 95.50 687 ASN A CA 1
ATOM 5195 C C . ASN A 1 687 ? -3.370 13.107 -11.506 1.00 95.50 687 ASN A C 1
ATOM 5197 O O . ASN A 1 687 ? -3.680 14.172 -12.055 1.00 95.50 687 ASN A O 1
ATOM 5201 N N . ASN A 1 688 ? -2.936 12.062 -12.211 1.00 95.81 688 ASN A N 1
ATOM 5202 C CA . ASN A 1 688 ? -2.787 12.049 -13.660 1.00 95.81 688 ASN A CA 1
ATOM 5203 C C . ASN A 1 688 ? -4.131 12.171 -14.388 1.00 95.81 688 ASN A C 1
ATOM 5205 O O . ASN A 1 688 ? -4.193 12.872 -15.397 1.00 95.81 688 ASN A O 1
ATOM 5209 N N . TYR A 1 689 ? -5.220 11.674 -13.798 1.00 98.06 689 TYR A N 1
ATOM 5210 C CA . TYR A 1 689 ? -6.594 11.865 -14.275 1.00 98.06 689 TYR A CA 1
ATOM 5211 C C . TYR A 1 689 ? -6.887 13.329 -14.653 1.00 98.06 689 TYR A C 1
ATOM 5213 O O . TYR A 1 689 ? -7.338 13.643 -15.759 1.00 98.06 689 TYR A O 1
ATOM 5221 N N . TYR A 1 690 ? -6.524 14.268 -13.775 1.00 98.06 690 TYR A N 1
ATOM 5222 C CA . TYR A 1 690 ? -6.709 15.701 -14.015 1.00 98.06 690 TYR A CA 1
ATOM 5223 C C . TYR A 1 690 ? -5.801 16.231 -15.135 1.00 98.06 690 TYR A C 1
ATOM 5225 O O . TYR A 1 690 ? -6.203 17.108 -15.903 1.00 98.06 690 TYR A O 1
ATOM 5233 N N . ARG A 1 691 ? -4.589 15.679 -15.281 1.00 96.81 691 ARG A N 1
ATOM 5234 C CA . ARG A 1 691 ? -3.672 15.997 -16.389 1.00 96.81 691 ARG A CA 1
ATOM 5235 C C . ARG A 1 691 ? -4.221 15.480 -17.723 1.00 96.81 691 ARG A C 1
ATOM 5237 O O . ARG A 1 691 ? -4.117 16.190 -18.723 1.00 96.81 691 ARG A O 1
ATOM 5244 N N . LEU A 1 692 ? -4.852 14.304 -17.747 1.00 96.50 692 LEU A N 1
ATOM 5245 C CA . LEU A 1 692 ? -5.512 13.751 -18.932 1.00 96.50 692 LEU A CA 1
ATOM 5246 C C . LEU A 1 692 ? -6.734 14.582 -19.348 1.00 96.50 692 LEU A C 1
ATOM 5248 O O . LEU A 1 692 ? -6.865 14.883 -20.537 1.00 96.50 692 LEU A O 1
ATOM 5252 N N . ILE A 1 693 ? -7.564 15.054 -18.408 1.00 97.56 693 ILE A N 1
ATOM 5253 C CA . ILE A 1 693 ? -8.661 16.002 -18.703 1.00 97.56 693 ILE A CA 1
ATOM 5254 C C . ILE A 1 693 ? -8.128 17.268 -19.388 1.00 97.56 693 ILE A C 1
ATOM 5256 O O . ILE A 1 693 ? -8.665 17.689 -20.418 1.00 97.56 693 ILE A O 1
ATOM 5260 N N . LEU A 1 694 ? -7.058 17.867 -18.850 1.00 96.19 694 LEU A N 1
ATOM 5261 C CA . LEU A 1 694 ? -6.432 19.067 -19.422 1.00 96.19 694 LEU A CA 1
ATOM 5262 C C . LEU A 1 694 ? -5.840 18.816 -20.820 1.00 96.19 694 LEU A C 1
ATOM 5264 O O . LEU A 1 694 ? -5.846 19.713 -21.661 1.00 96.19 694 LEU A O 1
ATOM 5268 N N . GLN A 1 695 ? -5.388 17.590 -21.100 1.00 95.69 695 GLN A N 1
ATOM 5269 C CA . GLN A 1 695 ? -4.921 17.152 -22.422 1.00 95.69 695 GLN A CA 1
ATOM 5270 C C . GLN A 1 695 ? -6.053 16.755 -23.392 1.00 95.69 695 GLN A C 1
ATOM 5272 O O . GLN A 1 695 ? -5.759 16.333 -24.515 1.00 95.69 695 GLN A O 1
ATOM 5277 N N . LYS A 1 696 ? -7.330 16.869 -22.990 1.00 96.19 696 LYS A N 1
ATOM 5278 C CA . LYS A 1 696 ? -8.501 16.364 -23.733 1.00 96.19 696 LYS A CA 1
ATOM 5279 C C . LYS A 1 696 ? -8.478 14.840 -23.973 1.00 96.19 696 LYS A C 1
ATOM 5281 O O . LYS A 1 696 ? -8.938 14.349 -25.005 1.00 96.19 696 LYS A O 1
ATOM 5286 N N . LYS A 1 697 ? -7.904 14.086 -23.030 1.00 96.62 697 LYS A N 1
ATOM 5287 C CA . LYS A 1 697 ? -7.722 12.622 -23.064 1.00 96.62 697 LYS A CA 1
ATOM 5288 C C . LYS A 1 697 ? -8.566 11.869 -22.022 1.00 96.62 697 LYS A C 1
ATOM 5290 O O . LYS A 1 697 ? -8.273 10.721 -21.719 1.00 96.62 697 LYS A O 1
ATOM 5295 N N . ALA A 1 698 ? -9.605 12.490 -21.468 1.00 94.94 698 ALA A N 1
ATOM 5296 C CA . ALA A 1 698 ? -10.549 11.780 -20.606 1.00 94.94 698 ALA A CA 1
ATOM 5297 C C . ALA A 1 698 ? -11.511 10.911 -21.436 1.00 94.94 698 ALA A C 1
ATOM 5299 O O . ALA A 1 698 ? -11.875 11.299 -22.552 1.00 94.94 698 ALA A O 1
ATOM 5300 N N . LEU A 1 699 ? -11.954 9.766 -20.901 1.00 95.81 699 LEU A N 1
ATOM 5301 C CA . LEU A 1 699 ? -12.900 8.885 -21.596 1.00 95.81 699 LEU A CA 1
ATOM 5302 C C . LEU A 1 699 ? -14.321 9.452 -21.596 1.00 95.81 699 LEU A C 1
ATOM 5304 O O . LEU A 1 699 ? -14.935 9.536 -22.662 1.00 95.81 699 LEU A O 1
ATOM 5308 N N . PHE A 1 700 ? -14.861 9.871 -20.451 1.00 96.88 700 PHE A N 1
ATOM 5309 C CA . PHE A 1 700 ? -16.271 10.255 -20.350 1.00 96.88 700 PHE A CA 1
ATOM 5310 C C . PHE A 1 700 ? -16.517 11.742 -20.630 1.00 96.88 700 PHE A C 1
ATOM 5312 O O . PHE A 1 700 ? -15.638 12.590 -20.469 1.00 96.88 700 PHE A O 1
ATOM 5319 N N . SER A 1 701 ? -17.741 12.074 -21.055 1.00 94.25 701 SER A N 1
ATOM 5320 C CA . SER A 1 701 ? -18.152 13.473 -21.236 1.00 94.25 701 SER A CA 1
ATOM 5321 C C . SER A 1 701 ? -18.292 14.160 -19.884 1.00 94.25 701 SER A C 1
ATOM 5323 O O . SER A 1 701 ? -17.982 15.342 -19.784 1.00 94.25 701 SER A O 1
ATOM 5325 N N . SER A 1 702 ? -18.689 13.412 -18.848 1.00 97.06 702 SER A N 1
ATOM 5326 C CA . SER A 1 702 ? -18.727 13.876 -17.458 1.00 97.06 702 SER A CA 1
ATOM 5327 C C . SER A 1 702 ? -17.382 14.432 -16.990 1.00 97.06 702 SER A C 1
ATOM 5329 O O . SER A 1 702 ? -17.330 15.511 -16.404 1.00 97.06 702 SER A O 1
ATOM 5331 N N . ASP A 1 703 ? -16.296 13.725 -17.304 1.00 98.12 703 ASP A N 1
ATOM 5332 C CA . ASP A 1 703 ? -14.937 14.069 -16.882 1.00 98.12 703 ASP A CA 1
ATOM 5333 C C . ASP A 1 703 ? -14.458 15.332 -17.611 1.00 98.12 703 ASP A C 1
ATOM 5335 O O . ASP A 1 703 ? -13.940 16.272 -17.006 1.00 98.12 703 ASP A O 1
ATOM 5339 N N . GLN A 1 704 ? -14.689 15.391 -18.929 1.00 97.25 704 GLN A N 1
ATOM 5340 C CA . GLN A 1 704 ? -14.312 16.543 -19.745 1.00 97.25 704 GLN A CA 1
ATOM 5341 C C . GLN A 1 704 ? -15.116 17.799 -19.369 1.00 97.25 704 GLN A C 1
ATOM 5343 O O . GLN A 1 704 ? -14.554 18.897 -19.313 1.00 97.25 704 GLN A O 1
ATOM 5348 N N . ALA A 1 705 ? -16.398 17.628 -19.021 1.00 96.12 705 ALA A N 1
ATOM 5349 C CA . ALA A 1 705 ? -17.296 18.698 -18.600 1.00 96.12 705 ALA A CA 1
ATOM 5350 C C . ALA A 1 705 ? -16.864 19.395 -17.297 1.00 96.12 705 ALA A C 1
ATOM 5352 O O . ALA A 1 705 ? -17.318 20.512 -17.038 1.00 96.12 705 ALA A O 1
ATOM 5353 N N . LEU A 1 706 ? -15.948 18.817 -16.506 1.00 97.56 706 LEU A N 1
ATOM 5354 C CA . LEU A 1 706 ? -15.357 19.494 -15.345 1.00 97.56 706 LEU A CA 1
ATOM 5355 C C . LEU A 1 706 ? -14.601 20.782 -15.733 1.00 97.56 706 LEU A C 1
ATOM 5357 O O . LEU A 1 706 ? -14.469 21.679 -14.898 1.00 97.56 706 LEU A O 1
ATOM 5361 N N . LEU A 1 707 ? -14.163 20.931 -16.991 1.00 96.31 707 LEU A N 1
ATOM 5362 C CA . LEU A 1 707 ? -13.565 22.175 -17.499 1.00 96.31 707 LEU A CA 1
ATOM 5363 C C . LEU A 1 707 ? -14.591 23.257 -17.877 1.00 96.31 707 LEU A C 1
ATOM 5365 O O . LEU A 1 707 ? -14.199 24.408 -18.089 1.00 96.31 707 LEU A O 1
ATOM 5369 N N . ASN A 1 708 ? -15.883 22.925 -17.948 1.00 90.81 708 ASN A N 1
ATOM 5370 C CA . ASN A 1 708 ? -16.903 23.786 -18.559 1.00 90.81 708 ASN A CA 1
ATOM 5371 C C . ASN A 1 708 ? -17.556 24.758 -17.558 1.00 90.81 708 ASN A C 1
ATOM 5373 O O . ASN A 1 708 ? -18.430 25.539 -17.929 1.00 90.81 708 ASN A O 1
ATOM 5377 N N . PHE A 1 709 ? -17.095 24.768 -16.302 1.00 91.50 709 PHE A N 1
ATOM 5378 C CA . PHE A 1 709 ? -17.473 25.750 -15.286 1.00 91.50 709 PHE A CA 1
ATOM 5379 C C . PHE A 1 709 ? -16.223 26.308 -14.568 1.00 91.50 709 PHE A C 1
ATOM 5381 O O . PHE A 1 709 ? -15.339 25.529 -14.207 1.00 91.50 709 PHE A O 1
ATOM 5388 N N . PRO A 1 710 ? -16.101 27.633 -14.323 1.00 92.88 710 PRO A N 1
ATOM 5389 C CA . PRO A 1 710 ? -14.857 28.222 -13.809 1.00 92.88 710 PRO A CA 1
ATOM 5390 C C . PRO A 1 710 ? -14.377 27.641 -12.473 1.00 92.88 710 PRO A C 1
ATOM 5392 O O . PRO A 1 710 ? -13.182 27.397 -12.308 1.00 92.88 710 PRO A O 1
ATOM 5395 N N . LYS A 1 711 ? -15.292 27.368 -11.528 1.00 93.06 711 LYS A N 1
ATOM 5396 C CA . LYS A 1 711 ? -14.919 26.820 -10.211 1.00 93.06 711 LYS A CA 1
ATOM 5397 C C . LYS A 1 711 ? -14.311 25.420 -10.333 1.00 93.06 711 LYS A C 1
ATOM 5399 O O . LYS A 1 711 ? -13.253 25.161 -9.765 1.00 93.06 711 LYS A O 1
ATOM 5404 N N . THR A 1 712 ? -14.949 24.537 -11.102 1.00 94.19 712 THR A N 1
ATOM 5405 C CA . THR A 1 712 ? -14.490 23.152 -11.275 1.00 94.19 712 THR A CA 1
ATOM 5406 C C . THR A 1 712 ? -13.217 23.090 -12.113 1.00 94.19 712 THR A C 1
ATOM 5408 O O . THR A 1 712 ? -12.287 22.379 -11.744 1.00 94.19 712 THR A O 1
ATOM 5411 N N . LYS A 1 713 ? -13.101 23.928 -13.152 1.00 96.38 713 LYS A N 1
ATOM 5412 C CA . LYS A 1 713 ? -11.877 24.088 -13.949 1.00 96.38 713 LYS A CA 1
ATOM 5413 C C . LYS A 1 713 ? -10.672 24.472 -13.085 1.00 96.38 713 LYS A C 1
ATOM 5415 O O . LYS A 1 713 ? -9.607 23.876 -13.226 1.00 96.38 713 LYS A O 1
ATOM 5420 N N . ASN A 1 714 ? -10.838 25.422 -12.162 1.00 95.19 714 ASN A N 1
ATOM 5421 C CA . ASN A 1 714 ? -9.770 25.833 -11.247 1.00 95.19 714 ASN A CA 1
ATOM 5422 C C . ASN A 1 714 ? -9.343 24.697 -10.299 1.00 95.19 714 ASN A C 1
ATOM 5424 O O . ASN A 1 714 ? -8.151 24.545 -10.031 1.00 95.19 714 ASN A O 1
ATOM 5428 N N . LEU A 1 715 ? -10.286 23.868 -9.833 1.00 97.25 715 LEU A N 1
ATOM 5429 C CA . LEU A 1 715 ? -9.972 22.672 -9.045 1.00 97.25 715 LEU A CA 1
ATOM 5430 C C . LEU A 1 715 ? -9.228 21.613 -9.873 1.00 97.25 715 LEU A C 1
ATOM 5432 O O . LEU A 1 715 ? -8.233 21.083 -9.391 1.00 97.25 715 LEU A O 1
ATOM 5436 N N . VAL A 1 716 ? -9.620 21.373 -11.131 1.00 98.00 716 VAL A N 1
ATOM 5437 C CA . VAL A 1 716 ? -8.895 20.461 -12.040 1.00 98.00 716 VAL A CA 1
ATOM 5438 C C . VAL A 1 716 ? -7.439 20.908 -12.228 1.00 98.00 716 VAL A C 1
ATOM 5440 O O . VAL A 1 716 ? -6.539 20.081 -12.106 1.00 98.00 716 VAL A O 1
ATOM 5443 N N . TYR A 1 717 ? -7.169 22.204 -12.434 1.00 94.69 717 TYR A N 1
ATOM 5444 C CA . TYR A 1 717 ? -5.788 22.713 -12.480 1.00 94.69 717 TYR A CA 1
ATOM 5445 C C . TYR A 1 717 ? -5.035 22.519 -11.156 1.00 94.69 717 TYR A C 1
ATOM 5447 O O . TYR A 1 717 ? -3.889 22.072 -11.174 1.00 94.69 717 TYR A O 1
ATOM 5455 N N . LYS A 1 718 ? -5.670 22.823 -10.014 1.00 96.25 718 LYS A N 1
ATOM 5456 C CA . LYS A 1 718 ? -5.079 22.661 -8.672 1.00 96.25 718 LYS A CA 1
ATOM 5457 C C . LYS A 1 718 ? -4.709 21.205 -8.373 1.00 96.25 718 LYS A C 1
ATOM 5459 O O . LYS A 1 718 ? -3.666 20.938 -7.785 1.00 96.25 718 LYS A O 1
ATOM 5464 N N . PHE A 1 719 ? -5.563 20.265 -8.764 1.00 97.62 719 PHE A N 1
ATOM 5465 C CA . PHE A 1 719 ? -5.340 18.842 -8.541 1.00 97.62 719 PHE A CA 1
ATOM 5466 C C . PHE A 1 719 ? -4.332 18.264 -9.540 1.00 97.62 719 PHE A C 1
ATOM 5468 O O . PHE A 1 719 ? -3.463 17.505 -9.127 1.00 97.62 719 PHE A O 1
ATOM 5475 N N . ALA A 1 720 ? -4.327 18.699 -10.806 1.00 93.94 720 ALA A N 1
ATOM 5476 C CA . ALA A 1 720 ? -3.304 18.313 -11.787 1.00 93.94 720 ALA A CA 1
ATOM 5477 C C . ALA A 1 720 ? -1.872 18.739 -11.394 1.00 93.94 720 ALA A C 1
ATOM 5479 O O . ALA A 1 720 ? -0.906 18.047 -11.744 1.00 93.94 720 ALA A O 1
ATOM 5480 N N . SER A 1 721 ? -1.725 19.860 -10.675 1.00 88.81 721 SER A N 1
ATOM 5481 C CA . SER A 1 721 ? -0.430 20.360 -10.194 1.00 88.81 721 SER A CA 1
ATOM 5482 C C . SER A 1 721 ? -0.003 19.800 -8.833 1.00 88.81 721 SER A C 1
ATOM 5484 O O . SER A 1 721 ? 1.195 19.713 -8.586 1.00 88.81 721 SER A O 1
ATOM 5486 N N . SER A 1 722 ? -0.933 19.374 -7.968 1.00 91.00 722 SER A N 1
ATOM 5487 C CA . SER A 1 722 ? -0.615 18.865 -6.624 1.00 91.00 722 SER A CA 1
ATOM 5488 C C . SER A 1 722 ? -1.410 17.602 -6.265 1.00 91.00 722 SER A C 1
ATOM 5490 O O . SER A 1 722 ? -2.616 17.665 -6.005 1.00 91.00 722 SER A O 1
ATOM 5492 N N . LYS A 1 723 ? -0.710 16.454 -6.180 1.00 89.62 723 LYS A N 1
ATOM 5493 C CA . LYS A 1 723 ? -1.278 15.185 -5.680 1.00 89.62 723 LYS A CA 1
ATOM 5494 C C . LYS A 1 723 ? -1.766 15.336 -4.238 1.00 89.62 723 LYS A C 1
ATOM 5496 O O . LYS A 1 723 ? -2.823 14.824 -3.904 1.00 89.62 723 LYS A O 1
ATOM 5501 N N . GLU A 1 724 ? -1.073 16.102 -3.400 1.00 87.62 724 GLU A N 1
ATOM 5502 C CA . GLU A 1 724 ? -1.484 16.311 -2.008 1.00 87.62 724 GLU A CA 1
ATOM 5503 C C . GLU A 1 724 ? -2.761 17.165 -1.875 1.00 87.62 724 GLU A C 1
ATOM 5505 O O . GLU A 1 724 ? -3.626 16.878 -1.044 1.00 87.62 724 GLU A O 1
ATOM 5510 N N . ALA A 1 725 ? -2.927 18.192 -2.718 1.00 86.12 725 ALA A N 1
ATOM 5511 C CA . ALA A 1 725 ? -4.166 18.967 -2.763 1.00 86.12 725 ALA A CA 1
ATOM 5512 C C . ALA A 1 725 ? -5.359 18.107 -3.204 1.00 86.12 725 ALA A C 1
ATOM 5514 O O . ALA A 1 725 ? -6.454 18.269 -2.662 1.00 86.12 725 ALA A O 1
ATOM 5515 N N . PHE A 1 726 ? -5.140 17.199 -4.162 1.00 97.81 726 PHE A N 1
ATOM 5516 C CA . PHE A 1 726 ? -6.123 16.195 -4.560 1.00 97.81 726 PHE A CA 1
ATOM 5517 C C . PHE A 1 726 ? -6.429 15.232 -3.410 1.00 97.81 726 PHE A C 1
ATOM 5519 O O . PHE A 1 726 ? -7.585 15.137 -3.011 1.00 97.81 726 PHE A O 1
ATOM 5526 N N . ASN A 1 727 ? -5.412 14.587 -2.833 1.00 94.19 727 ASN A N 1
ATOM 5527 C CA . ASN A 1 727 ? -5.553 13.612 -1.753 1.00 94.19 727 ASN A CA 1
ATOM 5528 C C . ASN A 1 727 ? -6.381 14.161 -0.580 1.00 94.19 727 ASN A C 1
ATOM 5530 O O . ASN A 1 727 ? -7.339 13.519 -0.155 1.00 94.19 727 ASN A O 1
ATOM 5534 N N . ARG A 1 728 ? -6.079 15.378 -0.102 1.00 91.94 728 ARG A N 1
ATOM 5535 C CA . ARG A 1 728 ? -6.842 16.024 0.983 1.00 91.94 728 ARG A CA 1
ATOM 5536 C C . ARG A 1 728 ? -8.302 16.290 0.607 1.00 91.94 728 ARG A C 1
ATOM 5538 O O . ARG A 1 728 ? -9.196 16.070 1.419 1.00 91.94 728 ARG A O 1
ATOM 5545 N N . ALA A 1 729 ? -8.562 16.751 -0.617 1.00 95.94 729 ALA A N 1
ATOM 5546 C CA . ALA A 1 729 ? -9.929 16.969 -1.085 1.00 95.94 729 ALA A CA 1
ATOM 5547 C C . ALA A 1 729 ? -10.697 15.647 -1.254 1.00 95.94 729 ALA A C 1
ATOM 5549 O O . ALA A 1 729 ? -11.873 15.572 -0.897 1.00 95.94 729 ALA A O 1
ATOM 5550 N N . PHE A 1 730 ? -10.027 14.606 -1.753 1.00 98.69 730 PHE A N 1
ATOM 5551 C CA . PHE A 1 730 ? -10.587 13.273 -1.939 1.00 98.69 730 PHE A CA 1
ATOM 5552 C C . PHE A 1 730 ? -10.993 12.642 -0.607 1.00 98.69 730 PHE A C 1
ATOM 5554 O O . PHE A 1 730 ? -12.145 12.247 -0.473 1.00 98.69 730 PHE A O 1
ATOM 5561 N N . VAL A 1 731 ? -10.109 12.646 0.398 1.00 97.56 731 VAL A N 1
ATOM 5562 C CA . VAL A 1 731 ? -10.407 12.167 1.762 1.00 97.56 731 VAL A CA 1
ATOM 5563 C C . VAL A 1 731 ? -11.640 12.861 2.340 1.00 97.56 731 VAL A C 1
ATOM 5565 O O . VAL A 1 731 ? -12.598 12.194 2.729 1.00 97.56 731 VAL A O 1
ATOM 5568 N N . ASN A 1 732 ? -11.667 14.198 2.327 1.00 96.62 732 ASN A N 1
ATOM 5569 C CA . ASN A 1 732 ? -12.789 14.967 2.873 1.00 96.62 732 ASN A CA 1
ATOM 5570 C C . ASN A 1 732 ? -14.115 14.638 2.166 1.00 96.62 732 ASN A C 1
ATOM 5572 O O . ASN A 1 732 ? -15.150 14.479 2.817 1.00 96.62 732 ASN A O 1
ATOM 5576 N N . SER A 1 733 ? -14.080 14.495 0.840 1.00 98.44 733 SER A N 1
ATOM 5577 C CA . SER A 1 733 ? -15.270 14.205 0.032 1.00 98.44 733 SER A CA 1
ATOM 5578 C C . SER A 1 733 ? -15.722 12.747 0.172 1.00 98.44 733 SER A C 1
ATOM 5580 O O . SER A 1 733 ? -16.922 12.482 0.198 1.00 98.44 733 SER A O 1
ATOM 5582 N N . MET A 1 734 ? -14.785 11.803 0.328 1.00 98.12 734 MET A N 1
ATOM 5583 C CA . MET A 1 734 ? -15.066 10.396 0.629 1.00 98.12 734 MET A CA 1
ATOM 5584 C C . MET A 1 734 ? -15.715 10.250 2.000 1.00 98.12 734 MET A C 1
ATOM 5586 O O . MET A 1 734 ? -16.751 9.599 2.101 1.00 98.12 734 MET A O 1
ATOM 5590 N N . ILE A 1 735 ? -15.180 10.899 3.039 1.00 96.19 735 ILE A N 1
ATOM 5591 C CA . ILE A 1 735 ? -15.793 10.944 4.376 1.00 96.19 735 ILE A CA 1
ATOM 5592 C C . ILE A 1 735 ? -17.215 11.510 4.281 1.00 96.19 735 ILE A C 1
ATOM 5594 O O . ILE A 1 735 ? -18.162 10.886 4.757 1.00 96.19 735 ILE A O 1
ATOM 5598 N N . LYS A 1 736 ? -17.391 12.647 3.599 1.00 96.56 736 LYS A N 1
ATOM 5599 C CA . LYS A 1 736 ? -18.696 13.301 3.451 1.00 96.56 736 LYS A CA 1
ATOM 5600 C C . LYS A 1 736 ? -19.719 12.444 2.695 1.00 96.56 736 LYS A C 1
ATOM 5602 O O . LYS A 1 736 ? -20.857 12.343 3.143 1.00 96.56 736 LYS A O 1
ATOM 5607 N N . MET A 1 737 ? -19.321 11.803 1.595 1.00 97.06 737 MET A N 1
ATOM 5608 C CA . MET A 1 737 ? -20.160 10.845 0.864 1.00 97.06 737 MET A CA 1
ATOM 5609 C C . MET A 1 737 ? -20.516 9.640 1.740 1.00 97.06 737 MET A C 1
ATOM 5611 O O . MET A 1 737 ? -21.672 9.238 1.790 1.00 97.06 737 MET A O 1
ATOM 5615 N N . SER A 1 738 ? -19.544 9.107 2.482 1.00 94.19 738 SER A N 1
ATOM 5616 C CA . SER A 1 738 ? -19.732 7.950 3.364 1.00 94.19 738 SER A CA 1
ATOM 5617 C C . SER A 1 738 ? -20.678 8.240 4.538 1.00 94.19 738 SER A C 1
ATOM 5619 O O . SER A 1 738 ? -21.219 7.308 5.131 1.00 94.19 738 SER A O 1
ATOM 5621 N N . SER A 1 739 ? -20.880 9.509 4.901 1.00 91.19 739 SER A N 1
ATOM 5622 C CA . SER A 1 739 ? -21.792 9.936 5.973 1.00 91.19 739 SER A CA 1
ATOM 5623 C C . SER A 1 739 ? -23.265 10.025 5.550 1.00 91.19 739 SER A C 1
ATOM 5625 O O . SER A 1 739 ? -24.114 10.351 6.382 1.00 91.19 739 SER A O 1
ATOM 5627 N N . ILE A 1 740 ? -23.601 9.723 4.289 1.00 88.38 740 ILE A N 1
ATOM 5628 C CA . ILE A 1 740 ? -24.994 9.609 3.835 1.00 88.38 740 ILE A CA 1
ATOM 5629 C C . ILE A 1 740 ? -25.576 8.314 4.424 1.00 88.38 740 ILE A C 1
ATOM 5631 O O . ILE A 1 740 ? -25.400 7.230 3.876 1.00 88.38 740 ILE A O 1
ATOM 5635 N N . THR A 1 741 ? -26.230 8.420 5.579 1.00 82.62 741 THR A N 1
ATOM 5636 C CA . THR A 1 741 ? -26.784 7.277 6.320 1.00 82.62 741 THR A CA 1
ATOM 5637 C C . THR A 1 741 ? -28.018 6.674 5.651 1.00 82.62 741 THR A C 1
ATOM 5639 O O . THR A 1 741 ? -28.826 7.372 5.041 1.00 82.62 741 THR A O 1
ATOM 5642 N N . GLY A 1 742 ? -28.182 5.365 5.833 1.00 81.94 742 GLY A N 1
ATOM 5643 C CA . GLY A 1 742 ? -29.372 4.607 5.464 1.00 81.94 742 GLY A CA 1
ATOM 5644 C C . GLY A 1 742 ? -29.457 3.303 6.263 1.00 81.94 742 GLY A C 1
ATOM 5645 O O . GLY A 1 742 ? -28.700 3.093 7.215 1.00 81.94 742 GLY A O 1
ATOM 5646 N N . GLY A 1 743 ? -30.384 2.431 5.864 1.00 90.81 743 GLY A N 1
ATOM 5647 C CA . GLY A 1 743 ? -30.556 1.105 6.454 1.00 90.81 743 GLY A CA 1
ATOM 5648 C C . GLY A 1 743 ? -31.150 1.062 7.866 1.00 90.81 743 GLY A C 1
ATOM 5649 O O . GLY A 1 743 ? -31.525 2.075 8.452 1.00 90.81 743 GLY A O 1
ATOM 5650 N N . GLN A 1 744 ? -31.314 -0.159 8.383 1.00 94.50 744 GLN A N 1
ATOM 5651 C CA . GLN A 1 744 ? -31.996 -0.426 9.660 1.00 94.50 744 GLN A CA 1
ATOM 5652 C C . GLN A 1 744 ? -31.598 -1.737 10.364 1.00 94.50 744 GLN A C 1
ATOM 5654 O O . GLN A 1 744 ? -32.020 -1.955 11.496 1.00 94.50 744 GLN A O 1
ATOM 5659 N N . GLU A 1 745 ? -30.802 -2.615 9.743 1.00 96.75 745 GLU A N 1
ATOM 5660 C CA . GLU A 1 745 ? -30.381 -3.888 10.353 1.00 96.75 745 GLU A CA 1
ATOM 5661 C C . GLU A 1 745 ? -28.859 -4.104 10.320 1.00 96.75 745 GLU A C 1
ATOM 5663 O O . GLU A 1 745 ? -28.109 -3.259 9.837 1.00 96.75 745 GLU A O 1
ATOM 5668 N N . ILE A 1 746 ? -28.393 -5.229 10.862 1.00 97.94 746 ILE A N 1
ATOM 5669 C CA . ILE A 1 746 ? -27.046 -5.762 10.620 1.00 97.94 746 ILE A CA 1
ATOM 5670 C C . ILE A 1 746 ? -27.261 -7.132 9.986 1.00 97.94 746 ILE A C 1
ATOM 5672 O O . ILE A 1 746 ? -27.676 -8.072 10.668 1.00 97.94 746 ILE A O 1
ATOM 5676 N N . ARG A 1 747 ? -27.071 -7.246 8.671 1.00 98.38 747 ARG A N 1
ATOM 5677 C CA . ARG A 1 747 ? -27.284 -8.512 7.955 1.00 98.38 747 ARG A CA 1
ATOM 5678 C C . ARG A 1 747 ? -26.218 -9.517 8.351 1.00 98.38 747 ARG A C 1
ATOM 5680 O O . ARG A 1 747 ? -25.053 -9.152 8.441 1.00 98.38 747 ARG A O 1
ATOM 5687 N N . LYS A 1 748 ? -26.576 -10.794 8.497 1.00 95.25 748 LYS A N 1
ATOM 5688 C CA . LYS A 1 748 ? -25.585 -11.882 8.642 1.00 95.25 748 LYS A CA 1
ATOM 5689 C C . LYS A 1 748 ? -24.951 -12.277 7.307 1.00 95.25 748 LYS A C 1
ATOM 5691 O O . LYS A 1 748 ? -23.818 -12.738 7.262 1.00 95.25 748 LYS A O 1
ATOM 5696 N N . ASN A 1 749 ? -25.667 -12.070 6.204 1.00 96.88 749 ASN A N 1
ATOM 5697 C CA . ASN A 1 749 ? -25.210 -12.354 4.849 1.00 96.88 749 ASN A CA 1
ATOM 5698 C C . ASN A 1 749 ? -25.501 -11.138 3.966 1.00 96.88 749 ASN A C 1
ATOM 5700 O O . ASN A 1 749 ? -26.659 -10.800 3.752 1.00 96.88 749 ASN A O 1
ATOM 5704 N N . CYS A 1 750 ? -24.473 -10.500 3.407 1.00 98.44 750 CYS A N 1
ATOM 5705 C CA . CYS A 1 750 ? -24.643 -9.268 2.632 1.00 98.44 750 CYS A CA 1
ATOM 5706 C C . CYS A 1 750 ? -25.510 -9.419 1.370 1.00 98.44 750 CYS A C 1
ATOM 5708 O O . CYS A 1 750 ? -25.977 -8.425 0.819 1.00 98.44 750 CYS A O 1
ATOM 5710 N N . ARG A 1 751 ? -25.775 -10.650 0.921 1.00 97.69 751 ARG A N 1
ATOM 5711 C CA . ARG A 1 751 ? -26.594 -10.948 -0.263 1.00 97.69 751 ARG A CA 1
ATOM 5712 C C . ARG A 1 751 ? -28.094 -11.005 0.016 1.00 97.69 751 ARG A C 1
ATOM 5714 O O . ARG A 1 751 ? -28.872 -10.979 -0.939 1.00 97.69 751 ARG A O 1
ATOM 5721 N N . ALA A 1 752 ? -28.505 -11.106 1.280 1.00 97.00 752 ALA A N 1
ATOM 5722 C CA . ALA A 1 752 ? -29.892 -11.327 1.671 1.00 97.00 752 ALA A CA 1
ATOM 5723 C C . ALA A 1 752 ? -30.269 -10.530 2.924 1.00 97.00 752 ALA A C 1
ATOM 5725 O O . ALA A 1 752 ? -29.472 -10.344 3.834 1.00 97.00 752 ALA A O 1
ATOM 5726 N N . VAL A 1 753 ? -31.517 -10.083 2.958 1.00 96.62 753 VAL A N 1
ATOM 5727 C CA . VAL A 1 753 ? -32.154 -9.514 4.148 1.00 96.62 753 VAL A CA 1
ATOM 5728 C C . VAL A 1 753 ? -32.275 -10.592 5.240 1.00 96.62 753 VAL A C 1
ATOM 5730 O O . VAL A 1 753 ? -32.489 -11.757 4.898 1.00 96.62 753 VAL A O 1
ATOM 5733 N N . ASN A 1 754 ? -32.130 -10.208 6.517 1.00 94.62 754 ASN A N 1
ATOM 5734 C CA . ASN A 1 754 ? -32.318 -11.116 7.667 1.00 94.62 754 ASN A CA 1
ATOM 5735 C C . ASN A 1 754 ? -33.772 -11.599 7.811 1.00 94.62 754 ASN A C 1
ATOM 5737 O O . ASN A 1 754 ? -34.695 -10.754 7.640 1.00 94.62 754 ASN A O 1
#

Radius of gyration: 32.52 Å; chains: 1; bounding box: 118×78×73 Å